Protein AF-A0A5J4VFP2-F1 (afdb_monomer)

Organism: NCBI:txid222440

Secondary structure (DSSP, 8-state):
----------------------PPPPPP-SS-------S-S----PPP-----PPPPPP-SS------SS-TTSS-----SS--STT-PPPPS-SS------SSSS-TT-PPP------S----S----TT--TT-EEPTTS-EE--S--SSS-----S----SSPPP-S----TT--TTEEEPTTS-EEE--SEEEEEEE-SS-EEEEEEEE----S-EEEEEEEEEEETTEEEEEEEEEEEETTEEEEEEEEEE--SSSSEEEEEEEEES-GGG-EEEEEEEE-TT-EEEEEEEEEE-SS-S-EESTT-SPPBSSPPSS-SEEEEEE-----S--------S-TT--EEEEEETTEEEEEES--SS-TTPPPTT-EEEEEPPTT-SSSTT-EEEEEGGGTTSTT-SEEE-TTS--EEETTEE-

pLDDT: mean 73.71, std 18.95, range [33.03, 98.62]

Foldseek 3Di:
DDDDDDDDDDDDDDDDDDDDDDDDDDDDDPDDDDDDDDDDDDDPDDDDDDDDPDDADEADQDWDDDDDPPDPPRRGHDHDLDDPDPPQDADEDDDDFPPDDDPHPPCSRDHDHPPDDDPDDDDDPDDDDPPDDPQWDQDPVRDTDNPDDDPPDDDDDPDDDDDPDDDDDPDDDLVPDDPQWDQDPVRDTDGRQVDKDKDFFADFKWKFWQWKFFQDQDWDKKWWKKWKDFPQDIKIKIKIWTHHNFTTDDIDIATDARDPWFWFKKKWFWADDTSRIMIIIMTMTGHPRGMMMMTTRDIDPDDDDGGPHRVDDIGNDDDPRTPDMDIGGHPDPPDDDWDDDPDDDAFDGWDWDDDPFKTWTKHRDGPDDDPDFDVVIWIFMQAGCPQPPQHRKTFTFRSVCRNPPQDGWIQHNVRPFTGHSRDTD

Solvent-accessible surface area (backbone atoms only — not comparable to full-atom values): 27382 Å² total; per-residue (Å²): 136,78,88,80,85,85,82,89,80,80,89,88,88,91,83,90,85,87,89,86,85,90,81,82,86,83,86,92,67,102,68,93,72,93,78,91,75,98,68,86,92,86,85,86,83,81,81,87,89,81,81,85,88,79,80,75,66,78,65,42,84,73,54,64,90,72,92,69,99,69,73,98,77,62,64,78,42,53,62,64,78,64,86,86,59,88,81,79,62,86,66,73,85,72,88,74,79,73,84,81,88,64,99,49,83,71,78,84,66,70,70,57,80,78,80,79,83,69,97,60,92,81,89,69,98,70,89,82,66,91,90,68,57,97,76,48,47,80,43,94,87,74,47,75,42,65,93,72,84,71,93,87,59,96,81,81,80,95,70,89,82,89,74,96,64,90,84,88,73,99,74,84,84,59,90,94,55,58,99,54,50,42,81,43,98,87,74,47,75,41,75,41,65,80,34,70,44,76,50,76,35,70,64,70,53,31,29,33,47,50,31,29,45,59,50,39,45,62,70,47,62,49,36,41,29,38,36,39,43,32,88,49,42,67,15,38,41,40,40,35,43,35,28,30,76,59,2,64,57,62,72,52,74,49,45,44,38,20,74,84,34,29,43,58,38,36,32,49,35,30,31,72,59,59,54,65,17,28,37,35,39,32,36,36,31,41,41,62,24,38,57,34,38,40,31,33,62,49,64,54,95,70,65,77,71,71,35,64,59,47,68,59,71,73,30,81,59,80,84,81,86,55,70,44,74,45,82,44,65,41,84,80,73,92,61,95,81,88,73,78,72,99,58,101,59,87,46,58,33,73,49,78,49,76,54,103,56,32,40,35,44,32,40,23,34,53,90,85,58,95,91,68,71,38,85,83,12,38,32,44,32,38,33,25,80,84,36,93,48,54,38,53,6,44,38,41,28,46,41,85,31,63,80,42,84,51,50,34,41,36,34,37,59,85,66,82,46,43,28,49,53,65,41,77,111

Structure (mmCIF, N/CA/C/O backbone):
data_AF-A0A5J4VFP2-F1
#
_entry.id   AF-A0A5J4VFP2-F1
#
loop_
_atom_site.group_PDB
_atom_site.id
_atom_site.type_symbol
_atom_site.label_atom_id
_atom_site.label_alt_id
_atom_site.label_comp_id
_atom_site.label_asym_id
_atom_site.label_entity_id
_atom_site.label_seq_id
_atom_site.pdbx_PDB_ins_code
_atom_site.Cartn_x
_atom_site.Cartn_y
_atom_site.Cartn_z
_atom_site.occupancy
_atom_site.B_iso_or_equiv
_atom_site.auth_seq_id
_atom_site.auth_comp_id
_atom_site.auth_asym_id
_atom_site.auth_atom_id
_atom_site.pdbx_PDB_model_num
ATOM 1 N N . MET A 1 1 ? -133.107 -41.849 101.576 1.00 35.28 1 MET A N 1
ATOM 2 C CA . MET A 1 1 ? -133.059 -43.290 101.264 1.00 35.28 1 MET A CA 1
ATOM 3 C C . MET A 1 1 ? -131.745 -43.790 101.838 1.00 35.28 1 MET A C 1
ATOM 5 O O . MET A 1 1 ? -130.714 -43.300 101.408 1.00 35.28 1 MET A O 1
ATOM 9 N N . TYR A 1 2 ? -131.863 -44.640 102.859 1.00 40.34 2 TYR A N 1
ATOM 10 C CA . TYR A 1 2 ? -130.833 -45.331 103.645 1.00 40.34 2 TYR A CA 1
ATOM 11 C C . TYR A 1 2 ? -129.830 -44.498 104.459 1.00 40.34 2 TYR A C 1
ATOM 13 O O . TYR A 1 2 ? -128.816 -44.021 103.963 1.00 40.34 2 TYR A O 1
ATOM 21 N N . GLU A 1 3 ? -130.142 -44.413 105.760 1.00 42.56 3 GLU A N 1
ATOM 22 C CA . GLU A 1 3 ? -129.167 -44.664 106.823 1.00 42.56 3 GLU A CA 1
ATOM 23 C C . GLU A 1 3 ? -128.465 -46.007 106.591 1.00 42.56 3 GLU A C 1
ATOM 25 O O . GLU A 1 3 ? -129.103 -46.978 106.181 1.00 42.56 3 GLU A O 1
ATOM 30 N N . THR A 1 4 ? -127.186 -46.062 106.941 1.00 42.53 4 THR A N 1
ATOM 31 C CA . THR A 1 4 ? -126.553 -47.263 107.491 1.00 42.53 4 THR A CA 1
ATOM 32 C C . THR A 1 4 ? -125.507 -46.789 108.489 1.00 42.53 4 THR A C 1
ATOM 34 O O . THR A 1 4 ? -124.414 -46.380 108.102 1.00 42.53 4 THR A O 1
ATOM 37 N N . ASP A 1 5 ? -125.937 -46.716 109.748 1.00 44.56 5 ASP A N 1
ATOM 38 C CA . ASP A 1 5 ? -125.334 -47.362 110.914 1.00 44.56 5 ASP A CA 1
ATOM 39 C C . ASP A 1 5 ? -123.805 -47.596 110.882 1.00 44.56 5 ASP A C 1
ATOM 41 O O . ASP A 1 5 ? -123.274 -48.204 109.956 1.00 44.56 5 ASP A O 1
ATOM 45 N N . TRP A 1 6 ? -123.112 -47.293 111.985 1.00 33.03 6 TRP A N 1
ATOM 46 C CA . TRP A 1 6 ? -122.638 -48.358 112.881 1.00 33.03 6 TRP A CA 1
ATOM 47 C C . TRP A 1 6 ? -122.131 -47.827 114.225 1.00 33.03 6 TRP A C 1
ATOM 49 O O . TRP A 1 6 ? -121.699 -46.689 114.388 1.00 33.03 6 TRP A O 1
ATOM 59 N N . TYR A 1 7 ? -122.292 -48.721 115.193 1.00 38.06 7 TYR A N 1
ATOM 60 C CA . TYR A 1 7 ? -122.380 -48.527 116.627 1.00 38.06 7 TYR A CA 1
ATOM 61 C C . TYR A 1 7 ? -121.052 -48.239 117.334 1.00 38.06 7 TYR A C 1
ATOM 63 O O . TYR A 1 7 ? -119.987 -48.738 116.983 1.00 38.06 7 TYR A O 1
ATOM 71 N N . ASN A 1 8 ? -121.200 -47.498 118.429 1.00 43.94 8 ASN A N 1
ATOM 72 C CA . ASN A 1 8 ? -120.209 -47.224 119.457 1.00 43.94 8 ASN A CA 1
ATOM 73 C C . ASN A 1 8 ? -119.954 -48.484 120.310 1.00 43.94 8 ASN A C 1
ATOM 75 O O . ASN A 1 8 ? -120.903 -49.064 120.843 1.00 43.94 8 ASN A O 1
ATOM 79 N N . SER A 1 9 ? -118.692 -48.880 120.491 1.00 39.47 9 SER A N 1
ATOM 80 C CA . SER A 1 9 ? -118.310 -49.914 121.457 1.00 39.47 9 SER A CA 1
ATOM 81 C C . SER A 1 9 ? -117.240 -49.405 122.420 1.00 39.47 9 SER A C 1
ATOM 83 O O . SER A 1 9 ? -116.049 -49.452 122.133 1.00 39.47 9 SER A O 1
ATOM 85 N N . GLY A 1 10 ? -117.706 -48.993 123.598 1.00 46.06 10 GLY A N 1
ATOM 86 C CA . GLY A 1 10 ? -117.095 -49.399 124.861 1.00 46.06 10 GLY A CA 1
ATOM 87 C C . GLY A 1 10 ? -115.719 -48.830 125.204 1.00 46.06 10 GLY A C 1
ATOM 88 O O . GLY A 1 10 ? -114.715 -49.487 124.982 1.00 46.06 10 GLY A O 1
ATOM 89 N N . VAL A 1 11 ? -115.741 -47.679 125.886 1.00 48.59 11 VAL A N 1
ATOM 90 C CA . VAL A 1 11 ? -114.921 -47.332 127.069 1.00 48.59 11 VAL A CA 1
ATOM 91 C C . VAL A 1 11 ? -113.410 -47.603 127.005 1.00 48.59 11 VAL A C 1
ATOM 93 O O . VAL A 1 11 ? -113.005 -48.743 127.180 1.00 48.59 11 VAL A O 1
ATOM 96 N N . VAL A 1 12 ? -112.603 -46.527 127.032 1.00 40.59 12 VAL A N 1
ATOM 97 C CA . VAL A 1 12 ? -111.450 -46.358 127.953 1.00 40.59 12 VAL A CA 1
ATOM 98 C C . VAL A 1 12 ? -111.222 -44.847 128.222 1.00 40.59 12 VAL A C 1
ATOM 100 O O . VAL A 1 12 ? -111.298 -44.037 127.305 1.00 40.59 12 VAL A O 1
ATOM 103 N N . VAL A 1 13 ? -110.958 -44.467 129.476 1.00 46.34 13 VAL A N 1
ATOM 104 C CA . VAL A 1 13 ? -110.466 -43.148 129.971 1.00 46.34 13 VAL A CA 1
ATOM 105 C C . VAL A 1 13 ? -108.990 -43.348 130.401 1.00 46.34 13 VAL A C 1
ATOM 107 O O . VAL A 1 13 ? -108.725 -44.491 130.788 1.00 46.34 13 VAL A O 1
ATOM 110 N N . PRO A 1 14 ? -108.038 -42.374 130.513 1.00 52.84 14 PRO A N 1
ATOM 111 C CA . PRO A 1 14 ? -107.871 -40.960 130.068 1.00 52.84 14 PRO A CA 1
ATOM 112 C C . PRO A 1 14 ? -106.485 -40.656 129.392 1.00 52.84 14 PRO A C 1
ATOM 114 O O . PRO A 1 14 ? -105.611 -41.516 129.386 1.00 52.84 14 PRO A O 1
ATOM 117 N N . ASP A 1 15 ? -106.245 -39.432 128.876 1.00 42.81 15 ASP A N 1
ATOM 118 C CA . ASP A 1 15 ? -105.295 -38.399 129.405 1.00 42.81 15 ASP A CA 1
ATOM 119 C C . ASP A 1 15 ? -104.979 -37.265 128.376 1.00 42.81 15 ASP A C 1
ATOM 121 O O . ASP A 1 15 ? -105.217 -37.416 127.180 1.00 42.81 15 ASP A O 1
ATOM 125 N N . GLN A 1 16 ? -104.508 -36.120 128.894 1.00 48.12 16 GLN A N 1
ATOM 126 C CA . GLN A 1 16 ? -104.148 -34.793 128.325 1.00 48.12 16 GLN A CA 1
ATOM 127 C C . GLN A 1 16 ? -103.394 -34.793 126.962 1.00 48.12 16 GLN A C 1
ATOM 129 O O . GLN A 1 16 ? -102.779 -35.788 126.608 1.00 48.12 16 GLN A O 1
ATOM 134 N N . VAL A 1 17 ? -103.356 -33.752 126.097 1.00 40.22 17 VAL A N 1
ATOM 135 C CA . VAL A 1 17 ? -102.941 -32.328 126.244 1.00 40.22 17 VAL A CA 1
ATOM 136 C C . VAL A 1 17 ? -103.372 -31.494 124.994 1.00 40.22 17 VAL A C 1
ATOM 138 O O . VAL A 1 17 ? -103.608 -32.047 123.923 1.00 40.22 17 VAL A O 1
ATOM 141 N N . THR A 1 18 ? -103.425 -30.161 125.136 1.00 48.44 18 THR A N 1
ATOM 142 C CA . THR A 1 18 ? -103.734 -29.059 124.179 1.00 48.44 18 THR A CA 1
ATOM 143 C C . THR A 1 18 ? -102.774 -28.884 122.978 1.00 48.44 18 THR A C 1
ATOM 145 O O . THR A 1 18 ? -101.611 -29.275 123.063 1.00 48.44 18 THR A O 1
ATOM 148 N N . PRO A 1 19 ? -103.210 -28.192 121.898 1.00 48.75 19 PRO A N 1
ATOM 149 C CA . PRO A 1 19 ? -102.560 -26.931 121.429 1.00 48.75 19 PRO A CA 1
ATOM 150 C C . PRO A 1 19 ? -103.595 -25.920 120.840 1.00 48.75 19 PRO A C 1
ATOM 152 O O . PRO A 1 19 ? -104.741 -26.304 120.654 1.00 48.75 19 PRO A O 1
ATOM 155 N N . ALA A 1 20 ? -103.383 -24.650 120.460 1.00 37.47 20 ALA A N 1
ATOM 156 C CA . ALA A 1 20 ? -102.432 -23.533 120.628 1.00 37.47 20 ALA A CA 1
ATOM 157 C C . ALA A 1 20 ? -103.233 -22.237 120.250 1.00 37.47 20 ALA A C 1
ATOM 159 O O . ALA A 1 20 ? -104.303 -22.357 119.661 1.00 37.47 20 ALA A O 1
ATOM 160 N N . SER A 1 21 ? -102.784 -21.022 120.612 1.00 49.22 21 SER A N 1
ATOM 161 C CA . SER A 1 21 ? -103.512 -19.743 120.386 1.00 49.22 21 SER A CA 1
ATOM 162 C C . SER A 1 21 ? -103.040 -18.989 119.127 1.00 49.22 21 SER A C 1
ATOM 164 O O . SER A 1 21 ? -101.834 -18.873 118.911 1.00 49.22 21 SER A O 1
ATOM 166 N N . ASP A 1 22 ? -103.984 -18.413 118.366 1.00 47.34 22 ASP A N 1
ATOM 167 C CA . ASP A 1 22 ? -103.819 -17.832 117.015 1.00 47.34 22 ASP A CA 1
ATOM 168 C C . ASP A 1 22 ? -103.698 -16.283 116.990 1.00 47.34 22 ASP A C 1
ATOM 170 O O . ASP A 1 22 ? -104.174 -15.613 116.068 1.00 47.34 22 ASP A O 1
ATOM 174 N N . ALA A 1 23 ? -103.109 -15.661 118.018 1.00 51.12 23 ALA A N 1
ATOM 175 C CA . ALA A 1 23 ? -103.060 -14.196 118.123 1.00 51.12 23 ALA A CA 1
ATOM 176 C C . ALA A 1 23 ? -102.045 -13.534 117.159 1.00 51.12 23 ALA A C 1
ATOM 178 O O . ALA A 1 23 ? -100.862 -13.874 117.132 1.00 51.12 23 ALA A O 1
ATOM 179 N N . ILE A 1 24 ? -102.512 -12.530 116.407 1.00 53.12 24 ILE A N 1
ATOM 180 C CA . ILE A 1 24 ? -101.749 -11.755 115.410 1.00 53.12 24 ILE A CA 1
ATOM 181 C C . ILE A 1 24 ? -100.978 -10.595 116.096 1.00 53.12 24 ILE A C 1
ATOM 183 O O . ILE A 1 24 ? -101.611 -9.798 116.791 1.00 53.12 24 ILE A O 1
ATOM 187 N N . PRO A 1 25 ? -99.646 -10.442 115.906 1.00 53.44 25 PRO A N 1
ATOM 188 C CA . PRO A 1 25 ? -98.854 -9.346 116.489 1.00 53.44 25 PRO A CA 1
ATOM 189 C C . PRO A 1 25 ? -99.167 -7.954 115.900 1.00 53.44 25 PRO A C 1
ATOM 191 O O . PRO A 1 25 ? -99.421 -7.813 114.706 1.00 53.44 25 PRO A O 1
ATOM 194 N N . SER A 1 26 ? -99.104 -6.916 116.743 1.00 53.91 26 SER A N 1
ATOM 195 C CA . SER A 1 26 ? -99.482 -5.525 116.424 1.00 53.91 26 SER A CA 1
ATOM 196 C C . SER A 1 26 ? -98.388 -4.724 115.683 1.00 53.91 26 SER A C 1
ATOM 198 O O . SER A 1 26 ? -97.195 -4.952 115.888 1.00 53.91 26 SER A O 1
ATOM 200 N N . ASN A 1 27 ? -98.792 -3.752 114.850 1.00 49.19 27 ASN A N 1
ATOM 201 C CA . ASN A 1 27 ? -97.913 -2.912 114.013 1.00 49.19 27 ASN A CA 1
ATOM 202 C C . ASN A 1 27 ? -97.124 -1.837 114.800 1.00 49.19 27 ASN A C 1
ATOM 204 O O . ASN A 1 27 ? -97.626 -1.236 115.747 1.00 49.19 27 ASN A O 1
ATOM 208 N N . SER A 1 28 ? -95.897 -1.554 114.345 1.00 48.41 28 SER A N 1
ATOM 209 C CA . SER A 1 28 ? -94.904 -0.665 114.974 1.00 48.41 28 SER A CA 1
ATOM 210 C C . SER A 1 28 ? -95.170 0.835 114.743 1.00 48.41 28 SER A C 1
ATOM 212 O O . SER A 1 28 ? -95.181 1.297 113.603 1.00 48.41 28 SER A O 1
ATOM 214 N N . ILE A 1 29 ? -95.282 1.611 115.828 1.00 50.62 29 ILE A N 1
ATOM 215 C CA . ILE A 1 29 ? -95.199 3.083 115.849 1.00 50.62 29 ILE A CA 1
ATOM 216 C C . ILE A 1 29 ? -93.947 3.495 116.633 1.00 50.62 29 ILE A C 1
ATOM 218 O O . ILE A 1 29 ? -93.692 2.989 117.723 1.00 50.62 29 ILE A O 1
ATOM 222 N N . GLY A 1 30 ? -93.137 4.380 116.043 1.00 51.41 30 GLY A N 1
ATOM 223 C CA . GLY A 1 30 ? -91.834 4.812 116.555 1.00 51.41 30 GLY A CA 1
ATOM 224 C C . GLY A 1 30 ? -91.921 5.614 117.854 1.00 51.41 30 GLY A C 1
ATOM 225 O O . GLY A 1 30 ? -91.904 6.837 117.818 1.00 51.41 30 GLY A O 1
ATOM 226 N N . ASN A 1 31 ? -92.050 4.911 118.978 1.00 51.69 31 ASN A N 1
ATOM 227 C CA . ASN A 1 31 ? -91.543 5.238 120.315 1.00 51.69 31 ASN A CA 1
ATOM 228 C C . ASN A 1 31 ? -92.049 4.148 121.274 1.00 51.69 31 ASN A C 1
ATOM 230 O O . ASN A 1 31 ? -93.234 4.108 121.603 1.00 51.69 31 ASN A O 1
ATOM 234 N N . GLY A 1 32 ? -91.165 3.242 121.701 1.00 45.50 32 GLY A N 1
ATOM 235 C CA . GLY A 1 32 ? -91.520 2.111 122.563 1.00 45.50 32 GLY A CA 1
ATOM 236 C C . GLY A 1 32 ? -91.971 2.564 123.954 1.00 45.50 32 GLY A C 1
ATOM 237 O O . GLY A 1 32 ? -91.159 3.021 124.755 1.00 45.50 32 GLY A O 1
ATOM 238 N N . SER A 1 33 ? -93.270 2.432 124.226 1.00 46.25 33 SER A N 1
ATOM 239 C CA . SER A 1 33 ? -93.888 2.545 125.550 1.00 46.25 33 SER A CA 1
ATOM 240 C C . SER A 1 33 ? -93.942 1.161 126.211 1.00 46.25 33 SER A C 1
ATOM 242 O O . SER A 1 33 ? -94.211 0.170 125.533 1.00 46.25 33 SER A O 1
ATOM 244 N N . ALA A 1 34 ? -93.684 1.080 127.520 1.00 44.50 34 ALA A N 1
ATOM 245 C CA . ALA A 1 34 ? -93.758 -0.167 128.281 1.00 44.50 34 ALA A CA 1
ATOM 246 C C . ALA A 1 34 ? -95.227 -0.579 128.499 1.00 44.50 34 ALA A C 1
ATOM 248 O O . ALA A 1 34 ? -95.952 0.070 129.252 1.00 44.50 34 ALA A O 1
ATOM 249 N N . GLY A 1 35 ? -95.667 -1.652 127.838 1.00 51.25 35 GLY A N 1
ATOM 250 C CA . GLY A 1 35 ? -96.994 -2.241 128.032 1.00 51.25 35 GLY A CA 1
ATOM 251 C C . GLY A 1 35 ? -96.983 -3.334 129.103 1.00 51.25 35 GLY A C 1
ATOM 252 O O . GLY A 1 35 ? -96.171 -4.252 129.047 1.00 51.25 35 GLY A O 1
ATOM 253 N N . THR A 1 36 ? -97.895 -3.258 130.071 1.00 42.75 36 THR A N 1
ATOM 254 C CA . THR A 1 36 ? -98.144 -4.311 131.068 1.00 42.75 36 THR A CA 1
ATOM 255 C C . THR A 1 36 ? -99.146 -5.331 130.517 1.00 42.75 36 THR A C 1
ATOM 257 O O . THR A 1 36 ? -100.282 -4.961 130.223 1.00 42.75 36 THR A O 1
ATOM 260 N N . SER A 1 37 ? -98.750 -6.601 130.392 1.00 45.53 37 SER A N 1
ATOM 261 C CA . SER A 1 37 ? -99.641 -7.727 130.065 1.00 45.53 37 SER A CA 1
ATOM 262 C C . SER A 1 37 ? -99.446 -8.857 131.080 1.00 45.53 37 SER A C 1
ATOM 264 O O . SER A 1 37 ? -98.317 -9.131 131.485 1.00 45.53 37 SER A O 1
ATOM 266 N N . ASN A 1 38 ? -100.543 -9.497 131.495 1.00 45.75 38 ASN A N 1
ATOM 267 C CA . ASN A 1 38 ? -100.592 -10.425 132.631 1.00 45.75 38 ASN A CA 1
ATOM 268 C C . ASN A 1 38 ? -100.506 -11.914 132.231 1.00 45.75 38 ASN A C 1
ATOM 270 O O . ASN A 1 38 ? -100.776 -12.775 133.062 1.00 45.75 38 ASN A O 1
ATOM 274 N N . GLU A 1 39 ? -100.078 -12.234 131.006 1.00 42.25 39 GLU A N 1
ATOM 275 C CA . GLU A 1 39 ? -99.900 -13.618 130.543 1.00 42.25 39 GLU A CA 1
ATOM 276 C C . GLU A 1 39 ? -98.514 -13.837 129.895 1.00 42.25 39 GLU A C 1
ATOM 278 O O . GLU A 1 39 ? -98.043 -13.017 129.110 1.00 42.25 39 GLU A O 1
ATOM 283 N N . TYR A 1 40 ? -97.877 -14.955 130.273 1.00 42.19 40 TYR A N 1
ATOM 284 C CA . TYR A 1 40 ? -96.538 -15.480 129.944 1.00 42.19 40 TYR A CA 1
ATOM 285 C C . TYR A 1 40 ? -95.663 -14.719 128.918 1.00 42.19 40 TYR A C 1
ATOM 287 O O . TYR A 1 40 ? -95.854 -14.776 127.705 1.00 42.19 40 TYR A O 1
ATOM 295 N N . ALA A 1 41 ? -94.597 -14.111 129.450 1.00 52.09 41 ALA A N 1
ATOM 296 C CA . ALA A 1 41 ? -93.520 -13.406 128.757 1.00 52.09 41 ALA A CA 1
ATOM 297 C C . ALA A 1 41 ? -92.808 -14.250 127.677 1.00 52.09 41 ALA A C 1
ATOM 299 O O . ALA A 1 41 ? -92.248 -15.297 128.010 1.00 52.09 41 ALA A O 1
ATOM 300 N N . ARG A 1 42 ? -92.806 -13.771 126.415 1.00 54.16 42 ARG A N 1
ATOM 301 C CA . ARG A 1 42 ? -91.761 -13.944 125.359 1.00 54.16 42 ARG A CA 1
ATOM 302 C C . ARG A 1 42 ? -92.212 -13.428 123.967 1.00 54.16 42 ARG A C 1
ATOM 304 O O . ARG A 1 42 ? -92.049 -14.116 122.964 1.00 54.16 42 ARG A O 1
ATOM 311 N N . GLY A 1 43 ? -92.770 -12.219 123.876 1.00 49.88 43 GLY A N 1
ATOM 312 C CA . GLY A 1 43 ? -93.234 -11.650 122.592 1.00 49.88 43 GLY A CA 1
ATOM 313 C C . GLY A 1 43 ? -92.896 -10.175 122.352 1.00 49.88 43 GLY A C 1
ATOM 314 O O . GLY A 1 43 ? -93.308 -9.614 121.345 1.00 49.88 43 GLY A O 1
ATOM 315 N N . ASP A 1 44 ? -92.162 -9.538 123.260 1.00 42.78 44 ASP A N 1
ATOM 316 C CA . ASP A 1 44 ? -92.000 -8.083 123.377 1.00 42.78 44 ASP A CA 1
ATOM 317 C C . ASP A 1 44 ? -90.629 -7.547 122.920 1.00 42.78 44 ASP A C 1
ATOM 319 O O . ASP A 1 44 ? -90.306 -6.381 123.137 1.00 42.78 44 ASP A O 1
ATOM 323 N N . HIS A 1 45 ? -89.823 -8.350 122.222 1.00 45.09 45 HIS A N 1
ATOM 324 C CA . HIS A 1 45 ? -88.536 -7.897 121.686 1.00 45.09 45 HIS A CA 1
ATOM 325 C C . HIS A 1 45 ? -88.657 -7.450 120.218 1.00 45.09 45 HIS A C 1
ATOM 327 O O . HIS A 1 45 ? -88.732 -8.276 119.310 1.00 45.09 45 HIS A O 1
ATOM 333 N N . GLN A 1 46 ? -88.624 -6.134 119.977 1.00 53.41 46 GLN A N 1
ATOM 334 C CA . GLN A 1 46 ? -88.453 -5.543 118.641 1.00 53.41 46 GLN A CA 1
ATOM 335 C C . GLN A 1 46 ? -86.989 -5.138 118.389 1.00 53.41 46 GLN A C 1
ATOM 337 O O . GLN A 1 46 ? -86.302 -4.663 119.293 1.00 53.41 46 GLN A O 1
ATOM 342 N N . HIS A 1 47 ? -86.518 -5.294 117.146 1.00 48.56 47 HIS A N 1
ATOM 343 C CA . HIS A 1 47 ? -85.182 -4.872 116.702 1.00 48.56 47 HIS A CA 1
ATOM 344 C C . HIS A 1 47 ? -85.227 -3.497 116.001 1.00 48.56 47 HIS A C 1
ATOM 346 O O . HIS A 1 47 ? -86.113 -3.272 115.175 1.00 48.56 47 HIS A O 1
ATOM 352 N N . PRO A 1 48 ? -84.260 -2.590 116.246 1.00 51.41 48 PRO A N 1
ATOM 353 C CA . PRO A 1 48 ? -84.158 -1.326 115.517 1.00 51.41 48 PRO A CA 1
ATOM 354 C C . PRO A 1 48 ? -83.808 -1.551 114.037 1.00 51.41 48 PRO A C 1
ATOM 356 O O . PRO A 1 48 ? -82.794 -2.177 113.727 1.00 51.41 48 PRO A O 1
ATOM 359 N N . LEU A 1 49 ? -84.598 -0.991 113.118 1.00 50.69 49 LEU A N 1
ATOM 360 C CA . LEU A 1 49 ? -84.252 -0.913 111.696 1.00 50.69 49 LEU A CA 1
ATOM 361 C C . LEU A 1 49 ? -83.238 0.230 111.494 1.00 50.69 49 LEU A C 1
ATOM 363 O O . LEU A 1 49 ? -83.600 1.402 111.566 1.00 50.69 49 LEU A O 1
ATOM 367 N N . GLN A 1 50 ? -81.962 -0.099 111.281 1.00 50.03 50 GLN A N 1
ATOM 368 C CA . GLN A 1 50 ? -80.888 0.874 111.031 1.00 50.03 50 GLN A CA 1
ATOM 369 C C . GLN A 1 50 ? -80.532 0.882 109.538 1.00 50.03 50 GLN A C 1
ATOM 371 O O . GLN A 1 50 ? -79.881 -0.035 109.042 1.00 50.03 50 GLN A O 1
ATOM 376 N N . ILE A 1 51 ? -80.967 1.919 108.817 1.00 49.34 51 ILE A N 1
ATOM 377 C CA . ILE A 1 51 ? -80.559 2.188 107.430 1.00 49.34 51 ILE A CA 1
ATOM 378 C C . ILE A 1 51 ? -79.320 3.096 107.473 1.00 49.34 51 ILE A C 1
ATOM 380 O O . ILE A 1 51 ? -79.381 4.187 108.034 1.00 49.34 51 ILE A O 1
ATOM 384 N N . SER A 1 52 ? -78.198 2.653 106.892 1.00 54.53 52 SER A N 1
ATOM 385 C CA . SER A 1 52 ? -76.978 3.467 106.754 1.00 54.53 52 SER A CA 1
ATOM 386 C C . SER A 1 52 ? -77.079 4.418 105.555 1.00 54.53 52 SER A C 1
ATOM 388 O O . SER A 1 52 ? -77.480 4.000 104.471 1.00 54.53 52 SER A O 1
ATOM 390 N N . THR A 1 53 ? -76.683 5.682 105.733 1.00 55.25 53 THR A N 1
ATOM 391 C CA . THR A 1 53 ? -76.629 6.725 104.687 1.00 55.25 53 THR A CA 1
ATOM 392 C C . THR A 1 53 ? -75.196 7.095 104.269 1.00 55.25 53 THR A C 1
ATOM 394 O O . THR A 1 53 ? -74.995 8.072 103.549 1.00 55.25 53 THR A O 1
ATOM 397 N N . VAL A 1 54 ? -74.183 6.337 104.713 1.00 56.78 54 VAL A N 1
ATOM 398 C CA . VAL A 1 54 ? -72.760 6.674 104.514 1.00 56.78 54 VAL A CA 1
ATOM 399 C C . VAL A 1 54 ? -72.213 6.066 103.213 1.00 56.78 54 VAL A C 1
ATOM 401 O O . VAL A 1 54 ? -72.332 4.864 102.987 1.00 56.78 54 VAL A O 1
ATOM 404 N N . LEU A 1 55 ? -71.596 6.898 102.363 1.00 60.91 55 LEU A N 1
ATOM 405 C CA . LEU A 1 55 ? -70.945 6.498 101.104 1.00 60.91 55 LEU A CA 1
ATOM 406 C C . LEU A 1 55 ? -69.606 5.775 101.352 1.00 60.91 55 LEU A C 1
ATOM 408 O O . LEU A 1 55 ? -68.842 6.168 102.231 1.00 60.91 55 LEU A O 1
ATOM 412 N N . LEU A 1 56 ? -69.303 4.752 100.542 1.00 60.59 56 LEU A N 1
ATOM 413 C CA . LEU A 1 56 ? -68.041 3.996 100.592 1.00 60.59 56 LEU A CA 1
ATOM 414 C C . LEU A 1 56 ? -66.838 4.858 100.157 1.00 60.59 56 LEU A C 1
ATOM 416 O O . LEU A 1 56 ? -66.936 5.637 99.206 1.00 60.59 56 LEU A O 1
ATOM 420 N N . ALA A 1 57 ? -65.691 4.697 100.825 1.00 59.09 57 ALA A N 1
ATOM 421 C CA . ALA A 1 57 ? -64.439 5.369 100.465 1.00 59.09 57 ALA A CA 1
ATOM 422 C C . ALA A 1 57 ? -63.776 4.730 99.225 1.00 59.09 57 ALA A C 1
ATOM 424 O O . ALA A 1 57 ? -63.850 3.521 99.030 1.00 59.09 57 ALA A O 1
ATOM 425 N N . LYS A 1 58 ? -63.105 5.542 98.392 1.00 56.50 58 LYS A N 1
ATOM 426 C CA . LYS A 1 58 ? -62.343 5.084 97.212 1.00 56.50 58 LYS A CA 1
ATOM 427 C C . LYS A 1 58 ? -60.985 4.511 97.633 1.00 56.50 58 LYS A C 1
ATOM 429 O O . LYS A 1 58 ? -60.375 5.041 98.558 1.00 56.50 58 LYS A O 1
ATOM 434 N N . ASP A 1 59 ? -60.499 3.493 96.929 1.00 53.84 59 ASP A N 1
ATOM 435 C CA . ASP A 1 59 ? -59.182 2.888 97.165 1.00 53.84 59 ASP A CA 1
ATOM 436 C C . ASP A 1 59 ? -58.020 3.874 96.936 1.00 53.84 59 ASP A C 1
ATOM 438 O O . ASP A 1 59 ? -58.027 4.662 95.982 1.00 53.84 59 ASP A O 1
ATOM 442 N N . THR A 1 60 ? -57.003 3.812 97.804 1.00 56.34 60 THR A N 1
ATOM 443 C CA . THR A 1 60 ? -55.777 4.631 97.751 1.00 56.34 60 THR A CA 1
ATOM 444 C C . THR A 1 60 ? -54.516 3.765 97.824 1.00 56.34 60 THR A C 1
ATOM 446 O O . THR A 1 60 ? -54.556 2.639 98.307 1.00 56.34 60 THR A O 1
ATOM 449 N N . ALA A 1 61 ? -53.383 4.295 97.341 1.00 56.47 61 ALA A N 1
ATOM 450 C CA . ALA A 1 61 ? -52.130 3.550 97.146 1.00 56.47 61 ALA A CA 1
ATOM 451 C C . ALA A 1 61 ? -51.570 2.872 98.414 1.00 56.47 61 ALA A C 1
ATOM 453 O O . ALA A 1 61 ? -50.914 1.842 98.306 1.00 56.47 61 ALA A O 1
ATOM 454 N N . ASN A 1 62 ? -51.888 3.391 99.603 1.00 57.59 62 ASN A N 1
ATOM 455 C CA . ASN A 1 62 ? -51.563 2.755 100.874 1.00 57.59 62 ASN A CA 1
ATOM 456 C C . ASN A 1 62 ? -52.863 2.480 101.636 1.00 57.59 62 ASN A C 1
ATOM 458 O O . ASN A 1 62 ? -53.490 3.402 102.157 1.00 57.59 62 ASN A O 1
ATOM 462 N N . GLY A 1 63 ? -53.274 1.214 101.702 1.00 54.38 63 GLY A N 1
ATOM 463 C CA . GLY A 1 63 ? -54.393 0.803 102.550 1.00 54.38 63 GLY A CA 1
ATOM 464 C C . GLY A 1 63 ? -54.023 0.939 104.029 1.00 54.38 63 GLY A C 1
ATOM 465 O O . GLY A 1 63 ? -52.931 0.545 104.433 1.00 54.38 63 GLY A O 1
ATOM 466 N N . THR A 1 64 ? -54.924 1.483 104.849 1.00 58.38 64 THR A N 1
ATOM 467 C CA . THR A 1 64 ? -54.753 1.527 106.312 1.00 58.38 64 THR A CA 1
ATOM 468 C C . THR A 1 64 ? -55.887 0.746 106.969 1.00 58.38 64 THR A C 1
ATOM 470 O O . THR A 1 64 ? -57.051 0.955 106.635 1.00 58.38 64 THR A O 1
ATOM 473 N N . ALA A 1 65 ? -55.570 -0.156 107.901 1.00 53.06 65 ALA A N 1
ATOM 474 C CA . ALA A 1 65 ? -56.585 -0.899 108.643 1.00 53.06 65 ALA A CA 1
ATOM 475 C C . ALA A 1 65 ? -57.230 0.006 109.706 1.00 53.06 65 ALA A C 1
AT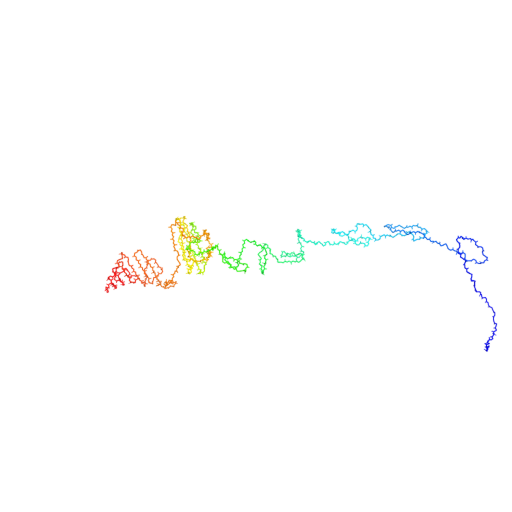OM 477 O O . ALA A 1 65 ? -56.574 0.413 110.664 1.00 53.06 65 ALA A O 1
ATOM 478 N N . GLY A 1 66 ? -58.510 0.339 109.535 1.00 54.41 66 GLY A N 1
ATOM 479 C CA . GLY A 1 66 ? -59.274 1.090 110.530 1.00 54.41 66 GLY A CA 1
ATOM 480 C C . GLY A 1 66 ? -59.703 0.211 111.709 1.00 54.41 66 GLY A C 1
ATOM 481 O O . GLY A 1 66 ? -60.258 -0.867 111.512 1.00 54.41 66 GLY A O 1
ATOM 482 N N . THR A 1 67 ? -59.497 0.680 112.940 1.00 52.44 67 THR A N 1
ATOM 483 C CA . THR A 1 67 ? -60.083 0.083 114.153 1.00 52.44 67 THR A CA 1
ATOM 484 C C . THR A 1 67 ? -61.372 0.820 114.506 1.00 52.44 67 THR A C 1
ATOM 486 O O . THR A 1 67 ? -61.326 1.892 115.108 1.00 52.44 67 THR A O 1
ATOM 489 N N . ALA A 1 68 ? -62.523 0.271 114.117 1.00 44.34 68 ALA A N 1
ATOM 490 C CA . ALA A 1 68 ? -63.831 0.782 114.523 1.00 44.34 68 ALA A CA 1
ATOM 491 C C . ALA A 1 68 ? -64.728 -0.353 115.035 1.00 44.34 68 ALA A C 1
ATOM 493 O O . ALA A 1 68 ? -64.833 -1.411 114.420 1.00 44.34 68 ALA A O 1
ATOM 494 N N . ASN A 1 69 ? -65.403 -0.107 116.159 1.00 48.31 69 ASN A N 1
ATOM 495 C CA . ASN A 1 69 ? -66.131 -1.124 116.928 1.00 48.31 69 ASN A CA 1
ATOM 496 C C . ASN A 1 69 ? -67.601 -1.269 116.483 1.00 48.31 69 ASN A C 1
ATOM 498 O O . ASN A 1 69 ? -68.407 -1.863 117.196 1.00 48.31 69 ASN A O 1
ATOM 502 N N . ILE A 1 70 ? -67.965 -0.702 115.326 1.00 44.22 70 ILE A N 1
ATOM 503 C CA . ILE A 1 70 ? -69.317 -0.727 114.756 1.00 44.22 70 ILE A CA 1
ATOM 504 C C . ILE A 1 70 ? -69.201 -0.881 113.221 1.00 44.22 70 ILE A C 1
ATOM 506 O O . ILE A 1 70 ? -68.705 0.015 112.550 1.00 44.22 70 ILE A O 1
ATOM 510 N N . TYR A 1 71 ? -69.662 -2.033 112.709 1.00 47.75 71 TYR A N 1
ATOM 511 C CA . TYR A 1 71 ? -69.785 -2.475 111.300 1.00 47.75 71 TYR A CA 1
ATOM 512 C C . TYR A 1 71 ? -68.524 -2.441 110.400 1.00 47.75 71 TYR A C 1
ATOM 514 O O . TYR A 1 71 ? -68.113 -1.413 109.870 1.00 47.75 71 TYR A O 1
ATOM 522 N N . ALA A 1 72 ? -67.985 -3.634 110.114 1.00 48.31 72 ALA A N 1
ATOM 523 C CA . ALA A 1 72 ? -66.784 -3.902 109.309 1.00 48.31 72 ALA A CA 1
ATOM 524 C C . ALA A 1 72 ? -66.939 -3.736 107.775 1.00 48.31 72 ALA A C 1
ATOM 526 O O . ALA A 1 72 ? -66.243 -4.404 107.025 1.00 48.31 72 ALA A O 1
ATOM 527 N N . SER A 1 73 ? -67.853 -2.907 107.256 1.00 53.81 73 SER A N 1
ATOM 528 C CA . SER A 1 73 ? -68.071 -2.800 105.794 1.00 53.81 73 SER A CA 1
ATOM 529 C C . SER A 1 73 ? -67.886 -1.403 105.202 1.00 53.81 73 SER A C 1
ATOM 531 O O . SER A 1 73 ? -67.964 -1.258 103.988 1.00 53.81 73 SER A O 1
ATOM 533 N N . ALA A 1 74 ? -67.638 -0.374 106.019 1.00 52.31 74 ALA A N 1
ATOM 534 C CA . ALA A 1 74 ? -67.593 1.016 105.549 1.00 52.31 74 ALA A CA 1
ATOM 535 C C . ALA A 1 74 ? -66.175 1.616 105.409 1.00 52.31 74 ALA A C 1
ATOM 537 O O . ALA A 1 74 ? -66.048 2.728 104.905 1.00 52.31 74 ALA A O 1
ATOM 538 N N . ALA A 1 75 ? -65.113 0.912 105.825 1.00 52.22 75 ALA A N 1
ATOM 539 C CA . ALA A 1 75 ? -63.752 1.472 105.891 1.00 52.22 75 ALA A CA 1
ATOM 540 C C . ALA A 1 75 ? -62.643 0.564 105.319 1.00 52.22 75 ALA A C 1
ATOM 542 O O . ALA A 1 75 ? -61.486 0.678 105.720 1.00 52.22 75 ALA A O 1
ATOM 543 N N . HIS A 1 76 ? -62.967 -0.336 104.388 1.00 55.84 76 HIS A N 1
ATOM 544 C CA . HIS A 1 76 ? -61.952 -1.150 103.713 1.00 55.84 76 HIS A CA 1
ATOM 545 C C . HIS A 1 76 ? -61.518 -0.487 102.404 1.00 55.84 76 HIS A C 1
ATOM 547 O O . 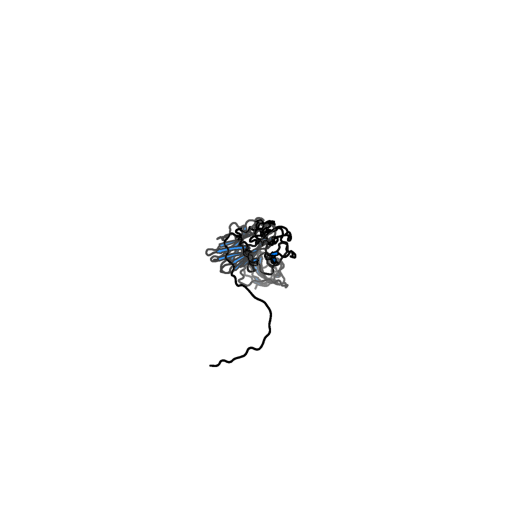HIS A 1 76 ? -62.341 -0.280 101.520 1.00 55.84 76 HIS A O 1
ATOM 553 N N . GLN A 1 77 ? -60.226 -0.167 102.302 1.00 55.81 77 GLN A N 1
ATOM 554 C CA . GLN A 1 77 ? -59.560 0.199 101.053 1.00 55.81 77 GLN A CA 1
ATOM 555 C C . GLN A 1 77 ? -58.587 -0.914 100.657 1.00 55.81 77 GLN A C 1
ATOM 557 O O . GLN A 1 77 ? -57.845 -1.418 101.508 1.00 55.81 77 GLN A O 1
ATOM 562 N N . HIS A 1 78 ? -58.559 -1.274 99.378 1.00 57.88 78 HIS A N 1
ATOM 563 C CA . HIS A 1 78 ? -57.605 -2.230 98.823 1.00 57.88 78 HIS A CA 1
ATOM 564 C C . HIS A 1 78 ? -56.393 -1.521 98.192 1.00 57.88 78 HIS A C 1
ATOM 566 O O . HIS A 1 78 ? -56.535 -0.424 97.650 1.00 57.88 78 HIS A O 1
ATOM 572 N N . PRO A 1 79 ? -55.193 -2.136 98.224 1.00 59.22 79 PRO A N 1
ATOM 573 C CA . PRO A 1 79 ? -54.047 -1.639 97.469 1.00 59.22 79 PRO A CA 1
ATOM 574 C C . PRO A 1 79 ? -54.341 -1.635 95.963 1.00 59.22 79 PRO A C 1
ATOM 576 O O . PRO A 1 79 ? -54.823 -2.626 95.409 1.00 59.22 79 PRO A O 1
ATOM 579 N N . LEU A 1 80 ? -54.022 -0.529 95.288 1.00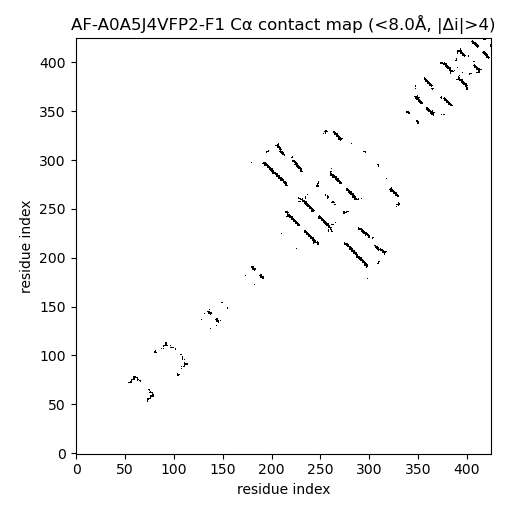 58.31 80 LEU A N 1
ATOM 580 C CA . LEU A 1 80 ? -54.151 -0.409 93.836 1.00 58.31 80 LEU A CA 1
ATOM 581 C C . LEU A 1 80 ? -53.093 -1.306 93.160 1.00 58.31 80 LEU A C 1
ATOM 583 O O . LEU A 1 80 ? -51.903 -1.036 93.269 1.00 58.31 80 LEU A O 1
ATOM 587 N N . ASN A 1 81 ? -53.500 -2.366 92.456 1.00 57.75 81 ASN A N 1
ATOM 588 C CA . ASN A 1 81 ? -52.568 -3.319 91.820 1.00 57.75 81 ASN A CA 1
ATOM 589 C C . ASN A 1 81 ? -52.136 -2.907 90.393 1.00 57.75 81 ASN A C 1
ATOM 591 O O . ASN A 1 81 ? -51.745 -3.735 89.570 1.00 57.75 81 ASN A O 1
ATOM 595 N N . VAL A 1 82 ? -52.272 -1.619 90.075 1.00 55.50 82 VAL A N 1
ATOM 596 C CA . VAL A 1 82 ? -51.875 -1.009 88.803 1.00 55.50 82 VAL A CA 1
ATOM 597 C C . VAL A 1 82 ? -51.253 0.335 89.152 1.00 55.50 82 VAL A C 1
ATOM 599 O O . VAL A 1 82 ? -51.918 1.150 89.786 1.00 55.50 82 VAL A O 1
ATOM 602 N N . ASP A 1 83 ? -49.995 0.563 88.789 1.00 61.47 83 ASP A N 1
ATOM 603 C CA . ASP A 1 83 ? -49.317 1.837 89.036 1.00 61.47 83 ASP A CA 1
ATOM 604 C C . ASP A 1 83 ? -49.780 2.891 88.006 1.00 61.47 83 ASP A C 1
ATOM 606 O O . ASP A 1 83 ? -49.538 2.715 86.808 1.00 61.47 83 ASP A O 1
ATOM 610 N N . PRO A 1 84 ? -50.458 3.980 88.424 1.00 56.12 84 PRO A N 1
ATOM 611 C CA . PRO A 1 84 ? -50.977 5.001 87.520 1.00 56.12 84 PRO A CA 1
ATOM 612 C C . PRO A 1 84 ? -49.948 6.095 87.188 1.00 56.12 84 PRO A C 1
ATOM 614 O O . PRO A 1 84 ? -50.306 7.090 86.552 1.00 56.12 84 PRO A O 1
ATOM 617 N N . THR A 1 85 ? -48.693 5.975 87.638 1.00 60.44 85 THR A N 1
ATOM 618 C CA . THR A 1 85 ? -47.670 6.983 87.351 1.00 60.44 85 THR A CA 1
ATOM 619 C C . THR A 1 85 ? -47.177 6.896 85.902 1.00 60.44 85 THR A C 1
ATOM 621 O O . THR A 1 85 ? -46.951 5.828 85.335 1.00 60.44 85 THR A O 1
ATOM 624 N N . THR A 1 86 ? -46.962 8.056 85.275 1.00 55.59 86 THR A N 1
ATOM 625 C CA . THR A 1 86 ? -46.487 8.187 83.883 1.00 55.59 86 THR A CA 1
ATOM 626 C C . THR A 1 86 ? -45.034 7.735 83.674 1.00 55.59 86 THR A C 1
ATOM 628 O O . THR A 1 86 ? -44.480 7.945 82.599 1.00 55.59 86 THR A O 1
ATOM 631 N N . ALA A 1 87 ? -44.398 7.138 84.687 1.00 54.78 87 ALA A N 1
ATOM 632 C CA . ALA A 1 87 ? -43.044 6.592 84.617 1.00 54.78 87 ALA A CA 1
ATOM 633 C C . ALA A 1 87 ? -42.976 5.239 83.874 1.00 54.78 87 ALA A C 1
ATOM 635 O O . ALA A 1 87 ? -41.890 4.792 83.518 1.00 54.78 87 ALA A O 1
ATOM 636 N N . ASN A 1 88 ? -44.126 4.623 83.579 1.00 52.50 88 ASN A N 1
ATOM 637 C CA . ASN A 1 88 ? -44.237 3.301 82.955 1.00 52.50 88 ASN A CA 1
ATOM 638 C C . ASN A 1 88 ? -44.382 3.354 81.418 1.00 52.50 88 ASN A C 1
ATOM 640 O O . ASN A 1 88 ? -45.245 2.694 80.840 1.00 52.50 88 ASN A O 1
ATOM 644 N N . VAL A 1 89 ? -43.546 4.146 80.737 1.00 55.56 89 VAL A N 1
ATOM 645 C CA . VAL A 1 89 ? -43.425 4.099 79.266 1.00 55.56 89 VAL A CA 1
ATOM 646 C C . VAL A 1 89 ? -42.361 3.050 78.899 1.00 55.56 89 VAL A C 1
ATOM 648 O O . VAL A 1 89 ? -41.261 3.122 79.448 1.00 55.56 89 VAL A O 1
ATOM 651 N N . PRO A 1 90 ? -42.629 2.091 77.987 1.00 56.78 90 PRO A N 1
ATOM 652 C CA . PRO A 1 90 ? -41.634 1.105 77.559 1.00 56.78 90 PRO A CA 1
ATOM 653 C C . PRO A 1 90 ? -40.334 1.777 77.094 1.00 56.78 90 PRO A C 1
ATOM 655 O O . PRO A 1 90 ? -40.356 2.612 76.187 1.00 56.78 90 PRO A O 1
ATOM 658 N N . LEU A 1 91 ? -39.198 1.428 77.706 1.00 58.09 91 LEU A N 1
ATOM 659 C CA . LEU A 1 91 ? -37.902 1.981 77.313 1.00 58.09 91 LEU A CA 1
ATOM 660 C C . LEU A 1 91 ? -37.355 1.263 76.070 1.00 58.09 91 LEU A C 1
ATOM 662 O O . LEU A 1 91 ? -37.176 0.045 76.057 1.00 58.09 91 LEU A O 1
ATOM 666 N N . VAL A 1 92 ? -37.048 2.036 75.028 1.00 50.84 92 VAL A N 1
ATOM 667 C CA . VAL A 1 92 ? -36.453 1.553 73.772 1.00 50.84 92 VAL A CA 1
ATOM 668 C C . VAL A 1 92 ? -34.925 1.707 73.842 1.00 50.84 92 VAL A C 1
ATOM 670 O O . VAL A 1 92 ? -34.437 2.786 74.165 1.00 50.84 92 VAL A O 1
ATOM 673 N N . ASN A 1 93 ? -34.171 0.649 73.510 1.00 52.81 93 ASN A N 1
ATOM 674 C CA . ASN A 1 93 ? -32.697 0.636 73.387 1.00 52.81 93 ASN A CA 1
ATOM 675 C C . ASN A 1 93 ? -31.877 0.987 74.654 1.00 52.81 93 ASN A C 1
ATOM 677 O O . ASN A 1 93 ? -30.971 1.818 74.600 1.00 52.81 93 ASN A O 1
ATOM 681 N N . VAL A 1 94 ? -32.113 0.309 75.783 1.00 52.66 94 VAL A N 1
ATOM 682 C CA . VAL A 1 94 ? -31.267 0.459 76.989 1.00 52.66 94 VAL A CA 1
ATOM 683 C C . VAL A 1 94 ? -30.364 -0.759 77.203 1.00 52.66 94 VAL A C 1
ATOM 685 O O . VAL A 1 94 ? -30.739 -1.897 76.921 1.00 52.66 94 VAL A O 1
ATOM 688 N N . THR A 1 95 ? -29.153 -0.508 77.697 1.00 52.00 95 THR A N 1
ATOM 689 C CA . THR A 1 95 ? -28.129 -1.510 78.009 1.00 52.00 95 THR A CA 1
ATOM 690 C C . THR A 1 95 ? -28.552 -2.379 79.200 1.00 52.00 95 THR A C 1
ATOM 692 O O . THR A 1 95 ? -28.639 -1.878 80.313 1.00 52.00 95 THR A O 1
ATOM 695 N N . ALA A 1 96 ? -28.743 -3.677 78.936 1.00 46.31 96 ALA A N 1
ATOM 696 C CA . ALA A 1 96 ? -28.995 -4.783 79.872 1.00 46.31 96 ALA A CA 1
ATOM 697 C C . ALA A 1 96 ? -30.227 -4.649 80.796 1.00 46.31 96 ALA A C 1
ATOM 699 O O . ALA A 1 96 ? -30.274 -3.852 81.727 1.00 46.31 96 ALA A O 1
ATOM 700 N N . ALA A 1 97 ? -31.204 -5.531 80.564 1.00 47.38 97 ALA A N 1
ATOM 701 C CA . ALA A 1 97 ? -32.352 -5.749 81.433 1.00 47.38 97 ALA A CA 1
ATOM 702 C C . ALA A 1 97 ? -31.917 -6.132 82.861 1.00 47.38 97 ALA A C 1
ATOM 704 O O . ALA A 1 97 ? -31.124 -7.058 83.046 1.00 47.38 97 ALA A O 1
ATOM 705 N N . ALA A 1 98 ? -32.485 -5.474 83.874 1.00 46.22 98 ALA A N 1
ATOM 706 C CA . ALA A 1 98 ? -32.591 -6.077 85.196 1.00 46.22 98 ALA A CA 1
ATOM 707 C C . ALA A 1 98 ? -33.685 -7.149 85.113 1.00 46.22 98 ALA A C 1
ATOM 709 O O . ALA A 1 98 ? -34.834 -6.850 84.792 1.00 46.22 98 ALA A O 1
ATOM 710 N N . ASN A 1 99 ? -33.310 -8.406 85.329 1.00 48.78 99 ASN A N 1
ATOM 711 C CA . ASN A 1 99 ? -34.231 -9.530 85.258 1.00 48.78 99 ASN A CA 1
ATOM 712 C C . ASN A 1 99 ? -35.223 -9.461 86.436 1.00 48.78 99 ASN A C 1
ATOM 714 O O . ASN A 1 99 ? -34.822 -9.658 87.580 1.00 48.78 99 ASN A O 1
ATOM 718 N N . GLY A 1 100 ? -36.490 -9.165 86.129 1.00 53.09 100 GLY A N 1
ATOM 719 C CA . GLY A 1 100 ? -37.690 -9.491 86.904 1.00 53.09 100 GLY A CA 1
ATOM 720 C C . GLY A 1 100 ? -37.655 -9.304 88.425 1.00 53.09 100 GLY A C 1
ATOM 721 O O . GLY A 1 100 ? -37.626 -10.287 89.159 1.00 53.09 100 GLY A O 1
ATOM 722 N N . THR A 1 101 ? -37.801 -8.069 88.904 1.00 52.75 101 THR A N 1
ATOM 723 C CA . THR A 1 101 ? -38.272 -7.783 90.274 1.00 52.75 101 THR A CA 1
ATOM 724 C C . THR A 1 101 ? -39.303 -6.653 90.224 1.00 52.75 101 THR A C 1
ATOM 726 O O . THR A 1 101 ? -39.009 -5.519 90.592 1.00 52.75 101 THR A O 1
ATOM 729 N N . SER A 1 102 ? -40.487 -6.927 89.671 1.00 52.94 102 SER A N 1
ATOM 730 C CA . SER A 1 102 ? -41.638 -6.023 89.783 1.00 52.94 102 SER A CA 1
ATOM 731 C C . SER A 1 102 ? -42.688 -6.682 90.664 1.00 52.94 102 SER A C 1
ATOM 733 O O . SER A 1 102 ? -43.159 -7.773 90.344 1.00 52.94 102 SER A O 1
ATOM 735 N N . ASP A 1 103 ? -43.079 -5.994 91.736 1.00 49.28 103 ASP A N 1
ATOM 736 C CA . ASP A 1 103 ? -44.168 -6.401 92.632 1.00 49.28 103 ASP A CA 1
ATOM 737 C C . ASP A 1 103 ? -45.564 -6.154 92.005 1.00 49.28 103 ASP A C 1
ATOM 739 O O . ASP A 1 103 ? -46.587 -6.464 92.614 1.00 49.28 103 ASP A O 1
ATOM 743 N N . PHE A 1 104 ? -45.613 -5.626 90.769 1.00 56.19 104 PHE A N 1
ATOM 744 C CA . PHE A 1 104 ? -46.822 -5.330 89.988 1.00 56.19 104 PHE A CA 1
ATOM 745 C C . PHE A 1 104 ? -46.928 -6.186 88.711 1.00 56.19 104 PHE A C 1
ATOM 747 O O . PHE A 1 104 ? -45.921 -6.509 88.079 1.00 56.19 104 PHE A O 1
ATOM 754 N N . TYR A 1 105 ? -48.162 -6.485 88.274 1.00 54.69 105 TYR A N 1
ATOM 755 C CA . TYR A 1 105 ? -48.459 -7.324 87.094 1.00 54.69 105 TYR A CA 1
ATOM 756 C C . TYR A 1 105 ? -48.031 -6.735 85.732 1.00 54.69 105 TYR A C 1
ATOM 758 O O . TYR A 1 105 ? -48.004 -7.468 84.738 1.00 54.69 105 TYR A O 1
ATOM 766 N N . SER A 1 106 ? -47.709 -5.441 85.637 1.00 56.12 106 SER A N 1
ATOM 767 C CA . SER A 1 106 ? -47.199 -4.839 84.400 1.00 56.12 106 SER A CA 1
ATOM 768 C C . SER A 1 106 ? -45.762 -5.309 84.146 1.00 56.12 106 SER A C 1
ATOM 770 O O . SER A 1 106 ? -44.841 -4.945 84.876 1.00 56.12 106 SER A O 1
ATOM 772 N N . ARG A 1 107 ? -45.566 -6.143 83.115 1.00 54.94 107 ARG A N 1
ATOM 773 C CA . ARG A 1 107 ? -44.252 -6.643 82.670 1.00 54.94 107 ARG A CA 1
ATOM 774 C C . ARG A 1 107 ? -43.417 -5.507 82.068 1.00 54.94 107 ARG A C 1
ATOM 776 O O . ARG A 1 107 ? -43.333 -5.366 80.851 1.00 54.94 107 ARG A O 1
ATOM 783 N N . ASN A 1 108 ? -42.824 -4.689 82.929 1.00 54.47 108 ASN A N 1
ATOM 784 C CA . ASN A 1 108 ? -41.999 -3.536 82.555 1.00 54.47 108 ASN A CA 1
ATOM 785 C C . ASN A 1 108 ? -40.579 -3.931 82.088 1.00 54.47 108 ASN A C 1
ATOM 787 O O . ASN A 1 108 ? -39.760 -3.063 81.806 1.00 54.47 108 ASN A O 1
ATOM 791 N N . ASP A 1 109 ? -40.273 -5.228 82.014 1.00 51.59 109 ASP A N 1
ATOM 792 C CA . ASP A 1 109 ? -38.953 -5.788 81.704 1.00 51.59 109 ASP A CA 1
ATOM 793 C C . ASP A 1 109 ? -38.793 -6.269 80.250 1.00 51.59 109 ASP A C 1
ATOM 795 O O . ASP A 1 109 ? -37.704 -6.683 79.846 1.00 51.59 109 ASP A O 1
ATOM 799 N N . HIS A 1 110 ? -39.845 -6.189 79.429 1.00 57.50 110 HIS A N 1
ATOM 800 C CA . HIS A 1 110 ? -39.746 -6.526 78.010 1.00 57.50 110 HIS A CA 1
ATOM 801 C C . HIS A 1 110 ? -39.120 -5.377 77.210 1.00 57.50 110 HIS A C 1
ATOM 803 O O . HIS A 1 110 ? -39.784 -4.415 76.828 1.00 57.50 110 HIS A O 1
ATOM 809 N N . ILE A 1 111 ? -37.828 -5.514 76.900 1.00 57.12 111 ILE A N 1
ATOM 810 C CA . ILE A 1 111 ? -37.160 -4.706 75.875 1.00 57.12 111 ILE A CA 1
ATOM 811 C C . ILE A 1 111 ? -37.695 -5.146 74.507 1.00 57.12 111 ILE A C 1
ATOM 813 O O . ILE A 1 111 ? -37.487 -6.287 74.091 1.00 57.12 111 ILE A O 1
ATOM 817 N N . HIS A 1 112 ? -38.335 -4.239 73.772 1.00 60.44 112 HIS A N 1
ATOM 818 C CA . HIS A 1 112 ? -38.594 -4.442 72.349 1.00 60.44 112 HIS A CA 1
ATOM 819 C C . HIS A 1 112 ? -37.337 -4.054 71.557 1.00 60.44 112 HIS A C 1
ATOM 821 O O . HIS A 1 112 ? -36.922 -2.893 71.627 1.00 60.44 112 HIS A O 1
ATOM 827 N N . PRO A 1 113 ? -36.712 -4.975 70.795 1.00 57.28 113 PRO A N 1
ATOM 828 C CA . PRO A 1 113 ? -35.656 -4.601 69.868 1.00 57.28 113 PRO A CA 1
ATOM 829 C C . PRO A 1 113 ? -36.238 -3.626 68.849 1.00 57.28 113 PRO A C 1
ATOM 831 O O . PRO A 1 113 ? -37.221 -3.937 68.172 1.00 57.28 113 PRO A O 1
ATOM 834 N N . GLN A 1 114 ? -35.650 -2.438 68.742 1.00 60.69 114 GLN A N 1
ATOM 835 C CA . GLN A 1 114 ? -36.044 -1.502 67.704 1.00 60.69 114 GLN A CA 1
ATOM 836 C C . GLN A 1 114 ? -35.622 -2.090 66.353 1.00 60.69 114 GLN A C 1
ATOM 838 O O . GLN A 1 114 ? -34.432 -2.166 66.046 1.00 60.69 114 GLN A O 1
ATOM 843 N N . GLN A 1 115 ? -36.589 -2.526 65.542 1.00 59.72 115 GLN A N 1
ATOM 844 C CA . GLN A 1 115 ? -36.337 -2.842 64.141 1.00 59.72 115 GLN A CA 1
ATOM 845 C C . GLN A 1 115 ? -36.060 -1.521 63.417 1.00 59.72 115 GLN A C 1
ATOM 847 O O . GLN A 1 115 ? -36.972 -0.803 63.014 1.00 59.72 115 GLN A O 1
ATOM 852 N N . LEU A 1 116 ? -34.782 -1.167 63.323 1.00 66.75 116 LEU A N 1
ATOM 853 C CA . LEU A 1 116 ? -34.326 -0.001 62.585 1.00 66.75 116 LEU A CA 1
ATOM 854 C C . LEU A 1 116 ? -34.336 -0.344 61.093 1.00 66.75 116 LEU A C 1
ATOM 856 O O . LEU A 1 116 ? -33.385 -0.917 60.563 1.00 66.75 116 LEU A O 1
ATOM 860 N N . THR A 1 117 ? -35.438 -0.023 60.420 1.00 60.56 117 THR A N 1
ATOM 861 C CA . THR A 1 117 ? -35.487 -0.004 58.956 1.00 60.56 117 THR A CA 1
ATOM 862 C C . THR A 1 117 ? -34.799 1.277 58.495 1.00 60.56 117 THR A C 1
ATOM 864 O O . THR A 1 117 ? -35.324 2.372 58.682 1.00 60.56 117 THR A O 1
ATOM 867 N N . TYR A 1 118 ? -33.588 1.152 57.955 1.00 63.91 118 TYR A N 1
ATOM 868 C CA . TYR A 1 118 ? -32.888 2.268 57.329 1.00 63.91 118 TYR A CA 1
ATOM 869 C C . TYR A 1 118 ? -33.155 2.240 55.824 1.00 63.91 118 TYR A C 1
ATOM 871 O O . TYR A 1 118 ? -32.637 1.375 55.123 1.00 63.91 118 TYR A O 1
ATOM 879 N N . ASP A 1 119 ? -33.901 3.223 55.323 1.00 64.56 119 ASP A N 1
ATOM 880 C CA . ASP A 1 119 ? -34.157 3.401 53.883 1.00 64.56 119 ASP A CA 1
ATOM 881 C C . ASP A 1 119 ? -33.001 4.127 53.158 1.00 64.56 119 ASP A C 1
ATOM 883 O O . ASP A 1 119 ? -33.132 4.573 52.019 1.00 64.56 119 ASP A O 1
ATOM 887 N N . GLY A 1 120 ? -31.853 4.276 53.827 1.00 67.62 120 GLY A N 1
ATOM 888 C CA . GLY A 1 120 ? -30.679 4.991 53.335 1.00 67.62 120 GLY A CA 1
ATOM 889 C C . GLY A 1 120 ? -29.376 4.227 53.566 1.00 67.62 120 GLY A C 1
ATOM 890 O O . GLY A 1 120 ? -29.341 3.180 54.209 1.00 67.62 120 GLY A O 1
ATOM 891 N N . ASN A 1 121 ? -28.279 4.772 53.039 1.00 68.06 121 ASN A N 1
ATOM 892 C CA . ASN A 1 121 ? -26.953 4.168 53.166 1.00 68.06 121 ASN A CA 1
ATOM 893 C C . ASN A 1 121 ? -26.526 4.085 54.642 1.00 68.06 121 ASN A C 1
ATOM 895 O O . ASN A 1 121 ? -26.426 5.106 55.322 1.00 68.06 121 ASN A O 1
ATOM 899 N N . ILE A 1 122 ? -26.226 2.875 55.120 1.00 73.25 122 ILE A N 1
ATOM 900 C CA . ILE A 1 122 ? -25.696 2.647 56.469 1.00 73.25 122 ILE A CA 1
ATOM 901 C C . ILE A 1 122 ? -24.166 2.702 56.418 1.00 73.25 122 ILE A C 1
ATOM 903 O O . ILE A 1 122 ? -23.527 1.883 55.757 1.00 73.25 122 ILE A O 1
ATOM 907 N N . THR A 1 123 ? -23.568 3.628 57.165 1.00 59.03 123 THR A N 1
ATOM 908 C CA . THR A 1 123 ? -22.116 3.673 57.377 1.00 59.03 123 THR A CA 1
ATOM 909 C C . THR A 1 123 ? -21.778 2.926 58.666 1.00 59.03 123 THR A C 1
ATOM 911 O O . THR A 1 123 ? -22.095 3.402 59.753 1.00 59.03 123 THR A O 1
ATOM 914 N N . ALA A 1 124 ? -21.120 1.769 58.563 1.00 65.81 124 ALA A N 1
ATOM 915 C CA . ALA A 1 124 ? -20.586 1.038 59.713 1.00 65.81 124 ALA A CA 1
ATOM 916 C C . ALA A 1 124 ? -19.059 0.935 59.620 1.00 65.81 124 ALA A C 1
ATOM 918 O O . ALA A 1 124 ? -18.500 0.764 58.538 1.00 65.81 124 ALA A O 1
ATOM 919 N N . THR A 1 125 ? -18.372 1.002 60.762 1.00 57.25 125 THR A N 1
ATOM 920 C CA . THR A 1 125 ? -16.908 0.846 60.833 1.00 57.25 125 THR A CA 1
ATOM 921 C C . THR A 1 125 ? -16.457 -0.593 60.583 1.00 57.25 125 THR A C 1
ATOM 923 O O . THR A 1 125 ? -15.303 -0.823 60.219 1.00 57.25 125 THR A O 1
ATOM 926 N N . LYS A 1 126 ? -17.353 -1.573 60.768 1.00 58.31 126 LYS A N 1
ATOM 927 C CA . LYS A 1 126 ? -17.132 -2.980 60.428 1.00 58.31 126 LYS A CA 1
ATOM 928 C C . LYS A 1 126 ? -18.469 -3.724 60.339 1.00 58.31 126 LYS A C 1
ATOM 930 O O . LYS A 1 126 ? -19.264 -3.660 61.270 1.00 58.31 126 LYS A O 1
ATOM 935 N N . PHE A 1 127 ? -18.687 -4.477 59.263 1.00 63.62 127 PHE A N 1
ATOM 936 C CA . PHE A 1 127 ? -19.748 -5.484 59.189 1.00 63.62 127 PHE A CA 1
ATOM 937 C C . PHE A 1 127 ? -19.107 -6.849 59.457 1.00 63.62 127 PHE A C 1
ATOM 939 O O . PHE A 1 127 ? -18.349 -7.343 58.627 1.00 63.62 127 PHE A O 1
ATOM 946 N N . ILE A 1 128 ? -19.343 -7.442 60.629 1.00 61.50 128 ILE A N 1
ATOM 947 C CA . ILE A 1 128 ? -18.843 -8.788 60.942 1.00 61.50 128 ILE A CA 1
ATOM 948 C C . ILE A 1 128 ? -20.010 -9.765 60.815 1.00 61.50 128 ILE A C 1
ATOM 950 O O . ILE A 1 128 ? -20.885 -9.789 61.677 1.00 61.50 128 ILE A O 1
ATOM 954 N N . LYS A 1 129 ? -20.012 -10.594 59.767 1.00 64.31 129 LYS A N 1
ATOM 955 C CA . LYS A 1 129 ? -20.804 -11.830 59.759 1.00 64.31 129 LYS A CA 1
ATOM 956 C C . LYS A 1 129 ? -19.934 -12.931 60.360 1.00 64.31 129 LYS A C 1
ATOM 958 O O . LYS A 1 129 ? -18.844 -13.199 59.858 1.00 64.31 129 LYS A O 1
ATOM 963 N N . THR A 1 130 ? -20.385 -13.562 61.437 1.00 68.00 130 THR A N 1
ATOM 964 C CA . THR A 1 130 ? -19.720 -14.754 61.975 1.00 68.00 130 THR A CA 1
ATOM 965 C C . THR A 1 130 ? -19.756 -15.872 60.924 1.00 68.00 130 THR A C 1
ATOM 967 O O . THR A 1 130 ? -20.821 -16.223 60.425 1.00 68.00 130 THR A O 1
ATOM 970 N N . GLY A 1 131 ? -18.583 -16.399 60.551 1.00 72.94 131 GLY A N 1
ATOM 971 C CA . GLY A 1 131 ? -18.444 -17.526 59.617 1.00 72.94 131 GLY A CA 1
ATOM 972 C C . GLY A 1 131 ? -18.367 -17.201 58.115 1.00 72.94 131 GLY A C 1
ATOM 973 O O . GLY A 1 131 ? -18.353 -18.139 57.329 1.00 72.94 131 GLY A O 1
ATOM 974 N N . GLY A 1 132 ? -18.313 -15.928 57.696 1.00 72.44 132 GLY A N 1
ATOM 975 C CA . GLY A 1 132 ? -18.135 -15.565 56.276 1.00 72.44 132 GLY A CA 1
ATOM 976 C C . GLY A 1 132 ? -16.681 -15.665 55.785 1.00 72.44 132 GLY A C 1
ATOM 977 O O . GLY A 1 132 ? -15.746 -15.465 56.566 1.00 72.44 132 GLY A O 1
ATOM 978 N N . LEU A 1 133 ? -16.484 -15.943 54.491 1.00 76.81 133 LEU A N 1
ATOM 979 C CA . LEU A 1 133 ? -15.166 -15.938 53.840 1.00 76.81 133 LEU A CA 1
ATOM 980 C C . LEU A 1 133 ? -14.771 -14.527 53.370 1.00 76.81 133 LEU A C 1
ATOM 982 O O . LEU A 1 133 ? -15.616 -13.705 53.029 1.00 76.81 133 LEU A O 1
ATOM 986 N N . ALA A 1 134 ? -13.465 -14.255 53.256 1.00 74.06 134 ALA A N 1
ATOM 987 C CA . ALA A 1 134 ? -12.954 -12.983 52.716 1.00 74.06 134 ALA A CA 1
ATOM 988 C C . ALA A 1 134 ? -13.314 -12.748 51.230 1.00 74.06 134 ALA A C 1
ATOM 990 O O . ALA A 1 134 ? -13.126 -11.651 50.709 1.00 74.06 134 ALA A O 1
ATOM 991 N N . THR A 1 135 ? -13.815 -13.779 50.547 1.00 76.06 135 THR A N 1
ATOM 992 C CA . THR A 1 135 ? -14.247 -13.766 49.143 1.00 76.06 135 THR A CA 1
ATOM 993 C C . THR A 1 135 ? -15.748 -13.526 48.978 1.00 76.06 135 THR A C 1
ATOM 995 O O . THR A 1 135 ? -16.260 -13.639 47.869 1.00 76.06 135 THR A O 1
ATOM 998 N N . GLU A 1 136 ? -16.464 -13.226 50.060 1.00 81.88 136 GLU A N 1
ATOM 999 C CA . GLU A 1 136 ? -17.911 -13.037 50.061 1.00 81.88 136 GLU A CA 1
ATOM 1000 C C . GLU A 1 136 ? -18.287 -11.608 50.461 1.00 81.88 136 GLU A C 1
ATOM 1002 O O . GLU A 1 136 ? -17.716 -11.024 51.383 1.00 81.88 136 GLU A O 1
ATOM 1007 N N . LEU A 1 137 ? -19.294 -11.052 49.787 1.00 81.81 137 LEU A N 1
ATOM 1008 C CA . LEU A 1 137 ? -19.915 -9.782 50.148 1.00 81.81 137 LEU A CA 1
ATOM 1009 C C . LEU A 1 137 ? -21.248 -10.052 50.858 1.00 81.81 137 LEU A C 1
ATOM 1011 O O . LEU A 1 137 ? -22.070 -10.822 50.361 1.00 81.81 137 LEU A O 1
ATOM 1015 N N . LEU A 1 138 ? -21.476 -9.416 52.011 1.00 82.19 138 LEU A N 1
ATOM 1016 C CA . LEU A 1 138 ? -22.749 -9.490 52.733 1.00 82.19 138 LEU A CA 1
ATOM 1017 C C . LEU A 1 138 ? -23.801 -8.607 52.050 1.00 82.19 138 LEU A C 1
ATOM 1019 O O . LEU A 1 138 ? -23.594 -7.408 51.869 1.00 82.19 138 LEU A O 1
ATOM 1023 N N . LEU A 1 139 ? -24.940 -9.200 51.707 1.00 80.38 139 LEU A N 1
ATOM 1024 C CA . LEU A 1 139 ? -26.109 -8.516 51.166 1.00 80.38 139 LEU A CA 1
ATOM 1025 C C . LEU A 1 139 ? -27.032 -8.025 52.290 1.00 80.38 139 LEU A C 1
ATOM 1027 O O . LEU A 1 139 ? -27.043 -8.568 53.396 1.00 80.38 139 LEU A O 1
ATOM 1031 N N . ALA A 1 140 ? -27.873 -7.035 51.982 1.00 74.00 140 ALA A N 1
ATOM 1032 C CA . ALA A 1 140 ? -28.831 -6.462 52.934 1.00 74.00 140 ALA A CA 1
ATOM 1033 C C . ALA A 1 140 ? -29.866 -7.477 53.461 1.00 74.00 140 ALA A C 1
ATOM 1035 O O . ALA A 1 140 ? -30.356 -7.333 54.575 1.00 74.00 140 ALA A O 1
ATOM 1036 N N . ASN A 1 141 ? -30.164 -8.534 52.698 1.00 79.44 141 ASN A N 1
ATOM 1037 C CA . ASN A 1 141 ? -31.040 -9.631 53.129 1.00 79.44 141 ASN A CA 1
ATOM 1038 C C . ASN A 1 141 ? -30.343 -10.649 54.054 1.00 79.44 141 ASN A C 1
ATOM 1040 O O . ASN A 1 141 ? -30.925 -11.679 54.381 1.00 79.44 141 ASN A O 1
ATOM 1044 N N . GLY A 1 142 ? -29.089 -10.397 54.438 1.00 76.81 142 GLY A N 1
ATOM 1045 C CA . GLY A 1 142 ? -28.300 -11.279 55.288 1.00 76.81 142 GLY A CA 1
ATOM 1046 C C . GLY A 1 142 ? -27.602 -12.426 54.551 1.00 76.81 142 GLY A C 1
ATOM 1047 O O . GLY A 1 142 ? -26.818 -13.132 55.186 1.00 76.81 142 GLY A O 1
ATOM 1048 N N . ASN A 1 143 ? -27.808 -12.612 53.245 1.00 83.38 143 ASN A N 1
ATOM 1049 C CA . ASN A 1 143 ? -27.092 -13.626 52.462 1.00 83.38 143 ASN A CA 1
ATOM 1050 C C . ASN A 1 143 ? -25.687 -13.151 52.067 1.00 83.38 143 ASN A C 1
ATOM 1052 O O . ASN A 1 143 ? -25.377 -11.964 52.135 1.00 83.38 143 ASN A O 1
ATOM 1056 N N . THR A 1 144 ? -24.833 -14.075 51.632 1.00 85.19 144 THR A N 1
ATOM 1057 C CA . THR A 1 144 ? -23.549 -13.759 50.995 1.00 85.19 144 THR A CA 1
ATOM 1058 C C . THR A 1 144 ? -23.653 -13.879 49.474 1.00 85.19 144 THR A C 1
ATOM 1060 O O . THR A 1 144 ? -24.462 -14.647 48.954 1.00 85.19 144 THR A O 1
ATOM 1063 N N . THR A 1 145 ? -22.854 -13.096 48.747 1.00 84.19 145 THR A N 1
ATOM 1064 C CA . THR A 1 145 ? -22.663 -13.236 47.296 1.00 84.19 145 THR A CA 1
ATOM 1065 C C . THR A 1 145 ? -21.182 -13.258 46.947 1.00 84.19 145 THR A C 1
ATOM 1067 O O . THR A 1 145 ? -20.369 -12.636 47.631 1.00 84.19 145 THR A O 1
ATOM 1070 N N . THR A 1 146 ? -20.844 -13.946 45.861 1.00 82.69 146 THR A N 1
ATOM 1071 C CA . THR A 1 146 ? -19.522 -13.932 45.219 1.00 82.69 146 THR A CA 1
ATOM 1072 C C . THR A 1 146 ? -19.547 -13.212 43.866 1.00 82.69 146 THR A C 1
ATOM 1074 O O . THR A 1 146 ? -18.548 -13.215 43.153 1.00 82.69 146 THR A O 1
ATOM 1077 N N . ASP A 1 147 ? -20.677 -12.606 43.482 1.00 82.81 147 ASP A N 1
ATOM 1078 C CA . ASP A 1 147 ? -20.848 -11.906 42.200 1.00 82.81 147 ASP A CA 1
ATOM 1079 C C . ASP A 1 147 ? -20.307 -10.467 42.261 1.00 82.81 147 ASP A C 1
ATOM 1081 O O . ASP A 1 147 ? -21.031 -9.471 42.192 1.00 82.81 147 ASP A O 1
ATOM 1085 N N . PHE A 1 148 ? -18.998 -10.352 42.463 1.00 82.81 148 PHE A N 1
ATOM 1086 C CA . PHE A 1 148 ? -18.269 -9.090 42.434 1.00 82.81 148 PHE A CA 1
ATOM 1087 C C . PHE A 1 148 ? -16.839 -9.317 41.944 1.00 82.81 148 PHE A C 1
ATOM 1089 O O . PHE A 1 148 ? -16.345 -10.439 41.901 1.00 82.81 148 PHE A O 1
ATOM 1096 N N . VAL A 1 149 ? -16.166 -8.233 41.558 1.00 84.00 149 VAL A N 1
ATOM 1097 C CA . VAL A 1 149 ? -14.771 -8.275 41.104 1.00 84.00 149 VAL A CA 1
ATOM 1098 C C . VAL A 1 149 ? -13.916 -7.501 42.098 1.00 84.00 149 VAL A C 1
ATOM 1100 O O . VAL A 1 149 ? -14.203 -6.342 42.402 1.00 84.00 149 VAL A O 1
ATOM 1103 N N . THR A 1 150 ? -12.865 -8.134 42.617 1.00 82.50 150 THR A N 1
ATOM 1104 C CA . THR A 1 150 ? -11.890 -7.488 43.515 1.00 82.50 150 THR A CA 1
ATOM 1105 C C . THR A 1 150 ? -10.750 -6.815 42.747 1.00 82.50 150 THR A C 1
ATOM 1107 O O . THR A 1 150 ? -10.522 -7.112 41.578 1.00 82.50 150 THR A O 1
ATOM 1110 N N . LYS A 1 151 ? -10.006 -5.906 43.392 1.00 82.50 151 LYS A N 1
ATOM 1111 C CA . LYS A 1 151 ? -8.850 -5.221 42.776 1.00 82.50 151 LYS A CA 1
ATOM 1112 C C . LYS A 1 151 ? -7.525 -5.985 42.897 1.00 82.50 151 LYS A C 1
ATOM 1114 O O . LYS A 1 151 ? -6.558 -5.613 42.248 1.00 82.50 151 LYS A O 1
ATOM 1119 N N . THR A 1 152 ? -7.445 -6.986 43.771 1.00 80.25 152 THR A N 1
ATOM 1120 C CA . THR A 1 152 ? -6.164 -7.548 44.233 1.00 80.25 152 THR A CA 1
ATOM 1121 C C . THR A 1 152 ? -5.727 -8.799 43.482 1.00 80.25 152 THR A C 1
ATOM 1123 O O . THR A 1 152 ? -4.578 -9.210 43.618 1.00 80.25 152 THR A O 1
ATOM 1126 N N . THR A 1 153 ? -6.610 -9.413 42.694 1.00 82.69 153 THR A N 1
ATOM 1127 C CA . THR A 1 153 ? -6.319 -10.663 41.985 1.00 82.69 153 THR A CA 1
ATOM 1128 C C . THR A 1 153 ? -6.807 -10.628 40.543 1.00 82.69 153 THR A C 1
ATOM 1130 O O . THR A 1 153 ? -7.790 -9.964 40.202 1.00 82.69 153 THR A O 1
ATOM 1133 N N . THR A 1 154 ? -6.118 -11.386 39.683 1.00 83.12 154 THR A N 1
ATOM 1134 C CA . THR A 1 154 ? -6.613 -11.668 38.331 1.00 83.12 154 THR A CA 1
ATOM 1135 C C . THR A 1 154 ? -7.875 -12.515 38.446 1.00 83.12 154 THR A C 1
ATOM 1137 O O . THR A 1 154 ? -7.846 -13.594 39.033 1.00 83.12 154 THR A O 1
ATOM 1140 N N . GLN A 1 155 ? -8.980 -12.028 37.887 1.00 84.75 155 GLN A N 1
ATOM 1141 C CA . GLN A 1 155 ? -10.275 -12.708 37.890 1.00 84.75 155 GLN A CA 1
ATOM 1142 C C . GLN A 1 155 ? -10.785 -12.840 36.457 1.00 84.75 155 GLN A C 1
ATOM 1144 O O . GLN A 1 155 ? -10.594 -11.945 35.635 1.00 84.75 155 GLN A O 1
ATOM 1149 N N . THR A 1 156 ? -11.434 -13.966 36.164 1.00 83.94 156 THR A N 1
ATOM 1150 C CA . THR A 1 156 ? -12.056 -14.236 34.862 1.00 83.94 156 THR A CA 1
ATOM 1151 C C . THR A 1 156 ? -13.566 -14.277 35.033 1.00 83.94 156 THR A C 1
ATOM 1153 O O . THR A 1 156 ? -14.066 -14.986 35.902 1.00 83.94 156 THR A O 1
ATOM 1156 N N . ILE A 1 157 ? -14.295 -13.542 34.193 1.00 84.12 157 ILE A N 1
ATOM 1157 C CA . ILE A 1 157 ? -15.758 -13.600 34.137 1.00 84.12 157 ILE A CA 1
ATOM 1158 C C . ILE A 1 157 ? -16.134 -14.610 33.051 1.00 84.12 157 ILE A C 1
ATOM 1160 O O . ILE A 1 157 ? -16.018 -14.327 31.861 1.00 84.12 157 ILE A O 1
ATOM 1164 N N . THR A 1 158 ? -16.578 -15.800 33.449 1.00 80.19 158 THR A N 1
ATOM 1165 C CA . THR A 1 158 ? -17.101 -16.825 32.535 1.00 80.19 158 THR A CA 1
ATOM 1166 C C . THR A 1 158 ? -18.597 -16.582 32.301 1.00 80.19 158 THR A C 1
ATOM 1168 O O . THR A 1 158 ? -19.441 -17.316 32.810 1.00 80.19 158 THR A O 1
ATOM 1171 N N . GLY A 1 159 ? -18.944 -15.491 31.612 1.00 81.62 159 GLY A N 1
ATOM 1172 C CA . GLY A 1 159 ? -20.334 -15.085 31.370 1.00 81.62 159 GLY A CA 1
ATOM 1173 C C . GLY A 1 159 ? -20.463 -13.671 30.794 1.00 81.62 159 GLY A C 1
ATOM 1174 O O . GLY A 1 159 ? -19.470 -13.050 30.420 1.00 81.62 159 GLY A O 1
ATOM 1175 N N . VAL A 1 160 ? -21.695 -13.154 30.727 1.00 78.81 160 VAL A N 1
ATOM 1176 C CA . VAL A 1 160 ? -21.985 -11.785 30.264 1.00 78.81 160 VAL A CA 1
ATOM 1177 C C . VAL A 1 160 ? -22.089 -10.846 31.464 1.00 78.81 160 VAL A C 1
ATOM 1179 O O . VAL A 1 160 ? -22.852 -11.112 32.389 1.00 78.81 160 VAL A O 1
ATOM 1182 N N . LYS A 1 161 ? -21.368 -9.718 31.428 1.00 81.50 161 LYS A N 1
ATOM 1183 C CA . LYS A 1 161 ? -21.530 -8.615 32.385 1.00 81.50 161 LYS A CA 1
ATOM 1184 C C . LYS A 1 161 ? -21.867 -7.329 31.640 1.00 81.50 161 LYS A C 1
ATOM 1186 O O . LYS A 1 161 ? -21.090 -6.876 30.805 1.00 81.50 161 LYS A O 1
ATOM 1191 N N . THR A 1 162 ? -23.022 -6.748 31.950 1.00 83.44 162 THR A N 1
ATOM 1192 C CA . THR A 1 162 ? -23.508 -5.517 31.315 1.00 83.44 162 THR A CA 1
ATOM 1193 C C . THR A 1 162 ? -23.170 -4.310 32.184 1.00 83.44 162 THR A C 1
ATOM 1195 O O . THR A 1 162 ? -23.503 -4.283 33.369 1.00 83.44 162 THR A O 1
ATOM 1198 N N . PHE A 1 163 ? -22.530 -3.301 31.593 1.00 83.12 163 PHE A N 1
ATOM 1199 C CA . PHE A 1 163 ? -22.277 -2.006 32.223 1.00 83.12 163 PHE A CA 1
ATOM 1200 C C . PHE A 1 163 ? -23.182 -0.962 31.565 1.00 83.12 163 PHE A C 1
ATOM 1202 O O . PHE A 1 163 ? -23.146 -0.797 30.350 1.00 83.12 163 PHE A O 1
ATOM 1209 N N . TYR A 1 164 ? -24.004 -0.273 32.358 1.00 84.00 164 TYR A N 1
ATOM 1210 C CA . TYR A 1 164 ? -24.940 0.746 31.855 1.00 84.00 164 TYR A CA 1
ATOM 1211 C C . TYR A 1 164 ? -24.329 2.153 31.769 1.00 84.00 164 TYR A C 1
ATOM 1213 O O . TYR A 1 164 ? -24.943 3.055 31.212 1.00 84.00 164 TYR A O 1
ATOM 1221 N N . ASN A 1 165 ? -23.116 2.322 32.300 1.00 88.56 165 ASN A N 1
ATOM 1222 C CA . ASN A 1 165 ? -22.354 3.567 32.304 1.00 88.56 165 ASN A CA 1
ATOM 1223 C C . ASN A 1 165 ? -20.985 3.359 31.644 1.00 88.56 165 ASN A C 1
ATOM 1225 O O . ASN A 1 165 ? -20.571 2.227 31.382 1.00 88.56 165 ASN A O 1
ATOM 1229 N N . SER A 1 166 ? -20.268 4.461 31.424 1.00 83.81 166 SER A N 1
ATOM 1230 C CA . SER A 1 166 ? -18.904 4.481 30.893 1.00 83.81 166 SER A CA 1
ATOM 1231 C C . SER A 1 166 ? -17.957 3.597 31.713 1.00 83.81 166 SER A C 1
ATOM 1233 O O . SER A 1 166 ? -17.930 3.680 32.942 1.00 83.81 166 SER A O 1
ATOM 1235 N N . ILE A 1 167 ? -17.139 2.797 31.027 1.00 82.06 167 ILE A N 1
ATOM 1236 C CA . ILE A 1 167 ? -16.030 2.048 31.625 1.00 82.06 167 ILE A CA 1
ATOM 1237 C C . ILE A 1 167 ? -14.734 2.802 31.321 1.00 82.06 167 ILE A C 1
ATOM 1239 O O . ILE A 1 167 ? -14.432 3.065 30.158 1.00 82.06 167 ILE A O 1
ATOM 1243 N N . THR A 1 168 ? -13.955 3.111 32.356 1.00 82.69 168 THR A N 1
ATOM 1244 C CA . THR A 1 168 ? -12.581 3.615 32.220 1.00 82.69 168 THR A CA 1
ATOM 1245 C C . THR A 1 168 ? -11.617 2.476 32.537 1.00 82.69 168 THR A C 1
ATOM 1247 O O . THR A 1 168 ? -11.738 1.852 33.591 1.00 82.69 168 THR A O 1
ATOM 1250 N N . ALA A 1 169 ? -10.673 2.201 31.639 1.00 79.44 169 ALA A N 1
ATOM 1251 C CA . ALA A 1 169 ? -9.648 1.176 31.810 1.00 79.44 169 ALA A CA 1
ATOM 1252 C C . ALA A 1 169 ? -8.301 1.690 31.288 1.00 79.44 169 ALA A C 1
ATOM 1254 O O . ALA A 1 169 ? -8.274 2.414 30.294 1.00 79.44 169 ALA A O 1
ATOM 1255 N N . ASP A 1 170 ? -7.203 1.270 31.921 1.00 77.56 170 ASP A N 1
ATOM 1256 C CA . ASP A 1 170 ? -5.841 1.630 31.494 1.00 77.56 170 ASP A CA 1
ATOM 1257 C C . ASP A 1 170 ? -5.464 0.987 30.145 1.00 77.56 170 ASP A C 1
ATOM 1259 O O . ASP A 1 170 ? -4.591 1.476 29.433 1.00 77.56 170 ASP A O 1
ATOM 1263 N N . GLY A 1 171 ? -6.141 -0.103 29.767 1.00 68.88 171 GLY A N 1
ATOM 1264 C CA . GLY A 1 171 ? -5.983 -0.756 28.472 1.00 68.88 171 GLY A CA 1
ATOM 1265 C C . GLY A 1 171 ? -6.918 -1.952 28.286 1.00 68.88 171 GLY A C 1
ATOM 1266 O O . GLY A 1 171 ? -7.453 -2.504 29.248 1.00 68.88 171 GLY A O 1
ATOM 1267 N N . TYR A 1 172 ? -7.094 -2.371 27.031 1.00 72.75 172 TYR A N 1
ATOM 1268 C CA . TYR A 1 172 ? -7.873 -3.552 26.650 1.00 72.75 172 TYR A CA 1
ATOM 1269 C C . TYR A 1 172 ? -6.973 -4.537 25.899 1.00 72.75 172 TYR A C 1
ATOM 1271 O O . TYR A 1 172 ? -6.258 -4.145 24.979 1.00 72.75 172 TYR A O 1
ATOM 1279 N N . LYS A 1 173 ? -7.020 -5.824 26.258 1.00 69.12 173 LYS A N 1
ATOM 1280 C CA . LYS A 1 173 ? -6.323 -6.894 25.529 1.00 69.12 173 LYS A CA 1
ATOM 1281 C C . LYS A 1 173 ? -7.342 -7.738 24.774 1.00 69.12 173 LYS A C 1
ATOM 1283 O O . LYS A 1 173 ? -8.201 -8.362 25.391 1.00 69.12 173 LYS A O 1
ATOM 1288 N N . ILE A 1 174 ? -7.225 -7.783 23.451 1.00 73.75 174 ILE A N 1
ATOM 1289 C CA . ILE A 1 174 ? -8.015 -8.684 22.609 1.00 73.75 174 ILE A CA 1
ATOM 1290 C C . ILE A 1 174 ? -7.319 -10.055 22.623 1.00 73.75 174 ILE A C 1
ATOM 1292 O O . ILE A 1 174 ? -6.139 -10.123 22.264 1.00 73.75 174 ILE A O 1
ATOM 1296 N N . PRO A 1 175 ? -7.982 -11.151 23.041 1.00 70.25 175 PRO A N 1
ATOM 1297 C CA . PRO A 1 175 ? -7.396 -12.487 22.967 1.00 70.25 175 PRO A CA 1
ATOM 1298 C C . PRO A 1 175 ? -6.992 -12.803 21.521 1.00 70.25 175 PRO A C 1
ATOM 1300 O O . PRO A 1 175 ? -7.837 -12.793 20.631 1.00 70.25 175 PRO A O 1
ATOM 1303 N N . ASN A 1 176 ? -5.700 -13.046 21.286 1.00 69.81 176 ASN A N 1
ATOM 1304 C CA . ASN A 1 176 ? -5.108 -13.242 19.953 1.00 69.81 176 ASN A CA 1
ATOM 1305 C C . ASN A 1 176 ? -5.272 -12.060 18.971 1.00 69.81 176 ASN A C 1
ATOM 1307 O O . ASN A 1 176 ? -5.067 -12.240 17.773 1.00 69.81 176 ASN A O 1
ATOM 1311 N N . GLY A 1 177 ? -5.644 -10.866 19.445 1.00 64.06 177 GLY A N 1
ATOM 1312 C CA . GLY A 1 177 ? -5.725 -9.675 18.601 1.00 64.06 177 GLY A CA 1
ATOM 1313 C C . GLY A 1 177 ? -4.365 -9.013 18.393 1.00 64.06 177 GLY A C 1
ATOM 1314 O O . GLY A 1 177 ? -3.442 -9.184 19.192 1.00 64.06 177 GLY A O 1
ATOM 1315 N N . THR A 1 178 ? -4.242 -8.246 17.312 1.00 67.69 178 THR A N 1
ATOM 1316 C CA . THR A 1 178 ? -3.055 -7.420 17.046 1.00 67.69 178 THR A CA 1
ATOM 1317 C C . THR A 1 178 ? -3.227 -6.021 17.641 1.00 67.69 178 THR A C 1
ATOM 1319 O O . THR A 1 178 ? -4.341 -5.599 17.953 1.00 67.69 178 THR A O 1
ATOM 1322 N N . SER A 1 179 ? -2.138 -5.255 17.746 1.00 65.12 179 SER A N 1
ATOM 1323 C CA . SER A 1 179 ? -2.179 -3.823 18.095 1.00 65.12 179 SER A CA 1
ATOM 1324 C C . SER A 1 179 ? -2.944 -2.962 17.074 1.00 65.12 179 SER A C 1
ATOM 1326 O O . SER A 1 179 ? -3.184 -1.786 17.323 1.00 65.12 179 SER A O 1
ATOM 1328 N N . GLN A 1 180 ? -3.361 -3.543 15.942 1.00 66.50 180 GLN A N 1
ATOM 1329 C CA . GLN A 1 180 ? -4.057 -2.869 14.844 1.00 66.50 180 GLN A CA 1
ATOM 1330 C C . GLN A 1 180 ? -5.533 -3.274 14.748 1.00 66.50 180 GLN A C 1
ATOM 1332 O O . GLN A 1 180 ? -6.106 -3.303 13.659 1.00 66.50 180 GLN A O 1
ATOM 1337 N N . GLN A 1 181 ? -6.162 -3.637 15.865 1.00 71.56 181 GLN A N 1
ATOM 1338 C CA . GLN A 1 181 ? -7.567 -4.034 15.904 1.00 71.56 181 GLN A CA 1
ATOM 1339 C C . GLN A 1 181 ? -8.306 -3.338 17.047 1.00 71.56 181 GLN A C 1
ATOM 1341 O O . GLN A 1 181 ? -7.829 -3.282 18.176 1.00 71.56 181 GLN A O 1
ATOM 1346 N N . MET A 1 182 ? -9.507 -2.845 16.758 1.00 71.31 182 MET A N 1
ATOM 1347 C CA . MET A 1 182 ? -10.474 -2.399 17.758 1.00 71.31 182 MET A CA 1
ATOM 1348 C C . MET A 1 182 ? -11.502 -3.502 18.004 1.00 71.31 182 MET A C 1
ATOM 1350 O O . MET A 1 182 ? -12.049 -4.055 17.050 1.00 71.31 182 MET A O 1
ATOM 1354 N N . LEU A 1 183 ? -11.805 -3.797 19.267 1.00 74.00 183 LEU A N 1
ATOM 1355 C CA . LEU A 1 183 ? -12.912 -4.680 19.632 1.00 74.00 183 LEU A CA 1
ATOM 1356 C C . LEU A 1 183 ? -14.233 -3.900 19.564 1.00 74.00 183 LEU A C 1
ATOM 1358 O O . LEU A 1 183 ? -14.372 -2.851 20.191 1.00 74.00 183 LEU A O 1
ATOM 1362 N N . LEU A 1 184 ? -15.196 -4.399 18.795 1.00 73.50 184 LEU A N 1
ATOM 1363 C CA . LEU A 1 184 ? -16.540 -3.836 18.693 1.00 73.50 184 LEU A CA 1
ATOM 1364 C C . LEU A 1 184 ? -17.460 -4.426 19.772 1.00 73.50 184 LEU A C 1
ATOM 1366 O O . LEU A 1 184 ? -17.227 -5.518 20.285 1.00 73.50 184 LEU A O 1
ATOM 1370 N N . ALA A 1 185 ? -18.559 -3.728 20.074 1.00 66.12 185 ALA A N 1
ATOM 1371 C CA . ALA A 1 185 ? -19.526 -4.145 21.097 1.00 66.12 185 ALA A CA 1
ATOM 1372 C C . ALA A 1 185 ? -20.181 -5.516 20.825 1.00 66.12 185 ALA A C 1
ATOM 1374 O O . ALA A 1 185 ? -20.632 -6.180 21.751 1.00 66.12 185 ALA A O 1
ATOM 1375 N N . ASN A 1 186 ? -20.213 -5.959 19.565 1.00 67.25 186 ASN A N 1
ATOM 1376 C CA . ASN A 1 186 ? -20.715 -7.278 19.168 1.00 67.25 186 ASN A CA 1
ATOM 1377 C C . ASN A 1 186 ? -19.660 -8.400 19.289 1.00 67.25 186 ASN A C 1
ATOM 1379 O O . ASN A 1 186 ? -19.903 -9.509 18.822 1.00 67.25 186 ASN A O 1
ATOM 1383 N N . GLY A 1 187 ? -18.479 -8.111 19.847 1.00 67.12 187 GLY A N 1
ATOM 1384 C CA . GLY A 1 187 ? -17.380 -9.066 20.007 1.00 67.12 187 GLY A CA 1
ATOM 1385 C C . GLY A 1 187 ? -16.518 -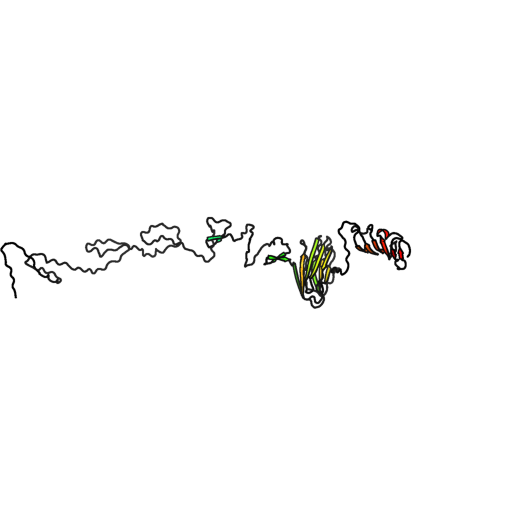9.286 18.759 1.00 67.12 187 GLY A C 1
ATOM 1386 O O . GLY A 1 187 ? -15.547 -10.035 18.829 1.00 67.12 187 GLY A O 1
ATOM 1387 N N . SER A 1 188 ? -16.825 -8.642 17.627 1.00 73.75 188 SER A N 1
ATOM 1388 C CA . SER A 1 188 ? -15.971 -8.688 16.430 1.00 73.75 188 SER A CA 1
ATOM 1389 C C . SER A 1 188 ? -14.804 -7.700 16.515 1.00 73.75 188 SER A C 1
ATOM 1391 O O . SER A 1 188 ? -14.844 -6.745 17.291 1.00 73.75 188 SER A O 1
ATOM 1393 N N . THR A 1 189 ? -13.763 -7.905 15.707 1.00 68.56 189 THR A N 1
ATOM 1394 C CA . THR A 1 189 ? -12.641 -6.968 15.583 1.00 68.56 189 THR A CA 1
ATOM 1395 C C . THR A 1 189 ? -12.749 -6.151 14.298 1.00 68.56 189 THR A C 1
ATOM 1397 O O . THR A 1 189 ? -13.109 -6.660 13.238 1.00 68.56 189 THR A O 1
ATOM 1400 N N . LYS A 1 190 ? -12.429 -4.860 14.385 1.00 66.88 190 LYS A N 1
ATOM 1401 C CA . LYS A 1 190 ? -12.300 -3.953 13.242 1.00 66.88 190 LYS A CA 1
ATOM 1402 C C . LYS A 1 190 ? -10.824 -3.581 13.077 1.00 66.88 190 LYS A C 1
ATOM 1404 O O . LYS A 1 190 ? -10.228 -3.169 14.070 1.00 66.88 190 LYS A O 1
ATOM 1409 N N . PRO A 1 191 ? -10.232 -3.680 11.873 1.00 66.44 191 PRO A N 1
ATOM 1410 C CA . PRO A 1 191 ? -8.898 -3.142 11.621 1.00 66.44 191 PRO A CA 1
ATOM 1411 C C . PRO A 1 191 ? -8.818 -1.663 12.018 1.00 66.44 191 PRO A C 1
ATOM 1413 O O . PRO A 1 191 ? -9.760 -0.900 11.773 1.00 66.44 191 PRO A O 1
ATOM 1416 N N . LEU A 1 192 ? -7.718 -1.268 12.653 1.00 70.62 192 LEU A N 1
ATOM 1417 C CA . LEU A 1 192 ? -7.460 0.111 13.035 1.00 70.62 192 LEU A CA 1
ATOM 1418 C C . LEU A 1 192 ? -7.301 0.940 11.759 1.00 70.62 192 LEU A C 1
ATOM 1420 O O . LEU A 1 192 ? -6.306 0.841 11.051 1.00 70.62 192 LEU A O 1
ATOM 1424 N N . VAL A 1 193 ? -8.309 1.752 11.457 1.00 68.81 193 VAL A N 1
ATOM 1425 C CA . VAL A 1 193 ? -8.161 2.832 10.485 1.00 68.81 193 VAL A CA 1
ATOM 1426 C C . VAL A 1 193 ? -7.430 3.947 11.216 1.00 68.81 193 VAL A C 1
ATOM 1428 O O . VAL A 1 193 ? -8.013 4.584 12.092 1.00 68.81 193 VAL A O 1
ATOM 1431 N N . LEU A 1 194 ? -6.150 4.123 10.896 1.00 79.44 194 LEU A N 1
ATOM 1432 C CA . LEU A 1 194 ? -5.264 5.086 11.558 1.00 79.44 194 LEU A CA 1
ATOM 1433 C C . LEU A 1 194 ? -5.659 6.528 11.208 1.00 79.44 194 LEU A C 1
ATOM 1435 O O . LEU A 1 194 ? -5.650 7.410 12.062 1.00 79.44 194 LEU A O 1
ATOM 1439 N N . ALA A 1 195 ? -6.094 6.740 9.965 1.00 87.19 195 ALA A N 1
ATOM 1440 C CA . ALA A 1 195 ? -6.651 7.992 9.476 1.00 87.19 195 ALA A CA 1
ATOM 1441 C C . ALA A 1 195 ? -7.665 7.716 8.359 1.00 87.19 195 ALA A C 1
ATOM 1443 O O . ALA A 1 195 ? -7.522 6.755 7.599 1.00 87.19 195 ALA A O 1
ATOM 1444 N N . LYS A 1 196 ? -8.689 8.565 8.239 1.00 92.94 196 LYS A N 1
ATOM 1445 C CA . LYS A 1 196 ? -9.713 8.480 7.192 1.00 92.94 196 LYS A CA 1
ATOM 1446 C C . LYS A 1 196 ? -10.097 9.873 6.722 1.00 92.94 196 LYS A C 1
ATOM 1448 O O . LYS A 1 196 ? -10.320 10.752 7.551 1.00 92.94 196 LYS A O 1
ATOM 1453 N N . LYS A 1 197 ? -10.290 10.033 5.413 1.00 95.00 197 LYS A N 1
ATOM 1454 C CA . LYS A 1 197 ? -10.907 11.230 4.845 1.00 95.00 197 LYS A CA 1
ATOM 1455 C C . LYS A 1 197 ? -11.808 10.900 3.658 1.00 95.00 197 LYS A C 1
ATOM 1457 O O . LYS A 1 197 ? -11.448 10.095 2.800 1.00 95.00 197 LYS A O 1
ATOM 1462 N N . ASP A 1 198 ? -12.984 11.517 3.642 1.00 95.00 198 ASP A N 1
ATOM 1463 C CA . ASP A 1 198 ? -14.002 11.340 2.607 1.00 95.00 198 ASP A CA 1
ATOM 1464 C C . ASP A 1 198 ? -14.051 12.573 1.697 1.00 95.00 198 ASP A C 1
ATOM 1466 O O . ASP A 1 198 ? -13.905 13.702 2.161 1.00 95.00 198 ASP A O 1
ATOM 1470 N N . PHE A 1 199 ? -14.280 12.354 0.403 1.00 94.25 199 PHE A N 1
ATOM 1471 C CA . PHE A 1 199 ? -14.313 13.402 -0.615 1.00 94.25 199 PHE A CA 1
ATOM 1472 C C . PHE A 1 199 ? -15.437 13.175 -1.625 1.00 94.25 199 PHE A C 1
ATOM 1474 O O . PHE A 1 199 ? -15.924 12.055 -1.796 1.00 94.25 199 PHE A O 1
ATOM 1481 N N . TYR A 1 200 ? -15.814 14.245 -2.330 1.00 93.00 200 TYR A N 1
ATOM 1482 C CA . TYR A 1 200 ? -16.749 14.191 -3.449 1.00 93.00 200 TYR A CA 1
ATOM 1483 C C . TYR A 1 200 ? -16.208 14.951 -4.667 1.00 93.00 200 TYR A C 1
ATOM 1485 O O . TYR A 1 200 ? -16.064 16.171 -4.613 1.00 93.00 200 TYR A O 1
ATOM 1493 N N . ILE A 1 201 ? -15.931 14.250 -5.774 1.00 89.81 201 ILE A N 1
ATOM 1494 C CA . ILE A 1 201 ? -15.378 14.848 -7.003 1.00 89.81 201 ILE A CA 1
ATOM 1495 C C . ILE A 1 201 ? -16.296 14.602 -8.201 1.00 89.81 201 ILE A C 1
ATOM 1497 O O . ILE A 1 201 ? -16.489 13.470 -8.633 1.00 89.81 201 ILE A O 1
ATOM 1501 N N . THR A 1 202 ? -16.789 15.675 -8.812 1.00 87.06 202 THR A N 1
ATOM 1502 C CA . THR A 1 202 ? -17.535 15.635 -10.090 1.00 87.06 202 THR A CA 1
ATOM 1503 C C . THR A 1 202 ? -16.924 16.513 -11.179 1.00 87.06 202 THR A C 1
ATOM 1505 O O . THR A 1 202 ? -17.269 16.357 -12.345 1.00 87.06 202 THR A O 1
ATOM 1508 N N . GLY A 1 203 ? -16.032 17.433 -10.800 1.00 87.00 203 GLY A N 1
ATOM 1509 C CA . GLY A 1 203 ? -15.406 18.411 -11.686 1.00 87.00 203 GLY A CA 1
ATOM 1510 C C . GLY A 1 203 ? -14.115 17.895 -12.312 1.00 87.00 203 GLY A C 1
ATOM 1511 O O . GLY A 1 203 ? -14.096 16.828 -12.900 1.00 87.00 203 GLY A O 1
ATOM 1512 N N . SER A 1 204 ? -13.034 18.662 -12.201 1.00 93.62 204 SER A N 1
ATOM 1513 C CA . SER A 1 204 ? -11.724 18.331 -12.768 1.00 93.62 204 SER A CA 1
ATOM 1514 C C . SER A 1 204 ? -10.971 17.248 -11.985 1.00 93.62 204 SER A C 1
ATOM 1516 O O . SER A 1 204 ? -11.345 16.882 -10.871 1.00 93.62 204 SER A O 1
ATOM 1518 N N . ILE A 1 205 ? -9.857 16.785 -12.563 1.00 95.50 205 ILE A N 1
ATOM 1519 C CA . ILE A 1 205 ? -8.828 16.015 -11.849 1.00 95.50 205 ILE A CA 1
ATOM 1520 C C . ILE A 1 205 ? -8.367 16.804 -10.620 1.00 95.50 205 ILE A C 1
ATOM 1522 O O . ILE A 1 205 ? -8.214 18.027 -10.692 1.00 95.50 205 ILE A O 1
ATOM 1526 N N . GLN A 1 206 ? -8.133 16.096 -9.516 1.00 97.00 206 GLN A N 1
ATOM 1527 C CA . GLN A 1 206 ? -7.558 16.659 -8.297 1.00 97.00 206 GLN A CA 1
ATOM 1528 C C . GLN A 1 206 ? -6.447 15.767 -7.740 1.00 97.00 206 GLN A C 1
ATOM 1530 O O . GLN A 1 206 ? -6.246 14.641 -8.190 1.00 97.00 206 GLN A O 1
ATOM 1535 N N . TYR A 1 207 ? -5.721 16.281 -6.755 1.00 97.88 207 TYR A N 1
ATOM 1536 C CA . TYR A 1 207 ? -4.610 15.620 -6.089 1.00 97.88 207 TYR A CA 1
ATOM 1537 C C . TYR A 1 207 ? -4.791 15.715 -4.580 1.00 97.88 207 TYR A C 1
ATOM 1539 O O . TYR A 1 207 ? -5.122 16.780 -4.065 1.00 97.88 207 TYR A O 1
ATOM 1547 N N . ILE A 1 208 ? -4.552 14.623 -3.863 1.00 97.56 208 ILE A N 1
ATOM 1548 C CA . ILE A 1 208 ? -4.601 14.581 -2.399 1.00 97.56 208 ILE A CA 1
ATOM 1549 C C . ILE A 1 208 ? -3.237 14.190 -1.840 1.00 97.56 208 ILE A C 1
ATOM 1551 O O . ILE A 1 208 ? -2.632 13.227 -2.310 1.00 97.56 208 ILE A O 1
ATOM 1555 N N . LYS A 1 209 ? -2.767 14.919 -0.825 1.00 98.12 209 LYS A N 1
ATOM 1556 C CA . LYS A 1 209 ? -1.619 14.515 -0.011 1.00 98.12 209 LYS A CA 1
ATOM 1557 C C . LYS A 1 209 ? -2.064 13.396 0.925 1.00 98.12 209 LYS A C 1
ATOM 1559 O O . LYS A 1 209 ? -2.962 13.590 1.744 1.00 98.12 209 LYS A O 1
ATOM 1564 N N . LEU A 1 210 ? -1.457 12.225 0.777 1.00 97.81 210 LEU A N 1
ATOM 1565 C CA . LEU A 1 210 ? -1.716 11.065 1.624 1.00 97.81 210 LEU A CA 1
ATOM 1566 C C . LEU A 1 210 ? -0.973 11.191 2.953 1.00 97.81 210 LEU A C 1
ATOM 1568 O O . LEU A 1 210 ? -1.568 10.964 4.003 1.00 97.81 210 LEU A O 1
ATOM 1572 N N . CYS A 1 211 ? 0.303 11.581 2.904 1.00 96.62 211 CYS A N 1
ATOM 1573 C CA . CYS A 1 211 ? 1.151 11.793 4.076 1.00 96.62 211 CYS A CA 1
ATOM 1574 C C . CYS A 1 211 ? 2.435 12.559 3.729 1.00 96.62 211 CYS A C 1
ATOM 1576 O O . CYS A 1 211 ? 2.766 12.773 2.558 1.00 96.62 211 CYS A O 1
ATOM 1578 N N . MET A 1 212 ? 3.181 12.920 4.770 1.00 95.19 212 MET A N 1
ATOM 1579 C CA . MET A 1 212 ? 4.533 13.464 4.717 1.00 95.19 212 MET A CA 1
ATOM 1580 C C . MET A 1 212 ? 5.512 12.552 5.468 1.00 95.19 212 MET A C 1
ATOM 1582 O O . MET A 1 212 ? 5.280 12.156 6.609 1.00 95.19 212 MET A O 1
ATOM 1586 N N . PHE A 1 213 ? 6.616 12.230 4.807 1.00 93.94 213 PHE A N 1
ATOM 1587 C CA . PHE A 1 213 ? 7.794 11.571 5.348 1.00 93.94 213 PHE A CA 1
ATOM 1588 C C . PHE A 1 213 ? 8.777 12.642 5.813 1.00 93.94 213 PHE A C 1
ATOM 1590 O O . PHE A 1 213 ? 9.364 13.347 4.989 1.00 93.94 213 PHE A O 1
ATOM 1597 N N . SER A 1 214 ? 8.941 12.765 7.128 1.00 91.69 214 SER A N 1
ATOM 1598 C CA . SER A 1 214 ? 9.812 13.770 7.741 1.00 91.69 214 SER A CA 1
ATOM 1599 C C . SER A 1 214 ? 11.274 13.582 7.339 1.00 91.69 214 SER A C 1
ATOM 1601 O O . SER A 1 214 ? 11.707 12.461 7.058 1.00 91.69 214 SER A O 1
ATOM 1603 N N . ALA A 1 215 ? 12.033 14.679 7.358 1.00 90.06 215 ALA A N 1
ATOM 1604 C CA . ALA A 1 215 ? 13.488 14.632 7.313 1.00 90.06 215 ALA A CA 1
ATOM 1605 C C . ALA A 1 215 ? 14.008 13.878 8.545 1.00 90.06 215 ALA A C 1
ATOM 1607 O O . ALA A 1 215 ? 13.635 14.194 9.677 1.00 90.06 215 ALA A O 1
ATOM 1608 N N . PHE A 1 216 ? 14.806 12.839 8.317 1.00 84.94 216 PHE A N 1
ATOM 1609 C CA . PHE A 1 216 ? 15.272 11.946 9.369 1.00 84.94 216 PHE A CA 1
ATOM 1610 C C . PHE A 1 216 ? 16.569 11.260 8.942 1.00 84.94 216 PHE A C 1
ATOM 1612 O O . PHE A 1 216 ? 16.671 10.819 7.801 1.00 84.94 216 PHE A O 1
ATOM 1619 N N . THR A 1 217 ? 17.557 11.192 9.831 1.00 82.62 217 THR A N 1
ATOM 1620 C CA . THR A 1 217 ? 18.938 10.785 9.503 1.00 82.62 217 THR A CA 1
ATOM 1621 C C . THR A 1 217 ? 19.407 9.548 10.264 1.00 82.62 217 THR A C 1
ATOM 1623 O O . THR A 1 217 ? 20.605 9.280 10.311 1.00 82.62 217 THR A O 1
ATOM 1626 N N . GLU A 1 218 ? 18.504 8.794 10.893 1.00 85.25 218 GLU A N 1
ATOM 1627 C CA . GLU A 1 218 ? 18.852 7.478 11.436 1.00 85.25 218 GLU A CA 1
ATOM 1628 C C . GLU A 1 218 ? 18.357 6.379 10.485 1.00 85.25 218 GLU A C 1
ATOM 1630 O O . GLU A 1 218 ? 17.242 6.482 9.963 1.00 85.25 218 GLU A O 1
ATOM 1635 N N . PRO A 1 219 ? 19.161 5.327 10.239 1.00 86.62 219 PRO A N 1
ATOM 1636 C CA . PRO A 1 219 ? 18.746 4.217 9.392 1.00 86.62 219 PRO A CA 1
ATOM 1637 C C . PRO A 1 219 ? 17.478 3.534 9.916 1.00 86.62 219 PRO A C 1
ATOM 1639 O O . PRO A 1 219 ? 17.485 2.967 11.007 1.00 86.62 219 PRO A O 1
ATOM 1642 N N . ASN A 1 220 ? 16.404 3.580 9.131 1.00 86.25 220 ASN A N 1
ATOM 1643 C CA . ASN A 1 220 ? 15.140 2.906 9.421 1.00 86.25 220 ASN A CA 1
ATOM 1644 C C . ASN A 1 220 ? 14.271 2.806 8.158 1.00 86.25 220 ASN A C 1
ATOM 1646 O O . ASN A 1 220 ? 14.449 3.581 7.221 1.00 86.25 220 ASN A O 1
ATOM 1650 N N . ASP A 1 221 ? 13.272 1.928 8.174 1.00 87.31 221 ASP A N 1
ATOM 1651 C CA . ASP A 1 221 ? 12.283 1.788 7.106 1.00 87.31 221 ASP A CA 1
ATOM 1652 C C . ASP A 1 221 ? 10.886 2.185 7.603 1.00 87.31 221 ASP A C 1
ATOM 1654 O O . ASP A 1 221 ? 10.381 1.675 8.608 1.00 87.31 221 ASP A O 1
ATOM 1658 N N . VAL A 1 222 ? 10.218 3.074 6.866 1.00 89.50 222 VAL A N 1
ATOM 1659 C CA . VAL A 1 222 ? 8.833 3.476 7.142 1.00 89.50 222 VAL A CA 1
ATOM 1660 C C . VAL A 1 222 ? 7.928 2.931 6.052 1.00 89.50 222 VAL A C 1
ATOM 1662 O O . VAL A 1 222 ? 7.940 3.399 4.912 1.00 89.50 222 VAL A O 1
ATOM 1665 N N . SER A 1 223 ? 7.097 1.961 6.425 1.00 91.06 223 SER A N 1
ATOM 1666 C CA . SER A 1 223 ? 6.096 1.369 5.542 1.00 91.06 223 SER A CA 1
ATOM 1667 C C . SER A 1 223 ? 4.702 1.878 5.883 1.00 91.06 223 SER A C 1
ATOM 1669 O O . SER A 1 223 ? 4.315 1.907 7.051 1.00 91.06 223 SER A O 1
ATOM 1671 N N . VAL A 1 224 ? 3.931 2.238 4.859 1.00 93.12 224 VAL A N 1
ATOM 1672 C CA . VAL A 1 224 ? 2.554 2.722 4.991 1.00 93.12 224 VAL A CA 1
ATOM 1673 C C . VAL A 1 224 ? 1.655 2.141 3.905 1.00 93.12 224 VAL A C 1
ATOM 1675 O O . VAL A 1 224 ? 2.081 1.920 2.768 1.00 93.12 224 VAL A O 1
ATOM 1678 N N . GLU A 1 225 ? 0.394 1.904 4.257 1.00 95.12 225 GLU A N 1
ATOM 1679 C CA . GLU A 1 225 ? -0.652 1.498 3.326 1.00 95.12 225 GLU A CA 1
ATOM 1680 C C . GLU A 1 225 ? -1.827 2.474 3.363 1.00 95.12 225 GLU A C 1
ATOM 1682 O O . GLU A 1 225 ? -2.384 2.763 4.428 1.00 95.12 225 GLU A O 1
ATOM 1687 N N . PHE A 1 226 ? -2.237 2.920 2.175 1.00 96.50 226 PHE A N 1
ATOM 1688 C CA . PHE A 1 226 ? -3.480 3.651 1.977 1.00 96.50 226 PHE A CA 1
ATOM 1689 C C . PHE A 1 226 ? -4.403 2.910 1.022 1.00 96.50 226 PHE A C 1
ATOM 1691 O O . PHE A 1 226 ? -3.974 2.367 0.002 1.00 96.50 226 PHE A O 1
ATOM 1698 N N . THR A 1 227 ? -5.697 2.969 1.313 1.00 96.19 227 THR A N 1
ATOM 1699 C CA . THR A 1 227 ? -6.759 2.501 0.425 1.00 96.19 227 THR A CA 1
ATOM 1700 C C . THR A 1 227 ? -7.597 3.675 -0.062 1.00 96.19 227 THR A C 1
ATOM 1702 O O . THR A 1 227 ? -7.816 4.638 0.672 1.00 96.19 227 THR A O 1
ATOM 1705 N N . CYS A 1 228 ? -8.072 3.587 -1.302 1.00 95.94 228 CYS A N 1
ATOM 1706 C CA . CYS A 1 228 ? -9.032 4.505 -1.902 1.00 95.94 228 CYS A CA 1
ATOM 1707 C C . CYS A 1 228 ? -10.248 3.705 -2.370 1.00 95.94 228 CYS A C 1
ATOM 1709 O O . CYS A 1 228 ? -10.179 2.961 -3.354 1.00 95.94 228 CYS A O 1
ATOM 1711 N N . ASN A 1 229 ? -11.368 3.843 -1.669 1.00 94.12 229 ASN A N 1
ATOM 1712 C CA . ASN A 1 229 ? -12.626 3.229 -2.070 1.00 94.12 229 ASN A CA 1
ATOM 1713 C C . ASN A 1 229 ? -13.483 4.247 -2.824 1.00 94.12 229 ASN A C 1
ATOM 1715 O O . ASN A 1 229 ? -13.698 5.352 -2.330 1.00 94.12 229 ASN A O 1
ATOM 1719 N N . CYS A 1 230 ? -13.988 3.874 -3.996 1.00 89.25 230 CYS A N 1
ATOM 1720 C CA . CYS A 1 230 ? -14.942 4.675 -4.756 1.00 89.25 230 CYS A CA 1
ATOM 1721 C C . CYS A 1 230 ? -15.922 3.763 -5.508 1.00 89.25 230 CYS A C 1
ATOM 1723 O O . CYS A 1 230 ? -15.782 2.539 -5.514 1.00 89.25 230 CYS A O 1
ATOM 1725 N N . ARG A 1 231 ? -16.920 4.351 -6.183 1.00 83.44 231 ARG A N 1
ATOM 1726 C CA . ARG A 1 231 ? -17.953 3.602 -6.930 1.00 83.44 231 ARG A CA 1
ATOM 1727 C C . ARG A 1 231 ? -17.376 2.573 -7.913 1.00 83.44 231 ARG A C 1
ATOM 1729 O O . ARG A 1 231 ? -18.006 1.548 -8.151 1.00 83.44 231 ARG A O 1
ATOM 1736 N N . THR A 1 232 ? -16.218 2.853 -8.508 1.00 80.25 232 THR A N 1
ATOM 1737 C CA . THR A 1 232 ? -15.613 2.035 -9.572 1.00 80.25 232 THR A CA 1
ATOM 1738 C C . THR A 1 232 ? -14.506 1.101 -9.093 1.00 80.25 232 THR A C 1
ATOM 1740 O O . THR A 1 232 ? -13.680 0.670 -9.895 1.00 80.25 232 THR A O 1
ATOM 1743 N N . GLY A 1 233 ? -14.479 0.773 -7.801 1.00 84.62 233 GLY A N 1
ATOM 1744 C CA . GLY A 1 233 ? -13.628 -0.279 -7.248 1.00 84.62 233 GLY A CA 1
ATOM 1745 C C . GLY A 1 233 ? -12.661 0.217 -6.181 1.00 84.62 233 GLY A C 1
ATOM 1746 O O . GLY A 1 233 ? -12.796 1.320 -5.651 1.00 84.62 233 GLY A O 1
ATOM 1747 N N . PHE A 1 234 ? -11.663 -0.615 -5.889 1.00 90.56 234 PHE A N 1
ATOM 1748 C CA . PHE A 1 234 ? -10.753 -0.449 -4.758 1.00 90.56 234 PHE A CA 1
ATOM 1749 C C . PHE A 1 234 ? -9.329 -0.172 -5.240 1.00 90.56 234 PHE A C 1
ATOM 1751 O O . PHE A 1 234 ? -8.750 -0.977 -5.972 1.00 90.56 234 PHE A O 1
ATOM 1758 N N . GLY A 1 235 ? -8.777 0.959 -4.812 1.00 94.25 235 GLY A N 1
ATOM 1759 C CA . GLY A 1 235 ? -7.390 1.343 -5.025 1.00 94.25 235 GLY A CA 1
ATOM 1760 C C . GLY A 1 235 ? -6.578 1.135 -3.751 1.00 94.25 235 GLY A C 1
ATOM 1761 O O . GLY A 1 235 ? -7.102 1.294 -2.646 1.00 94.25 235 GLY A O 1
ATOM 1762 N N . VAL A 1 236 ? -5.305 0.783 -3.904 1.00 96.06 236 VAL A N 1
ATOM 1763 C CA . VAL A 1 236 ? -4.361 0.558 -2.802 1.00 96.06 236 VAL A CA 1
ATOM 1764 C C . VAL A 1 236 ? -2.989 1.084 -3.198 1.00 96.06 236 VAL A C 1
ATOM 1766 O O . VAL A 1 236 ? -2.511 0.788 -4.290 1.00 96.06 236 VAL A O 1
ATOM 1769 N N . ILE A 1 237 ? -2.329 1.808 -2.299 1.00 97.31 237 ILE A N 1
ATOM 1770 C CA . ILE A 1 237 ? -0.902 2.112 -2.391 1.00 97.31 237 ILE A CA 1
ATOM 1771 C C . ILE A 1 237 ? -0.208 1.611 -1.129 1.00 97.31 237 ILE A C 1
ATOM 1773 O O . ILE A 1 237 ? -0.508 2.049 -0.021 1.00 97.31 237 ILE A O 1
ATOM 1777 N N . GLN A 1 238 ? 0.724 0.682 -1.320 1.00 96.00 238 GLN A N 1
ATOM 1778 C CA . GLN A 1 238 ? 1.702 0.283 -0.313 1.00 96.00 238 GLN A CA 1
ATOM 1779 C C . GLN A 1 238 ? 3.020 0.964 -0.663 1.00 96.00 238 GLN A C 1
ATOM 1781 O O . GLN A 1 238 ? 3.490 0.832 -1.797 1.00 96.00 238 GLN A O 1
ATOM 1786 N N . PHE A 1 239 ? 3.600 1.698 0.279 1.00 95.50 239 PHE A N 1
ATOM 1787 C CA . PHE A 1 239 ? 4.832 2.453 0.069 1.00 95.50 239 PHE A CA 1
ATOM 1788 C C . PHE A 1 239 ? 5.802 2.201 1.222 1.00 95.50 239 PHE A C 1
ATOM 1790 O O . PHE A 1 239 ? 5.402 2.279 2.381 1.00 95.50 239 PHE A O 1
ATOM 1797 N N . ASN A 1 240 ? 7.063 1.910 0.899 1.00 93.50 240 ASN A N 1
ATOM 1798 C CA . ASN A 1 240 ? 8.152 1.789 1.863 1.00 93.50 240 ASN A CA 1
ATOM 1799 C C . ASN A 1 240 ? 9.226 2.836 1.561 1.00 93.50 240 ASN A C 1
ATOM 1801 O O . ASN A 1 240 ? 9.785 2.843 0.461 1.00 93.50 240 ASN A O 1
ATOM 1805 N N . GLN A 1 241 ? 9.509 3.691 2.538 1.00 93.88 241 GLN A N 1
ATOM 1806 C CA . GLN A 1 241 ? 10.586 4.670 2.502 1.00 93.88 241 GLN A CA 1
ATOM 1807 C C . GLN A 1 241 ? 11.760 4.168 3.339 1.00 93.88 241 GLN A C 1
ATOM 1809 O O . GLN A 1 241 ? 11.622 4.010 4.549 1.00 93.88 241 GLN A O 1
ATOM 1814 N N . VAL A 1 242 ? 12.922 3.993 2.709 1.00 91.94 242 VAL A N 1
ATOM 1815 C CA . VAL A 1 242 ? 14.179 3.687 3.406 1.00 91.94 242 VAL A CA 1
ATOM 1816 C C . VAL A 1 242 ? 14.829 4.993 3.844 1.00 91.94 242 VAL A C 1
ATOM 1818 O O . VAL A 1 242 ? 14.860 5.949 3.064 1.00 91.94 242 VAL A O 1
ATOM 1821 N N . TYR A 1 243 ? 15.373 5.033 5.052 1.00 91.38 243 TYR A N 1
ATOM 1822 C CA . TYR A 1 243 ? 16.218 6.103 5.576 1.00 91.38 243 TYR A CA 1
ATOM 1823 C C . TYR A 1 243 ? 17.644 5.593 5.786 1.00 91.38 243 TYR A C 1
ATOM 1825 O O . TYR A 1 243 ? 17.870 4.430 6.119 1.00 91.38 243 TYR A O 1
ATOM 1833 N N . THR A 1 244 ? 18.621 6.468 5.585 1.00 90.62 244 THR A N 1
ATOM 1834 C CA . THR A 1 244 ? 20.045 6.212 5.815 1.00 90.62 244 THR A CA 1
ATOM 1835 C C . THR A 1 244 ? 20.611 7.266 6.765 1.00 90.62 244 THR A C 1
ATOM 1837 O O . THR A 1 244 ? 19.924 8.212 7.150 1.00 90.62 244 THR A O 1
ATOM 1840 N N . SER A 1 245 ? 21.893 7.144 7.115 1.00 90.75 245 SER A N 1
ATOM 1841 C CA . SER A 1 245 ? 22.614 8.177 7.873 1.00 90.75 245 SER A CA 1
ATOM 1842 C C . SER A 1 245 ? 22.617 9.554 7.196 1.00 90.75 245 SER A C 1
ATOM 1844 O O . SER A 1 245 ? 22.846 10.562 7.857 1.00 90.75 245 SER A O 1
ATOM 1846 N N . ASP A 1 246 ? 22.355 9.599 5.887 1.00 89.12 246 ASP A N 1
ATOM 1847 C CA . ASP A 1 246 ? 22.397 10.819 5.078 1.00 89.12 246 ASP A CA 1
ATOM 1848 C C . ASP A 1 246 ? 21.004 11.437 4.854 1.00 89.12 246 ASP A C 1
ATOM 1850 O O . ASP A 1 246 ? 20.883 12.448 4.157 1.00 89.12 246 ASP A O 1
ATOM 1854 N N . GLY A 1 247 ? 19.949 10.839 5.420 1.00 89.50 247 GLY A N 1
ATOM 1855 C CA . GLY A 1 247 ? 18.567 11.285 5.260 1.00 89.50 247 GLY A CA 1
ATOM 1856 C C . GLY A 1 247 ? 17.657 10.232 4.622 1.00 89.50 247 GLY A C 1
ATOM 1857 O O . GLY A 1 247 ? 17.907 9.029 4.669 1.00 89.50 247 GLY A O 1
ATOM 1858 N N . ILE A 1 248 ? 16.594 10.696 3.958 1.00 92.12 248 ILE A N 1
ATOM 1859 C CA . ILE A 1 248 ? 15.751 9.864 3.083 1.00 92.12 248 ILE A CA 1
ATOM 1860 C C . ILE A 1 248 ? 16.636 9.107 2.079 1.00 92.12 248 ILE A C 1
ATOM 1862 O O . ILE A 1 248 ? 17.579 9.679 1.543 1.00 92.12 248 ILE A O 1
ATOM 1866 N N . GLY A 1 249 ? 16.318 7.855 1.775 1.00 89.44 249 GLY A N 1
ATOM 1867 C CA . GLY A 1 249 ? 17.043 6.978 0.854 1.00 89.44 249 GLY A CA 1
ATOM 1868 C C . GLY A 1 249 ? 16.190 6.523 -0.335 1.00 89.44 249 GLY A C 1
ATOM 1869 O O . GLY A 1 249 ? 15.450 7.307 -0.933 1.00 89.44 249 GLY A O 1
ATOM 1870 N N . THR A 1 250 ? 16.326 5.250 -0.709 1.00 92.44 250 THR A N 1
ATOM 1871 C CA . THR A 1 250 ? 15.520 4.608 -1.758 1.00 92.44 250 THR A CA 1
ATOM 1872 C C . THR A 1 250 ? 14.100 4.311 -1.272 1.00 92.44 250 THR A C 1
ATOM 1874 O O . THR A 1 250 ? 13.789 4.416 -0.088 1.00 92.44 250 THR A O 1
ATOM 1877 N N . TYR A 1 251 ? 13.211 3.949 -2.194 1.00 94.06 251 TYR A N 1
ATOM 1878 C CA . TYR A 1 251 ? 11.850 3.548 -1.858 1.00 94.06 251 TYR A CA 1
ATOM 1879 C C . TYR A 1 251 ? 11.395 2.362 -2.703 1.00 94.06 251 TYR A C 1
ATOM 1881 O O . TYR A 1 251 ? 11.929 2.089 -3.782 1.00 94.06 251 TYR A O 1
ATOM 1889 N N . GLN A 1 252 ? 10.370 1.675 -2.212 1.00 93.75 252 GLN A N 1
ATOM 1890 C CA . GLN A 1 252 ? 9.635 0.648 -2.941 1.00 93.75 252 GLN A CA 1
ATOM 1891 C C . GLN A 1 252 ? 8.142 0.926 -2.840 1.00 93.75 252 GLN A C 1
ATOM 1893 O O . GLN A 1 252 ? 7.668 1.486 -1.853 1.00 93.75 252 GLN A O 1
ATOM 1898 N N . TYR A 1 253 ? 7.388 0.528 -3.861 1.00 95.06 253 TYR A N 1
ATOM 1899 C CA . TYR A 1 253 ? 5.946 0.708 -3.849 1.00 95.06 253 TYR A CA 1
ATOM 1900 C C . TYR A 1 253 ? 5.218 -0.399 -4.601 1.00 95.06 253 TYR A C 1
ATOM 1902 O O . TYR A 1 253 ? 5.758 -1.037 -5.507 1.00 95.06 253 TYR A O 1
ATOM 1910 N N . LYS A 1 254 ? 3.951 -0.581 -4.241 1.00 94.31 254 LYS A N 1
ATOM 1911 C CA . LYS A 1 254 ? 2.984 -1.383 -4.980 1.00 94.31 254 LYS A CA 1
ATOM 1912 C C . LYS A 1 254 ? 1.692 -0.589 -5.089 1.00 94.31 254 LYS A C 1
ATOM 1914 O O . LYS A 1 254 ? 1.004 -0.376 -4.093 1.00 94.31 254 LYS A O 1
ATOM 1919 N N . LEU A 1 255 ? 1.386 -0.148 -6.307 1.00 94.62 255 LEU A N 1
ATOM 1920 C CA . LEU A 1 255 ? 0.155 0.567 -6.619 1.00 94.62 255 LEU A CA 1
ATOM 1921 C C . LEU A 1 255 ? -0.830 -0.369 -7.322 1.00 94.62 255 LEU A C 1
ATOM 1923 O O . LEU A 1 255 ? -0.511 -0.971 -8.348 1.00 94.62 255 LEU A O 1
ATOM 1927 N N . GLN A 1 256 ? -2.036 -0.439 -6.779 1.00 93.44 256 GLN A N 1
ATOM 1928 C CA . GLN A 1 256 ? -3.236 -0.896 -7.457 1.00 93.44 256 GLN A CA 1
ATOM 1929 C C . GLN A 1 256 ? -4.133 0.327 -7.638 1.00 93.44 256 GLN A C 1
ATOM 1931 O O . GLN A 1 256 ? -4.665 0.861 -6.666 1.00 93.44 256 GLN A O 1
ATOM 1936 N N . SER A 1 257 ? -4.291 0.789 -8.872 1.00 92.25 257 SER A N 1
ATOM 1937 C CA . SER A 1 257 ? -5.251 1.842 -9.190 1.00 92.25 257 SER A CA 1
ATOM 1938 C C . SER A 1 257 ? -6.689 1.340 -9.051 1.00 92.25 257 SER A C 1
ATOM 1940 O O . SER A 1 257 ? -6.969 0.141 -9.139 1.00 92.25 257 SER A O 1
ATOM 1942 N N . ASN A 1 258 ? -7.626 2.267 -8.878 1.00 91.56 258 ASN A N 1
ATOM 1943 C CA . ASN A 1 258 ? -9.038 1.975 -9.102 1.00 91.56 258 ASN A CA 1
ATOM 1944 C C . ASN A 1 258 ? -9.286 1.673 -10.603 1.00 91.56 258 ASN A C 1
ATOM 1946 O O . ASN A 1 258 ? -8.468 2.023 -11.454 1.00 91.56 258 ASN A O 1
ATOM 1950 N N . MET A 1 259 ? -10.402 1.007 -10.946 1.00 83.31 259 MET A N 1
ATOM 1951 C CA . MET A 1 259 ? -10.595 0.471 -12.308 1.00 83.31 259 MET A CA 1
ATOM 1952 C C . MET A 1 259 ? -10.813 1.547 -13.382 1.00 83.31 259 MET A C 1
ATOM 1954 O O . MET A 1 259 ? -10.146 1.516 -14.409 1.00 83.31 259 MET A O 1
ATOM 1958 N N . LEU A 1 260 ? -11.789 2.444 -13.186 1.00 83.31 260 LEU A N 1
ATOM 1959 C CA . LEU A 1 260 ? -12.228 3.404 -14.217 1.00 83.31 260 LEU A CA 1
ATOM 1960 C C . LEU A 1 260 ? -12.110 4.864 -13.756 1.00 83.31 260 LEU A C 1
ATOM 1962 O O . LEU A 1 260 ? -11.633 5.715 -14.498 1.00 83.31 260 LEU A O 1
ATOM 1966 N N . TYR A 1 261 ? -12.530 5.133 -12.520 1.00 90.94 261 TYR A N 1
ATOM 1967 C CA . TYR A 1 261 ? -12.375 6.402 -11.810 1.00 90.94 261 TYR A CA 1
ATOM 1968 C C . TYR A 1 261 ? -11.777 6.136 -10.430 1.00 90.94 261 TYR A C 1
ATOM 1970 O O . TYR A 1 261 ? -11.680 4.983 -10.008 1.00 90.94 261 TYR A O 1
ATOM 1978 N N . GLY A 1 262 ? -11.411 7.193 -9.716 1.00 92.81 262 GLY A N 1
ATOM 1979 C CA . GLY A 1 262 ? -10.724 7.129 -8.435 1.00 92.81 262 GLY A CA 1
ATOM 1980 C C . GLY A 1 262 ? -9.249 7.468 -8.577 1.00 92.81 262 GLY A C 1
ATOM 1981 O O . GLY A 1 262 ? -8.871 8.313 -9.391 1.00 92.81 262 GLY A O 1
ATOM 1982 N N . MET A 1 263 ? -8.428 6.819 -7.759 1.00 95.19 263 MET A N 1
ATOM 1983 C CA . MET A 1 263 ? -6.982 6.970 -7.776 1.00 95.19 263 MET A CA 1
ATOM 1984 C C . MET A 1 263 ? -6.366 6.146 -8.9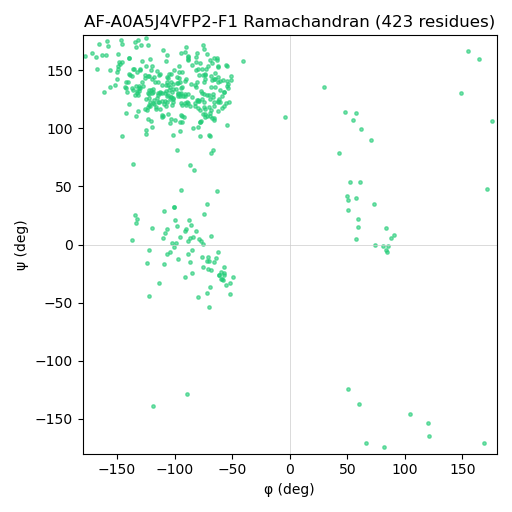09 1.00 95.19 263 MET A C 1
ATOM 1986 O O . MET A 1 263 ? -6.535 4.927 -8.952 1.00 95.19 263 MET A O 1
ATOM 1990 N N . ASP A 1 264 ? -5.619 6.796 -9.802 1.00 92.56 264 ASP A N 1
ATOM 1991 C CA . ASP A 1 264 ? -4.965 6.136 -10.940 1.00 92.56 264 ASP A CA 1
ATOM 1992 C C . ASP A 1 264 ? -3.431 6.145 -10.857 1.00 92.56 264 ASP A C 1
ATOM 1994 O O . ASP A 1 264 ? -2.780 5.189 -11.280 1.00 92.56 264 ASP A O 1
ATOM 1998 N N . VAL A 1 265 ? -2.858 7.206 -10.287 1.00 95.00 265 VAL A N 1
ATOM 1999 C CA . VAL A 1 265 ? -1.412 7.429 -10.166 1.00 95.00 265 VAL A CA 1
ATOM 2000 C C . VAL A 1 265 ? -1.101 8.028 -8.799 1.00 95.00 265 VAL A C 1
ATOM 2002 O O . VAL A 1 265 ? -1.811 8.918 -8.325 1.00 95.00 265 VAL A O 1
ATOM 2005 N N . CYS A 1 266 ? -0.009 7.580 -8.185 1.00 98.06 266 CYS A N 1
ATOM 2006 C CA . CYS A 1 266 ? 0.559 8.220 -7.000 1.00 98.06 266 CYS A CA 1
ATOM 2007 C C . CYS A 1 266 ? 1.841 8.972 -7.357 1.00 98.06 266 CYS A C 1
ATOM 2009 O O . CYS A 1 266 ? 2.431 8.750 -8.407 1.00 98.06 266 CYS A O 1
ATOM 2011 N N . TYR A 1 267 ? 2.288 9.868 -6.489 1.00 98.25 267 TYR A N 1
ATOM 2012 C CA . TYR A 1 267 ? 3.515 10.629 -6.669 1.00 98.25 267 TYR A CA 1
ATOM 2013 C C . TYR A 1 267 ? 4.273 10.649 -5.357 1.00 98.25 267 TYR A C 1
ATOM 2015 O O . TYR A 1 267 ? 3.682 10.951 -4.325 1.00 98.25 267 TYR A O 1
ATOM 2023 N N . ILE A 1 268 ? 5.571 10.373 -5.407 1.00 97.88 268 ILE A N 1
ATOM 2024 C CA . ILE A 1 268 ? 6.481 10.733 -4.322 1.00 97.88 268 ILE A CA 1
ATOM 2025 C C . ILE A 1 268 ? 7.235 11.991 -4.742 1.00 97.88 268 ILE A C 1
ATOM 2027 O O . ILE A 1 268 ? 7.847 12.038 -5.815 1.00 97.88 268 ILE A O 1
ATOM 2031 N N . ILE A 1 269 ? 7.126 13.033 -3.925 1.00 97.94 269 ILE A N 1
ATOM 2032 C CA . ILE A 1 269 ? 7.678 14.359 -4.201 1.00 97.94 269 ILE A CA 1
ATOM 2033 C C . ILE A 1 269 ? 8.637 14.713 -3.076 1.00 97.94 269 ILE A C 1
ATOM 2035 O O . ILE A 1 269 ? 8.235 14.724 -1.918 1.00 97.94 269 ILE A O 1
ATOM 2039 N N . TYR A 1 270 ? 9.891 15.001 -3.409 1.00 97.31 270 TYR A N 1
ATOM 2040 C CA . TYR A 1 270 ? 10.909 15.362 -2.431 1.00 97.31 270 TYR A CA 1
ATOM 2041 C C . TYR A 1 270 ? 11.240 16.847 -2.489 1.00 97.31 270 TYR A C 1
ATOM 2043 O O . TYR A 1 270 ? 11.386 17.438 -3.563 1.00 97.31 270 TYR A O 1
ATOM 2051 N N . PHE A 1 271 ? 11.425 17.419 -1.308 1.00 96.62 271 PHE A N 1
ATOM 2052 C CA . PHE A 1 271 ? 11.796 18.809 -1.085 1.00 96.62 271 PHE A CA 1
ATOM 2053 C C . PHE A 1 271 ? 13.059 18.866 -0.231 1.00 96.62 271 PHE A C 1
ATOM 2055 O O . PHE A 1 271 ? 13.335 17.949 0.543 1.00 96.62 271 PHE A O 1
ATOM 2062 N N . GLY A 1 272 ? 13.825 19.948 -0.363 1.00 94.50 272 GLY A N 1
ATOM 2063 C CA . GLY A 1 272 ? 15.122 20.062 0.301 1.00 94.50 272 GLY A CA 1
ATOM 2064 C C . GLY A 1 272 ? 16.154 19.060 -0.234 1.00 94.50 272 GLY A C 1
ATOM 2065 O O . GLY A 1 272 ? 15.951 18.396 -1.253 1.00 94.50 272 GLY A O 1
ATOM 2066 N N . THR A 1 273 ? 17.292 18.974 0.451 1.00 90.62 273 THR A N 1
ATOM 2067 C CA . THR A 1 273 ? 18.445 18.150 0.055 1.00 90.62 273 THR A CA 1
ATOM 2068 C C . THR A 1 273 ? 19.183 17.624 1.284 1.00 90.62 273 THR A C 1
ATOM 2070 O O . THR A 1 273 ? 19.157 18.269 2.327 1.00 90.62 273 THR A O 1
ATOM 2073 N N . GLY A 1 274 ? 19.894 16.500 1.147 1.00 88.38 274 GLY A N 1
ATOM 2074 C CA . GLY A 1 274 ? 20.696 15.923 2.234 1.00 88.38 274 GLY A CA 1
ATOM 2075 C C . GLY A 1 274 ? 19.855 15.564 3.462 1.00 88.38 274 GLY A C 1
ATOM 2076 O O . GLY A 1 274 ? 18.740 15.060 3.318 1.00 88.38 274 GLY A O 1
ATOM 2077 N N . ALA A 1 275 ? 20.380 15.877 4.648 1.00 89.62 275 ALA A N 1
ATOM 2078 C CA . ALA A 1 275 ? 19.745 15.600 5.936 1.00 89.62 275 ALA A CA 1
ATOM 2079 C C . ALA A 1 275 ? 18.368 16.267 6.109 1.00 89.62 275 ALA A C 1
ATOM 2081 O O . ALA A 1 275 ? 17.502 15.701 6.768 1.00 89.62 275 ALA A O 1
ATOM 2082 N N . ASP A 1 276 ? 18.141 17.420 5.469 1.00 91.31 276 ASP A N 1
ATOM 2083 C CA . ASP A 1 276 ? 16.886 18.180 5.557 1.00 91.31 276 ASP A CA 1
ATOM 2084 C C . ASP A 1 276 ? 15.845 17.747 4.509 1.00 91.31 276 ASP A C 1
ATOM 2086 O O . ASP A 1 276 ? 14.774 18.350 4.385 1.00 91.31 276 ASP A O 1
ATOM 2090 N N . ARG A 1 277 ? 16.153 16.724 3.701 1.00 93.25 277 ARG A N 1
ATOM 2091 C CA . ARG A 1 277 ? 15.242 16.239 2.663 1.00 93.25 277 ARG A CA 1
ATOM 2092 C C . ARG A 1 277 ? 14.024 15.564 3.289 1.00 93.25 277 ARG A C 1
ATOM 2094 O O . ARG A 1 277 ? 14.168 14.576 4.004 1.00 93.25 277 ARG A O 1
ATOM 2101 N N . TYR A 1 278 ? 12.831 16.025 2.921 1.00 95.06 278 TYR A N 1
ATOM 2102 C CA . TYR A 1 278 ? 11.552 15.408 3.285 1.00 95.06 278 TYR A CA 1
ATOM 2103 C C . TYR A 1 278 ? 10.754 15.021 2.034 1.00 95.06 278 TYR A C 1
ATOM 2105 O O . TYR A 1 278 ? 11.018 15.517 0.933 1.00 95.06 278 TYR A O 1
ATOM 2113 N N . GLY A 1 279 ? 9.805 14.098 2.189 1.00 95.69 279 GLY A N 1
ATOM 2114 C CA . GLY A 1 279 ? 9.012 13.549 1.091 1.00 95.69 279 GLY A CA 1
ATOM 2115 C C . GLY A 1 279 ? 7.515 13.680 1.326 1.00 95.69 279 GLY A C 1
ATOM 2116 O O . GLY A 1 279 ? 7.044 13.544 2.446 1.00 95.69 279 GLY A O 1
ATOM 2117 N N . GLU A 1 280 ? 6.740 13.889 0.273 1.00 97.81 280 GLU A N 1
ATOM 2118 C CA . GLU A 1 280 ? 5.282 13.866 0.324 1.00 97.81 280 GLU A CA 1
ATOM 2119 C C . GLU A 1 280 ? 4.737 12.827 -0.648 1.00 97.81 280 GLU A C 1
ATOM 2121 O O . GLU A 1 280 ? 5.086 12.826 -1.833 1.00 97.81 280 GLU A O 1
ATOM 2126 N N . LEU A 1 281 ? 3.853 11.963 -0.149 1.00 98.31 281 LEU A N 1
ATOM 2127 C CA . LEU A 1 281 ? 3.136 11.003 -0.978 1.00 98.31 281 LE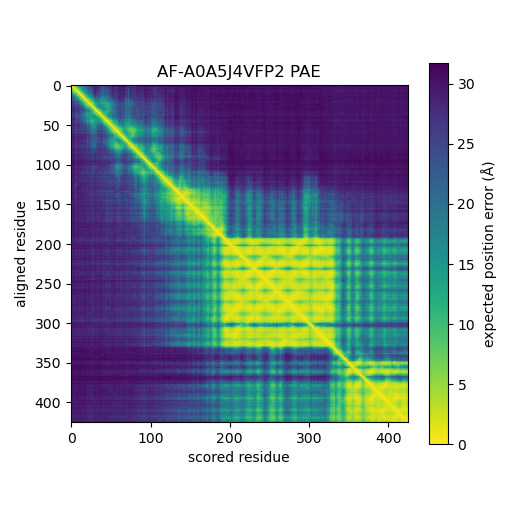U A CA 1
ATOM 2128 C C . LEU A 1 281 ? 1.786 11.594 -1.366 1.00 98.31 281 LEU A C 1
ATOM 2130 O O . LEU A 1 281 ? 0.967 11.911 -0.505 1.00 98.31 281 LEU A O 1
ATOM 2134 N N . TRP A 1 282 ? 1.545 11.712 -2.664 1.00 98.62 282 TRP A N 1
ATOM 2135 C CA . TRP A 1 282 ? 0.320 12.257 -3.237 1.00 98.62 282 TRP A CA 1
ATOM 2136 C C . TRP A 1 282 ? -0.388 11.220 -4.106 1.00 98.62 282 TRP A C 1
ATOM 2138 O O . TRP A 1 282 ? 0.245 10.341 -4.687 1.00 98.62 282 TRP A O 1
ATOM 2148 N N . ALA A 1 283 ? -1.702 11.342 -4.241 1.00 98.06 283 ALA A N 1
ATOM 2149 C CA . ALA A 1 283 ? -2.511 10.565 -5.171 1.00 98.06 283 ALA A CA 1
ATOM 2150 C C . ALA A 1 283 ? -3.268 11.500 -6.112 1.00 98.06 283 ALA A C 1
ATOM 2152 O O . ALA A 1 283 ? -3.895 12.460 -5.662 1.00 98.06 283 ALA A O 1
ATOM 2153 N N . ARG A 1 284 ? -3.232 11.209 -7.414 1.00 97.12 284 ARG A N 1
ATOM 2154 C CA . ARG A 1 284 ? -4.120 11.835 -8.391 1.00 97.12 284 ARG A CA 1
ATOM 2155 C C . ARG A 1 284 ? -5.453 11.113 -8.386 1.00 97.12 284 ARG A C 1
ATOM 2157 O O . ARG A 1 284 ? -5.498 9.886 -8.369 1.00 97.12 284 ARG A O 1
ATOM 2164 N N . VAL A 1 285 ? -6.523 11.890 -8.427 1.00 96.12 285 VAL A N 1
ATOM 2165 C CA . VAL A 1 285 ? -7.895 11.407 -8.458 1.00 96.12 285 VAL A CA 1
ATOM 2166 C C . VAL A 1 285 ? -8.587 11.939 -9.701 1.00 96.12 285 VAL A C 1
ATOM 2168 O O . VAL A 1 285 ? -8.595 13.144 -9.968 1.00 96.12 285 VAL A O 1
ATOM 2171 N N . LEU A 1 286 ? -9.159 11.023 -10.476 1.00 94.38 286 LEU A N 1
ATOM 2172 C CA . LEU A 1 286 ? -9.815 11.341 -11.736 1.00 94.38 286 LEU A CA 1
ATOM 2173 C C . LEU A 1 286 ? -11.136 12.095 -11.525 1.00 94.38 286 LEU A C 1
ATOM 2175 O O . LEU A 1 286 ? -11.819 11.945 -10.507 1.00 94.38 286 LEU A O 1
ATOM 2179 N N . MET A 1 287 ? -11.515 12.890 -12.527 1.00 92.56 287 MET A N 1
ATOM 2180 C CA . MET A 1 287 ? -12.847 13.495 -12.602 1.00 92.56 287 MET A CA 1
ATOM 2181 C C . MET A 1 287 ? -13.956 12.436 -12.537 1.00 92.56 287 MET A C 1
ATOM 2183 O O . MET A 1 287 ? -13.735 11.283 -12.899 1.00 92.56 287 MET A O 1
ATOM 2187 N N . TRP A 1 288 ? -15.148 12.832 -12.079 1.00 91.12 288 TRP A N 1
ATOM 2188 C CA . TRP A 1 288 ? -16.327 11.952 -11.943 1.00 91.12 288 TRP A CA 1
ATOM 2189 C C . TRP A 1 288 ? -16.149 10.735 -11.022 1.00 91.12 288 TRP A C 1
ATOM 2191 O O . TRP A 1 288 ? -16.899 9.762 -11.105 1.00 91.12 288 TRP A O 1
ATOM 2201 N N . SER A 1 289 ? -15.189 10.798 -10.099 1.00 91.62 289 SER A N 1
ATOM 2202 C CA . SER A 1 289 ? -15.013 9.766 -9.072 1.00 91.62 289 SER A CA 1
ATOM 2203 C C . SER A 1 289 ? -16.135 9.757 -8.019 1.00 91.62 289 SER A C 1
ATOM 2205 O O . SER A 1 289 ? -16.291 8.777 -7.290 1.00 91.62 289 SER A O 1
ATOM 2207 N N . ASN A 1 290 ? -16.946 10.819 -7.964 1.00 91.56 290 ASN A N 1
ATOM 2208 C CA . ASN A 1 290 ? -18.036 11.050 -7.019 1.00 91.56 290 ASN A CA 1
ATOM 2209 C C . ASN A 1 290 ? -17.550 10.841 -5.581 1.00 91.56 290 ASN A C 1
ATOM 2211 O O . ASN A 1 290 ? -16.588 11.491 -5.192 1.00 91.56 290 ASN A O 1
ATOM 2215 N N . TYR A 1 291 ? -18.191 9.973 -4.797 1.00 92.94 291 TYR A N 1
ATOM 2216 C CA . TYR A 1 291 ? -17.786 9.696 -3.421 1.00 92.94 291 TYR A CA 1
ATOM 2217 C C . TYR A 1 291 ? -16.528 8.827 -3.372 1.00 92.94 291 TYR A C 1
ATOM 2219 O O . TYR A 1 291 ? -16.527 7.702 -3.883 1.00 92.94 291 TYR A O 1
ATOM 2227 N N . LEU A 1 292 ? -15.490 9.341 -2.709 1.00 94.12 292 LEU A N 1
ATOM 2228 C CA . LEU A 1 292 ? -14.266 8.611 -2.398 1.00 94.12 292 LEU A CA 1
ATOM 2229 C C . LEU A 1 292 ? -14.016 8.587 -0.898 1.00 94.12 292 LEU A C 1
ATOM 2231 O O . LEU A 1 292 ? -14.227 9.581 -0.209 1.00 94.12 292 LEU A O 1
ATOM 2235 N N . THR A 1 293 ? -13.458 7.482 -0.431 1.00 95.38 293 THR A N 1
ATOM 2236 C CA . THR A 1 293 ? -12.961 7.325 0.931 1.00 95.38 293 THR A CA 1
ATOM 2237 C C . THR A 1 293 ? -11.499 6.918 0.871 1.00 95.38 293 THR A C 1
ATOM 2239 O O . THR A 1 293 ? -11.184 5.822 0.404 1.00 95.38 293 THR A O 1
ATOM 2242 N N . PHE A 1 294 ? -10.617 7.777 1.375 1.00 96.62 294 PHE A N 1
ATOM 2243 C CA . PHE A 1 294 ? -9.219 7.445 1.620 1.00 96.62 294 PHE A CA 1
ATOM 2244 C C . PHE A 1 294 ? -9.036 7.005 3.068 1.00 96.62 294 PHE A C 1
ATOM 2246 O O . PHE A 1 294 ? -9.557 7.642 3.984 1.00 96.62 294 PHE A O 1
ATOM 2253 N N . GLN A 1 295 ? -8.302 5.917 3.280 1.00 94.50 295 GLN A N 1
ATOM 2254 C CA . GLN A 1 295 ? -7.992 5.400 4.612 1.00 94.50 295 GLN A CA 1
ATOM 2255 C C . GLN A 1 295 ? -6.537 4.973 4.683 1.00 94.50 295 GLN A C 1
ATOM 2257 O O . GLN A 1 295 ? -6.079 4.253 3.800 1.00 94.50 295 GLN A O 1
ATOM 2262 N N . GLN A 1 296 ? -5.851 5.349 5.757 1.00 92.81 296 GLN A N 1
ATOM 2263 C CA . GLN A 1 296 ? -4.626 4.681 6.167 1.00 92.81 296 GLN A CA 1
ATOM 2264 C C . GLN A 1 296 ? -5.008 3.392 6.900 1.00 92.81 296 GLN A C 1
ATOM 2266 O O . GLN A 1 296 ? -5.679 3.436 7.936 1.00 92.81 296 GLN A O 1
ATOM 2271 N N . THR A 1 297 ? -4.609 2.252 6.349 1.00 90.19 297 THR A N 1
ATOM 2272 C CA . THR A 1 297 ? -5.021 0.923 6.833 1.00 90.19 297 THR A CA 1
ATOM 2273 C C . THR A 1 297 ? -3.898 0.151 7.503 1.00 90.19 297 THR A C 1
ATOM 2275 O O . THR A 1 297 ? -4.177 -0.817 8.207 1.00 90.19 297 THR A O 1
ATOM 2278 N N . ASN A 1 298 ? -2.643 0.557 7.294 1.00 87.00 298 ASN A N 1
ATOM 2279 C CA . ASN A 1 298 ? -1.487 -0.113 7.873 1.00 87.00 298 ASN A CA 1
ATOM 2280 C C . ASN A 1 298 ? -0.285 0.837 7.982 1.00 87.00 298 ASN A C 1
ATOM 2282 O O . ASN A 1 298 ? -0.117 1.742 7.156 1.00 87.00 298 ASN A O 1
ATOM 2286 N N . GLN A 1 299 ? 0.564 0.594 8.977 1.00 85.56 299 GLN A N 1
ATOM 2287 C CA . GLN A 1 299 ? 1.860 1.246 9.172 1.00 85.56 299 GLN A CA 1
ATOM 2288 C C . GLN A 1 299 ? 2.825 0.268 9.865 1.00 85.56 299 GLN A C 1
ATOM 2290 O O . GLN A 1 299 ? 2.380 -0.620 10.598 1.00 85.56 299 GLN A O 1
ATOM 2295 N N . SER A 1 300 ? 4.138 0.383 9.630 1.00 80.50 300 SER A N 1
ATOM 2296 C CA . SER A 1 300 ? 5.131 -0.434 10.348 1.00 80.50 300 SER A CA 1
ATOM 2297 C C . SER A 1 300 ? 5.113 -0.173 11.865 1.00 80.50 300 SER A C 1
ATOM 2299 O O . SER A 1 300 ? 4.698 0.884 12.331 1.00 80.50 300 SER A O 1
ATOM 2301 N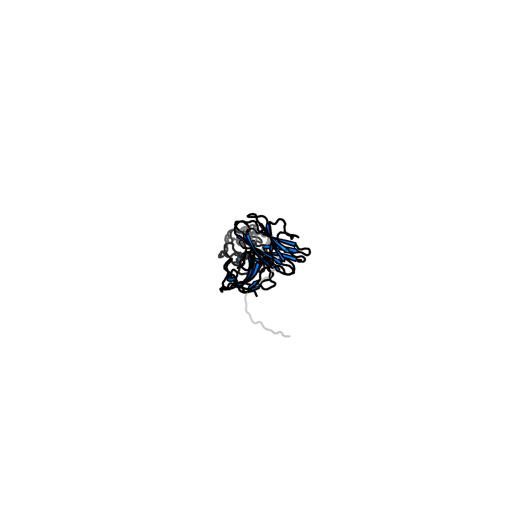 N . TRP A 1 301 ? 5.523 -1.180 12.647 1.00 58.12 301 TRP A N 1
ATOM 2302 C CA . TRP A 1 301 ? 5.361 -1.214 14.111 1.00 58.12 301 TRP A CA 1
ATOM 2303 C C . TRP A 1 301 ? 6.346 -0.304 14.863 1.00 58.12 301 TRP A C 1
ATOM 2305 O O . TRP A 1 301 ? 6.088 0.056 16.008 1.00 58.12 301 TRP A O 1
ATOM 2315 N N . GLU A 1 302 ? 7.444 0.088 14.215 1.00 59.53 302 GLU A N 1
ATOM 2316 C CA . GLU A 1 302 ? 8.461 0.998 14.743 1.00 59.53 302 GLU A CA 1
ATOM 2317 C C . GLU A 1 302 ? 8.626 2.164 13.769 1.00 59.53 302 GLU A C 1
ATOM 2319 O O . GLU A 1 302 ? 9.331 2.066 12.765 1.00 59.53 302 GLU A O 1
ATOM 2324 N N . THR A 1 303 ? 7.931 3.272 14.016 1.00 58.94 303 THR A N 1
ATOM 2325 C CA . THR A 1 303 ? 7.997 4.425 13.111 1.00 58.94 303 THR A CA 1
ATOM 2326 C C . THR A 1 303 ? 8.227 5.731 13.838 1.00 58.94 303 THR A C 1
ATOM 2328 O O . THR A 1 303 ? 7.475 6.122 14.728 1.00 58.94 303 THR A O 1
ATOM 2331 N N . ILE A 1 304 ? 9.233 6.428 13.329 1.00 61.25 304 ILE A N 1
ATOM 2332 C CA . ILE A 1 304 ? 9.441 7.875 13.359 1.00 61.25 304 ILE A CA 1
ATOM 2333 C C . ILE A 1 304 ? 8.192 8.570 12.781 1.00 61.25 304 ILE A C 1
ATOM 2335 O O . ILE A 1 304 ? 7.499 7.960 11.961 1.00 61.25 304 ILE A O 1
ATOM 2339 N N . PRO A 1 305 ? 7.880 9.824 13.159 1.00 59.25 305 PRO A N 1
ATOM 2340 C CA . PRO A 1 305 ? 6.677 10.526 12.717 1.00 59.25 305 PRO A CA 1
ATOM 2341 C C . PRO A 1 305 ? 6.504 10.590 11.191 1.00 59.25 305 PRO A C 1
ATOM 2343 O O . PRO A 1 305 ? 7.094 11.423 10.491 1.00 59.25 305 PRO A O 1
ATOM 2346 N N . LEU A 1 306 ? 5.609 9.728 10.705 1.00 85.06 306 LEU A N 1
ATOM 2347 C CA . LEU A 1 306 ? 4.793 9.979 9.529 1.00 85.06 306 LEU A CA 1
ATOM 2348 C C . LEU A 1 306 ? 3.848 11.135 9.876 1.00 85.06 306 LEU A C 1
ATOM 2350 O O . LEU A 1 306 ? 3.058 11.036 10.814 1.00 85.06 306 LEU A O 1
ATOM 2354 N N . ASN A 1 307 ? 3.952 12.233 9.141 1.00 86.56 307 ASN A N 1
ATOM 2355 C CA . ASN A 1 307 ? 3.231 13.468 9.420 1.00 86.56 307 ASN A CA 1
ATOM 2356 C C . ASN A 1 307 ? 2.146 13.727 8.375 1.00 86.56 307 ASN A C 1
ATOM 2358 O O . ASN A 1 307 ? 2.099 13.093 7.321 1.00 86.56 307 ASN A O 1
ATOM 2362 N N . ASP A 1 308 ? 1.264 14.679 8.675 1.00 91.38 308 ASP A N 1
ATOM 2363 C CA . ASP A 1 308 ? 0.230 15.177 7.765 1.00 91.38 308 ASP A CA 1
ATOM 2364 C C . ASP A 1 308 ? -0.620 14.082 7.100 1.00 91.38 308 ASP A C 1
ATOM 2366 O O . ASP A 1 308 ? -0.967 14.173 5.919 1.00 91.38 308 ASP A O 1
ATOM 2370 N N . VAL A 1 309 ? -0.942 13.021 7.842 1.00 93.06 309 VAL A N 1
ATOM 2371 C CA . VAL A 1 309 ? -1.642 11.868 7.276 1.00 93.06 309 VAL A CA 1
ATOM 2372 C C . VAL A 1 309 ? -3.107 12.198 7.014 1.00 93.06 309 VAL A C 1
ATOM 2374 O O . VAL A 1 309 ? -3.888 12.385 7.944 1.00 93.06 309 VAL A O 1
ATOM 2377 N N . LEU A 1 310 ? -3.485 12.248 5.735 1.00 94.50 310 LEU A N 1
ATOM 2378 C CA . LEU A 1 310 ? -4.846 12.523 5.261 1.00 94.50 310 LEU A CA 1
ATOM 2379 C C . LEU A 1 310 ? -5.497 13.776 5.874 1.00 94.50 310 LEU A C 1
ATOM 2381 O O . LEU A 1 310 ? -6.719 13.840 5.990 1.00 94.50 310 LEU A O 1
ATOM 2385 N N . ILE A 1 311 ? -4.714 14.794 6.238 1.00 92.50 311 ILE A N 1
ATOM 2386 C CA . ILE A 1 311 ? -5.259 16.042 6.799 1.00 92.50 311 ILE A CA 1
ATOM 2387 C C . ILE A 1 311 ? -5.558 17.094 5.724 1.00 92.50 311 ILE A C 1
ATOM 2389 O O . ILE A 1 311 ? -6.474 17.900 5.887 1.00 92.50 311 ILE A O 1
ATOM 2393 N N . SER A 1 312 ? -4.834 17.076 4.601 1.00 92.50 312 SER A N 1
ATOM 2394 C CA . SER A 1 312 ? -4.929 18.098 3.551 1.00 92.50 312 SER A CA 1
ATOM 2395 C C . SER A 1 312 ? -6.218 17.997 2.736 1.00 92.50 312 SER A C 1
ATOM 2397 O O . SER A 1 312 ? -6.788 16.919 2.578 1.00 92.50 312 SER A O 1
ATOM 2399 N N . GLU A 1 313 ? -6.700 19.123 2.214 1.00 94.94 313 GLU A N 1
ATOM 2400 C CA . GLU A 1 313 ? -7.752 19.130 1.192 1.00 94.94 313 GLU A CA 1
ATOM 2401 C C . GLU A 1 313 ? -7.187 18.781 -0.183 1.00 94.94 313 GLU A C 1
ATOM 2403 O O . GLU A 1 313 ? -6.004 19.002 -0.458 1.00 94.94 313 GLU A O 1
ATOM 2408 N N . MET A 1 314 ? -8.050 18.275 -1.063 1.00 95.56 314 MET A N 1
ATOM 2409 C CA . MET A 1 314 ? -7.682 18.037 -2.453 1.00 95.56 314 MET A CA 1
ATOM 2410 C C . MET A 1 314 ? -7.362 19.345 -3.184 1.00 95.56 314 MET A C 1
ATOM 2412 O O . MET A 1 314 ? -8.005 20.371 -2.972 1.00 95.56 314 MET A O 1
ATOM 2416 N N . GLN A 1 315 ? -6.358 19.294 -4.055 1.00 96.31 315 GLN A N 1
ATOM 2417 C CA . GLN A 1 315 ? -5.841 20.431 -4.812 1.00 96.31 315 GLN A CA 1
ATOM 2418 C C . GLN A 1 315 ? -5.955 20.181 -6.321 1.00 96.31 315 GLN A C 1
ATOM 2420 O O . GLN A 1 315 ? -5.842 19.038 -6.763 1.00 96.31 315 GLN A O 1
ATOM 2425 N N . PRO A 1 316 ? -6.124 21.223 -7.153 1.00 96.25 316 PRO A N 1
ATOM 2426 C CA . PRO A 1 316 ? -6.195 21.065 -8.610 1.00 96.25 316 PRO A CA 1
ATOM 2427 C C . PRO A 1 316 ? -4.838 20.727 -9.252 1.00 96.25 316 PRO A C 1
ATOM 2429 O O . PRO A 1 316 ? -4.786 20.322 -10.412 1.00 96.25 316 PRO A O 1
ATOM 2432 N N . GLN A 1 317 ? -3.739 20.892 -8.514 1.00 96.19 317 GLN A N 1
ATOM 2433 C CA . GLN A 1 317 ? -2.374 20.682 -8.985 1.00 96.19 317 GLN A CA 1
ATOM 2434 C C . GLN A 1 317 ? -1.486 20.127 -7.869 1.00 96.19 317 GLN A C 1
ATOM 2436 O O . GLN A 1 317 ? -1.772 20.319 -6.687 1.00 96.19 317 GLN A O 1
ATOM 2441 N N . LEU A 1 318 ? -0.401 19.458 -8.261 1.00 97.19 318 LEU A N 1
ATOM 2442 C CA . LEU A 1 318 ? 0.670 19.060 -7.349 1.00 97.19 318 LEU A CA 1
ATOM 2443 C C . LEU A 1 318 ? 1.433 20.292 -6.823 1.00 97.19 318 LEU A C 1
ATOM 2445 O O . LEU A 1 318 ? 1.440 21.334 -7.485 1.00 97.19 318 LEU A O 1
ATOM 2449 N N . PRO A 1 319 ? 2.093 20.184 -5.657 1.00 95.81 319 PRO A N 1
ATOM 2450 C CA . PRO A 1 319 ? 2.885 21.275 -5.097 1.00 95.81 319 PRO A CA 1
ATOM 2451 C C . PRO A 1 319 ? 4.063 21.676 -6.003 1.00 95.81 319 PRO A C 1
ATOM 2453 O O . PRO A 1 319 ? 4.704 20.839 -6.641 1.00 95.81 319 PRO A O 1
ATOM 2456 N N . SER A 1 320 ? 4.362 22.978 -6.043 1.00 92.50 320 SER A N 1
ATOM 2457 C CA . SER A 1 320 ? 5.515 23.556 -6.748 1.00 92.50 320 SER A CA 1
ATOM 2458 C C . SER A 1 320 ? 6.766 23.606 -5.864 1.00 92.50 320 SER A C 1
ATOM 2460 O O . SER A 1 320 ? 6.659 23.599 -4.642 1.00 92.50 320 SER A O 1
ATOM 2462 N N . GLY A 1 321 ? 7.952 23.750 -6.465 1.00 91.88 321 GLY A N 1
ATOM 2463 C CA . GLY A 1 321 ? 9.209 23.933 -5.718 1.00 91.88 321 GLY A CA 1
ATOM 2464 C C . GLY A 1 321 ? 9.857 22.636 -5.221 1.00 91.88 321 GLY A C 1
ATOM 2465 O O . GLY A 1 321 ? 10.753 22.680 -4.383 1.00 91.88 321 GLY A O 1
ATOM 2466 N N . ALA A 1 322 ? 9.415 21.487 -5.733 1.00 93.56 322 ALA A N 1
ATOM 2467 C CA . ALA A 1 322 ? 10.031 20.198 -5.450 1.00 93.56 322 ALA A CA 1
ATOM 2468 C C . ALA A 1 322 ? 11.456 20.114 -6.015 1.00 93.56 322 ALA A C 1
ATOM 2470 O O . ALA A 1 322 ? 11.720 20.570 -7.129 1.00 93.56 322 ALA A O 1
ATOM 2471 N N . TYR A 1 323 ? 12.352 19.466 -5.271 1.00 93.69 323 TYR A N 1
ATOM 2472 C CA . TYR A 1 323 ? 13.676 19.087 -5.766 1.00 93.69 323 TYR A CA 1
ATOM 2473 C C . TYR A 1 323 ? 13.564 17.946 -6.784 1.00 93.69 323 TYR A C 1
ATOM 2475 O O . TYR A 1 323 ? 14.217 17.959 -7.826 1.00 93.69 323 TYR A O 1
ATOM 2483 N N . SER A 1 324 ? 12.703 16.964 -6.503 1.00 94.62 324 SER A N 1
ATOM 2484 C CA . SER A 1 324 ? 12.376 15.893 -7.442 1.00 94.62 324 SER A CA 1
ATOM 2485 C C . SER A 1 324 ? 10.949 15.388 -7.247 1.00 94.62 324 SER A C 1
ATOM 2487 O O . SER A 1 324 ? 10.366 15.492 -6.171 1.00 94.62 324 SER A O 1
ATOM 2489 N N . SER A 1 325 ? 10.369 14.844 -8.314 1.00 95.69 325 SER A N 1
ATOM 2490 C CA . SER A 1 325 ? 9.032 14.254 -8.307 1.00 95.69 325 SER A CA 1
ATOM 2491 C C . SER A 1 325 ? 9.039 13.013 -9.182 1.00 95.69 325 SER A C 1
ATOM 2493 O O . SER A 1 325 ? 9.546 13.049 -10.305 1.00 95.69 325 SER A O 1
ATOM 2495 N N . THR A 1 326 ? 8.506 11.911 -8.661 1.00 95.62 326 THR A N 1
ATOM 2496 C CA . THR A 1 326 ? 8.367 10.665 -9.417 1.00 95.62 326 THR A CA 1
ATOM 2497 C C . THR A 1 326 ? 6.919 10.209 -9.402 1.00 95.62 326 THR A C 1
ATOM 2499 O O . THR A 1 326 ? 6.329 10.031 -8.338 1.00 95.62 326 THR A O 1
ATOM 2502 N N . ALA A 1 327 ? 6.358 9.996 -10.592 1.00 95.38 327 ALA A N 1
ATOM 2503 C CA . ALA A 1 327 ? 5.062 9.354 -10.753 1.00 95.38 327 ALA A CA 1
ATOM 2504 C C . ALA A 1 327 ? 5.195 7.836 -10.545 1.00 95.38 327 ALA A C 1
ATOM 2506 O O . ALA A 1 327 ? 6.061 7.183 -11.127 1.00 95.38 327 ALA A O 1
ATOM 2507 N N . LEU A 1 328 ? 4.316 7.294 -9.713 1.00 95.56 328 LEU A N 1
ATOM 2508 C CA . LEU A 1 328 ? 4.208 5.896 -9.327 1.00 95.56 328 LEU A CA 1
ATOM 2509 C C . LEU A 1 328 ? 2.987 5.322 -10.044 1.00 95.56 328 LEU A C 1
ATOM 2511 O O . LEU A 1 328 ? 1.854 5.720 -9.765 1.00 95.56 328 LEU A O 1
ATOM 2515 N N . PHE A 1 329 ? 3.213 4.412 -10.985 1.00 91.19 329 PHE A N 1
ATOM 2516 C CA . PHE A 1 329 ? 2.153 3.818 -11.795 1.00 91.19 329 PHE A CA 1
ATOM 2517 C C . PHE A 1 329 ? 1.860 2.397 -11.328 1.00 91.19 329 PHE A C 1
ATOM 2519 O O . PHE A 1 329 ? 2.759 1.675 -10.899 1.00 91.19 329 PHE A O 1
ATOM 2526 N N . ALA A 1 330 ? 0.598 1.978 -11.428 1.00 87.25 330 ALA A N 1
ATOM 2527 C CA . ALA A 1 330 ? 0.273 0.573 -11.250 1.00 87.25 330 ALA A CA 1
ATOM 2528 C C . ALA A 1 330 ? 1.007 -0.239 -12.322 1.00 87.25 330 ALA A C 1
ATOM 2530 O O . ALA A 1 330 ? 1.105 0.178 -13.480 1.00 87.25 330 ALA A O 1
ATOM 2531 N N . ASN A 1 331 ? 1.524 -1.405 -11.943 1.00 75.25 331 ASN A N 1
ATOM 2532 C CA . ASN A 1 331 ? 2.112 -2.318 -12.911 1.00 75.25 331 ASN A CA 1
ATOM 2533 C C . ASN A 1 331 ? 0.985 -2.905 -13.773 1.00 75.25 331 ASN A C 1
ATOM 2535 O O . ASN A 1 331 ? 0.338 -3.878 -13.387 1.00 75.25 331 ASN A O 1
ATOM 2539 N N . TYR A 1 332 ? 0.727 -2.297 -14.929 1.00 60.91 332 TYR A N 1
ATOM 2540 C CA . TYR A 1 332 ? -0.223 -2.808 -15.911 1.00 60.91 332 TYR A CA 1
ATOM 2541 C C . TYR A 1 332 ? 0.463 -3.845 -16.800 1.00 60.91 332 TYR A C 1
ATOM 2543 O O . TYR A 1 332 ? 1.175 -3.504 -17.743 1.00 60.91 332 TYR A O 1
ATOM 2551 N N . PHE A 1 333 ? 0.234 -5.125 -16.517 1.00 58.16 333 PHE A N 1
ATOM 2552 C CA . PHE A 1 333 ? 0.666 -6.215 -17.389 1.00 58.16 333 PHE A CA 1
ATOM 2553 C C . PHE A 1 333 ? -0.498 -6.665 -18.269 1.00 58.16 333 PHE A C 1
ATOM 2555 O O . PHE A 1 333 ? -1.170 -7.652 -17.988 1.00 58.16 333 PHE A O 1
ATOM 2562 N N . ASN A 1 334 ? -0.736 -5.935 -19.357 1.00 40.62 334 ASN A N 1
ATOM 2563 C CA . ASN A 1 334 ? -1.769 -6.279 -20.341 1.00 40.62 334 ASN A CA 1
ATOM 2564 C C . ASN A 1 334 ? -1.251 -7.275 -21.413 1.00 40.62 334 ASN A C 1
ATOM 2566 O O . ASN A 1 334 ? -1.850 -7.407 -22.478 1.00 40.62 334 ASN A O 1
ATOM 2570 N N . SER A 1 335 ? -0.119 -7.949 -21.152 1.00 34.88 335 SER A N 1
ATOM 2571 C CA . SER A 1 335 ? 0.600 -8.878 -22.047 1.00 34.88 335 SER A CA 1
ATOM 2572 C C . SER A 1 335 ? 1.524 -9.836 -21.261 1.00 34.88 335 SER A C 1
ATOM 2574 O O . SER A 1 335 ? 1.676 -9.686 -20.050 1.00 34.88 335 SER A O 1
ATOM 2576 N N . VAL A 1 336 ? 2.166 -10.811 -21.932 1.00 37.56 336 VAL A N 1
ATOM 2577 C CA . VAL A 1 336 ? 3.049 -11.826 -21.303 1.00 37.56 336 VAL A CA 1
ATOM 2578 C C . VAL A 1 336 ? 4.214 -11.193 -20.516 1.00 37.56 336 VAL A C 1
ATOM 2580 O O . VAL A 1 336 ? 4.936 -10.346 -21.038 1.00 37.56 336 VAL A O 1
ATOM 2583 N N . VAL A 1 337 ? 4.407 -11.660 -19.274 1.00 48.47 337 VAL A N 1
ATOM 2584 C CA . VAL A 1 337 ? 5.465 -11.301 -18.304 1.00 48.47 337 VAL A CA 1
ATOM 2585 C C . VAL A 1 337 ? 6.454 -12.464 -18.179 1.00 48.47 337 VAL A C 1
ATOM 2587 O O . VAL A 1 337 ? 6.020 -13.611 -18.081 1.00 48.47 337 VAL A O 1
ATOM 2590 N N . HIS A 1 338 ? 7.766 -12.202 -18.144 1.00 41.97 338 HIS A N 1
ATOM 2591 C CA . HIS A 1 338 ? 8.785 -13.250 -17.975 1.00 41.97 338 HIS A CA 1
ATOM 2592 C C . HIS A 1 338 ? 9.394 -13.259 -16.563 1.00 41.97 338 HIS A C 1
ATOM 2594 O O . HIS A 1 338 ? 9.763 -12.221 -16.018 1.00 41.97 338 HIS A O 1
ATOM 2600 N N . ILE A 1 339 ? 9.465 -14.467 -15.998 1.00 55.28 339 ILE A N 1
ATOM 2601 C CA . ILE A 1 339 ? 9.577 -14.817 -14.575 1.00 55.28 339 ILE A CA 1
ATOM 2602 C C . ILE A 1 339 ? 10.940 -15.482 -14.318 1.00 55.28 339 ILE A C 1
ATOM 2604 O O . ILE A 1 339 ? 11.376 -16.312 -15.113 1.00 55.28 339 ILE A O 1
ATOM 2608 N N . SER A 1 340 ? 11.591 -15.160 -13.196 1.00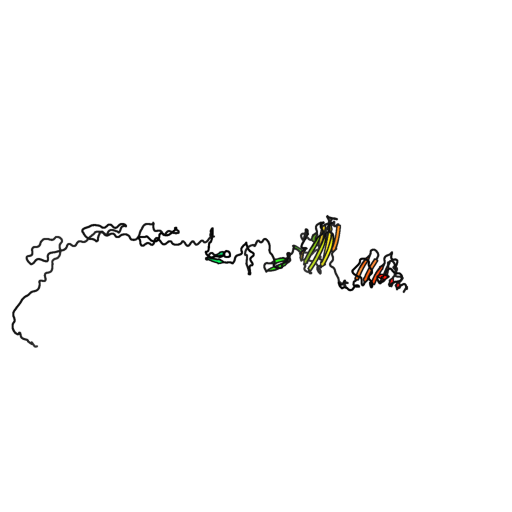 44.31 340 SER A N 1
ATOM 2609 C CA . SER A 1 340 ? 12.705 -15.951 -12.648 1.00 44.31 340 SER A CA 1
ATOM 2610 C C . SER A 1 340 ? 12.177 -16.951 -11.611 1.00 44.31 340 SER A C 1
ATOM 2612 O O . SER A 1 340 ? 11.346 -16.588 -10.778 1.00 44.31 340 SER A O 1
ATOM 2614 N N . SER A 1 341 ? 12.644 -18.203 -11.665 1.00 45.47 341 SER A N 1
ATOM 2615 C CA . SER A 1 341 ? 12.300 -19.290 -10.737 1.00 45.47 341 SER A CA 1
ATOM 2616 C C . SER A 1 341 ? 13.405 -19.518 -9.702 1.00 45.47 341 SER A C 1
ATOM 2618 O O . SER A 1 341 ? 14.562 -19.683 -10.076 1.00 45.47 341 SER A O 1
ATOM 2620 N N . ASN A 1 342 ? 13.038 -19.658 -8.424 1.00 47.03 342 ASN A N 1
ATOM 2621 C CA . ASN A 1 342 ? 13.920 -20.078 -7.319 1.00 47.03 342 ASN A CA 1
ATOM 2622 C C . ASN A 1 342 ? 14.305 -21.579 -7.373 1.00 47.03 342 ASN A C 1
ATOM 2624 O O . ASN A 1 342 ? 14.406 -22.229 -6.335 1.00 47.03 342 ASN A O 1
ATOM 2628 N N . LEU A 1 343 ? 14.478 -22.159 -8.564 1.00 43.38 343 LEU A N 1
ATOM 2629 C CA . LEU A 1 343 ? 14.820 -23.571 -8.737 1.00 43.38 343 LEU A CA 1
ATOM 2630 C C . LEU A 1 343 ? 16.271 -23.708 -9.208 1.00 43.38 343 LEU A C 1
ATOM 2632 O O . LEU A 1 343 ? 16.729 -23.048 -10.132 1.00 43.38 343 LEU A O 1
ATOM 2636 N N . ASN A 1 344 ? 16.967 -24.580 -8.504 1.00 44.62 344 ASN A N 1
ATOM 2637 C CA . ASN A 1 344 ? 18.353 -25.019 -8.556 1.00 44.62 344 ASN A CA 1
ATOM 2638 C C . ASN A 1 344 ? 18.774 -25.733 -9.867 1.00 44.62 344 ASN A C 1
ATOM 2640 O O . ASN A 1 344 ? 19.451 -26.759 -9.814 1.00 44.62 344 ASN A O 1
ATOM 2644 N N . ASP A 1 345 ? 18.416 -25.172 -11.030 1.00 45.19 345 ASP A N 1
ATOM 2645 C CA . ASP A 1 345 ? 19.034 -25.483 -12.328 1.00 45.19 345 ASP A CA 1
ATOM 2646 C C . ASP A 1 345 ? 19.412 -24.193 -13.084 1.00 45.19 345 ASP A C 1
ATOM 2648 O O . ASP A 1 345 ? 18.664 -23.220 -13.200 1.00 45.19 345 ASP A O 1
ATOM 2652 N N . ASN A 1 346 ? 20.641 -24.183 -13.584 1.00 43.53 346 ASN A N 1
ATOM 2653 C CA . ASN A 1 346 ? 21.547 -23.039 -13.571 1.00 43.53 346 ASN A CA 1
ATOM 2654 C C . ASN A 1 346 ? 21.584 -22.304 -14.929 1.00 43.53 346 ASN A C 1
ATOM 2656 O O . ASN A 1 346 ? 22.629 -21.791 -15.332 1.00 43.53 346 ASN A O 1
ATOM 2660 N N . ARG A 1 347 ? 20.460 -22.291 -15.665 1.00 46.88 347 ARG A N 1
ATOM 2661 C CA . ARG A 1 347 ? 20.314 -21.712 -17.024 1.00 46.88 347 ARG A CA 1
ATOM 2662 C C . ARG A 1 347 ? 19.069 -20.826 -17.200 1.00 46.88 347 ARG A C 1
ATOM 2664 O O . ARG A 1 347 ? 18.626 -20.654 -18.329 1.00 46.88 347 ARG A O 1
ATOM 2671 N N . ALA A 1 348 ? 18.433 -20.327 -16.139 1.00 53.62 348 ALA A N 1
ATOM 2672 C CA . ALA A 1 348 ? 17.057 -19.821 -16.227 1.00 53.62 348 ALA A CA 1
ATOM 2673 C C . ALA A 1 348 ? 16.911 -18.304 -15.998 1.00 53.62 348 ALA A C 1
ATOM 2675 O O . ALA A 1 348 ? 17.232 -17.784 -14.934 1.00 53.62 348 ALA A O 1
ATOM 2676 N N . GLY A 1 349 ? 16.333 -17.614 -16.992 1.00 65.75 349 GLY A N 1
ATOM 2677 C CA . GLY A 1 349 ? 15.819 -16.245 -16.882 1.00 65.75 349 GLY A CA 1
ATOM 2678 C C . GLY A 1 349 ? 15.773 -15.488 -18.216 1.00 65.75 349 GLY A C 1
ATOM 2679 O O . GLY A 1 349 ? 16.371 -15.907 -19.211 1.00 65.75 349 GLY A O 1
ATOM 2680 N N . LEU A 1 350 ? 15.069 -14.355 -18.225 1.00 73.81 350 LEU A N 1
ATOM 2681 C CA . LEU A 1 350 ? 15.132 -13.328 -19.268 1.00 73.81 350 LEU A CA 1
ATOM 2682 C C . LEU A 1 350 ? 15.633 -12.038 -18.626 1.00 73.81 350 LEU A C 1
ATOM 2684 O O . LEU A 1 350 ? 14.987 -11.517 -17.719 1.00 73.81 350 LEU A O 1
ATOM 2688 N N . ARG A 1 351 ? 16.752 -11.507 -19.118 1.00 72.56 351 ARG A N 1
ATOM 2689 C CA . ARG A 1 351 ? 17.225 -10.165 -18.756 1.00 72.56 351 ARG A CA 1
ATOM 2690 C C . ARG A 1 351 ? 16.991 -9.233 -19.941 1.00 72.56 351 ARG A C 1
ATOM 2692 O O . ARG A 1 351 ? 17.428 -9.534 -21.049 1.00 72.56 351 ARG A O 1
ATOM 2699 N N . ILE A 1 352 ? 16.338 -8.098 -19.697 1.00 74.19 352 ILE A N 1
ATOM 2700 C CA . ILE A 1 352 ? 16.258 -6.975 -20.639 1.00 74.19 352 ILE A CA 1
ATOM 2701 C C . ILE A 1 352 ? 17.049 -5.835 -20.011 1.00 74.19 352 ILE A C 1
ATOM 2703 O O . ILE A 1 352 ? 16.703 -5.373 -18.925 1.00 74.19 352 ILE A O 1
ATOM 2707 N N . ALA A 1 353 ? 18.137 -5.417 -20.653 1.00 66.25 353 ALA A N 1
ATOM 2708 C CA . ALA A 1 353 ? 19.008 -4.378 -20.115 1.00 66.25 353 ALA A CA 1
ATOM 2709 C C . ALA A 1 353 ? 19.429 -3.384 -21.198 1.00 66.25 353 ALA A C 1
ATOM 2711 O O . ALA A 1 353 ? 19.665 -3.750 -22.351 1.00 66.25 353 ALA A O 1
ATOM 2712 N N . ARG A 1 354 ? 19.565 -2.120 -20.790 1.00 62.34 354 ARG A N 1
ATOM 2713 C CA . ARG A 1 354 ? 20.226 -1.067 -21.561 1.00 62.34 354 ARG A CA 1
ATOM 2714 C C . ARG A 1 354 ? 21.541 -0.732 -20.864 1.00 62.34 354 ARG A C 1
ATOM 2716 O O . ARG A 1 354 ? 21.529 -0.345 -19.700 1.00 62.34 354 ARG A O 1
ATOM 2723 N N . GLN A 1 355 ? 22.653 -0.880 -21.569 1.00 56.47 355 GLN A N 1
ATOM 2724 C CA . GLN A 1 355 ? 23.948 -0.340 -21.163 1.00 56.47 355 GLN A CA 1
ATOM 2725 C C . GLN A 1 355 ? 24.160 1.027 -21.821 1.00 56.47 355 GLN A C 1
ATOM 2727 O O . GLN A 1 355 ? 23.451 1.380 -22.761 1.00 56.47 355 GLN A O 1
ATOM 2732 N N . VAL A 1 356 ? 25.134 1.800 -21.329 1.00 52.69 356 VAL A N 1
ATOM 2733 C CA . VAL A 1 356 ? 25.396 3.193 -21.752 1.00 52.69 356 VAL A CA 1
ATOM 2734 C C . VAL A 1 356 ? 25.474 3.348 -23.280 1.00 52.69 356 VAL A C 1
ATOM 2736 O O . VAL A 1 356 ? 25.077 4.386 -23.790 1.00 52.69 356 VAL A O 1
ATOM 2739 N N . ASN A 1 357 ? 25.878 2.298 -24.009 1.00 59.69 357 ASN A N 1
ATOM 2740 C CA . ASN A 1 357 ? 26.037 2.312 -25.463 1.00 59.69 357 ASN A CA 1
ATOM 2741 C C . ASN A 1 357 ? 25.403 1.097 -26.187 1.00 59.69 357 ASN A C 1
ATOM 2743 O O . ASN A 1 357 ? 25.806 0.779 -27.295 1.00 59.69 357 ASN A O 1
ATOM 2747 N N . GLY A 1 358 ? 24.435 0.385 -25.601 1.00 64.12 358 GLY A N 1
ATOM 2748 C CA . GLY A 1 358 ? 23.809 -0.774 -26.263 1.00 64.12 358 GLY A CA 1
ATOM 2749 C C . GLY A 1 358 ? 22.594 -1.315 -25.515 1.00 64.12 358 GLY A C 1
ATOM 2750 O O . GLY A 1 358 ? 22.379 -0.986 -24.348 1.00 64.12 358 GLY A O 1
ATOM 2751 N N . ALA A 1 359 ? 21.784 -2.143 -26.169 1.00 73.31 359 ALA A N 1
ATOM 2752 C CA . ALA A 1 359 ? 20.621 -2.777 -25.554 1.00 73.31 359 ALA A CA 1
ATOM 2753 C C . ALA A 1 359 ? 20.585 -4.268 -25.879 1.00 73.31 359 ALA A C 1
ATOM 2755 O O . ALA A 1 359 ? 21.036 -4.695 -26.942 1.00 73.31 359 ALA A O 1
ATOM 2756 N N . GLY A 1 360 ? 20.056 -5.060 -24.952 1.00 76.00 360 GLY A N 1
ATOM 2757 C CA . GLY A 1 360 ? 20.098 -6.504 -25.078 1.00 76.00 360 GLY A CA 1
ATOM 2758 C C . GLY A 1 360 ? 18.936 -7.219 -24.423 1.00 76.00 360 GLY A C 1
ATOM 2759 O O . GLY A 1 360 ? 18.489 -6.856 -23.331 1.00 76.00 360 GLY A O 1
ATOM 2760 N N . ILE A 1 361 ? 18.508 -8.278 -25.100 1.00 85.69 361 ILE A N 1
ATOM 2761 C CA . ILE A 1 361 ? 17.682 -9.340 -24.551 1.00 85.69 361 ILE A CA 1
ATOM 2762 C C . ILE A 1 361 ? 18.585 -10.560 -24.380 1.00 85.69 361 ILE A C 1
ATOM 2764 O O . ILE A 1 361 ? 19.204 -11.033 -25.336 1.00 85.69 361 ILE A O 1
ATOM 2768 N N . TYR A 1 362 ? 18.664 -11.060 -23.154 1.00 79.44 362 TYR A N 1
ATOM 2769 C CA . TYR A 1 362 ? 19.529 -12.174 -22.792 1.00 79.44 362 TYR A CA 1
ATOM 2770 C C . TYR A 1 362 ? 18.673 -13.334 -22.295 1.00 79.44 362 TYR A C 1
ATOM 2772 O O . TYR A 1 362 ? 17.878 -13.179 -21.364 1.00 79.44 362 TYR A O 1
ATOM 2780 N N . LEU A 1 363 ? 18.838 -14.486 -22.934 1.00 82.44 363 LEU A N 1
ATOM 2781 C CA . LEU A 1 363 ? 18.076 -15.703 -22.693 1.00 82.44 363 LEU A CA 1
ATOM 2782 C C . LEU A 1 363 ? 18.962 -16.716 -21.978 1.00 82.44 363 LEU A C 1
ATOM 2784 O O . LEU A 1 363 ? 20.088 -16.969 -22.405 1.00 82.44 363 LEU A O 1
ATOM 2788 N N . GLY A 1 364 ? 18.439 -17.306 -20.910 1.00 76.44 364 GLY A N 1
ATOM 2789 C CA . GLY A 1 364 ? 19.139 -18.330 -20.143 1.00 76.44 364 GLY A CA 1
ATOM 2790 C C . GLY A 1 364 ? 20.285 -17.793 -19.281 1.00 76.44 364 GLY A C 1
ATOM 2791 O O . GLY A 1 364 ? 21.327 -18.429 -19.136 1.00 76.44 364 GLY A O 1
ATOM 2792 N N . THR A 1 365 ? 20.109 -16.583 -18.748 1.00 69.31 365 THR A N 1
ATOM 2793 C CA . THR A 1 365 ? 21.073 -15.916 -17.861 1.00 69.31 365 THR A CA 1
ATOM 2794 C C . THR A 1 365 ? 21.086 -16.534 -16.462 1.00 69.31 365 THR A C 1
ATOM 2796 O O . THR A 1 365 ? 20.027 -16.893 -15.958 1.00 69.31 365 THR A O 1
ATOM 2799 N N . ASN A 1 366 ? 22.241 -16.569 -15.790 1.00 66.00 366 ASN A N 1
ATOM 2800 C CA . ASN A 1 366 ? 22.332 -16.883 -14.358 1.00 66.00 366 ASN A CA 1
ATOM 2801 C C . ASN A 1 366 ? 21.987 -15.639 -13.497 1.00 66.00 366 ASN A C 1
ATOM 2803 O O . ASN A 1 366 ? 22.416 -14.532 -13.846 1.00 66.00 366 ASN A O 1
ATOM 2807 N N . PRO A 1 367 ? 21.242 -15.776 -12.379 1.00 56.75 367 PRO A N 1
ATOM 2808 C CA . PRO A 1 367 ? 21.011 -14.693 -11.414 1.00 56.75 367 PRO A CA 1
ATOM 2809 C C . PRO A 1 367 ? 22.288 -14.078 -10.808 1.00 56.75 367 PRO A C 1
ATOM 2811 O O . PRO A 1 367 ? 22.258 -12.919 -10.399 1.00 56.75 367 PRO A O 1
ATOM 2814 N N . ALA A 1 368 ? 23.412 -14.800 -10.770 1.00 50.34 368 ALA A N 1
ATOM 2815 C CA . ALA A 1 368 ? 24.627 -14.356 -10.088 1.00 50.34 368 ALA A CA 1
ATOM 2816 C C . ALA A 1 368 ? 25.689 -13.789 -11.050 1.00 50.34 368 ALA A C 1
ATOM 2818 O O . ALA A 1 368 ? 26.488 -14.539 -11.606 1.00 50.34 368 ALA A O 1
ATOM 2819 N N . THR A 1 369 ? 25.679 -12.464 -11.233 1.00 43.91 369 THR A N 1
ATOM 2820 C CA . THR A 1 369 ? 26.816 -11.518 -11.393 1.00 43.91 369 THR A CA 1
ATOM 2821 C C . THR A 1 369 ? 26.423 -10.340 -12.287 1.00 43.91 369 THR A C 1
ATOM 2823 O O . THR A 1 369 ? 25.883 -10.504 -13.385 1.00 43.91 369 THR A O 1
ATOM 2826 N N . ASP A 1 370 ? 26.706 -9.125 -11.821 1.00 46.56 370 ASP A N 1
ATOM 2827 C CA . ASP A 1 370 ? 26.788 -7.962 -12.697 1.00 46.56 370 ASP A CA 1
ATOM 2828 C C . ASP A 1 370 ? 27.926 -8.187 -13.699 1.00 46.56 370 ASP A C 1
ATOM 2830 O O . ASP A 1 370 ? 29.091 -8.294 -13.326 1.00 46.56 370 ASP A O 1
ATOM 2834 N N . GLY A 1 371 ? 27.581 -8.297 -14.985 1.00 48.97 371 GLY A N 1
ATOM 2835 C CA . GLY A 1 371 ? 28.553 -8.263 -16.083 1.00 48.97 371 GLY A CA 1
ATOM 2836 C C . GLY A 1 371 ? 29.153 -9.596 -16.555 1.00 48.97 371 GLY A C 1
ATOM 2837 O O . GLY A 1 371 ? 30.051 -9.557 -17.393 1.00 48.97 371 GLY A O 1
ATOM 2838 N N . GLY A 1 372 ? 28.676 -10.761 -16.098 1.00 54.34 372 GLY A N 1
ATOM 2839 C CA . GLY A 1 372 ? 29.149 -12.078 -16.566 1.00 54.34 372 GLY A CA 1
ATOM 2840 C C . GLY A 1 372 ? 28.334 -12.687 -17.723 1.00 54.34 372 GLY A C 1
ATOM 2841 O O . GLY A 1 372 ? 27.121 -12.499 -17.804 1.00 54.34 372 GLY A O 1
ATOM 2842 N N . VAL A 1 373 ? 28.981 -13.463 -18.606 1.00 61.16 373 VAL A N 1
ATOM 2843 C CA . VAL A 1 373 ? 28.308 -14.330 -19.601 1.00 61.16 373 VAL A CA 1
ATOM 2844 C C . VAL A 1 373 ? 28.182 -15.754 -19.054 1.00 61.16 373 VAL A C 1
ATOM 2846 O O . VAL A 1 373 ? 29.170 -16.344 -18.622 1.00 61.16 373 VAL A O 1
ATOM 2849 N N . THR A 1 374 ? 26.974 -16.326 -19.065 1.00 69.94 374 THR A N 1
ATOM 2850 C CA . THR A 1 374 ? 26.743 -17.712 -18.609 1.00 69.94 374 THR A CA 1
ATOM 2851 C C . THR A 1 374 ? 26.886 -18.693 -19.777 1.00 69.94 374 THR A C 1
ATOM 2853 O O . THR A 1 374 ? 26.475 -18.399 -20.901 1.00 69.94 374 THR A O 1
ATOM 2856 N N . ALA A 1 375 ? 27.452 -19.881 -19.541 1.00 74.19 375 ALA A N 1
ATOM 2857 C CA . ALA A 1 375 ? 27.470 -20.941 -20.549 1.00 74.19 375 ALA A CA 1
ATOM 2858 C C . ALA A 1 375 ? 26.034 -21.310 -20.972 1.00 74.19 375 ALA A C 1
ATOM 2860 O O . ALA A 1 375 ? 25.186 -21.592 -20.130 1.00 74.19 375 ALA A O 1
ATOM 2861 N N . GLY A 1 376 ? 25.761 -21.304 -22.279 1.00 76.31 376 GLY A N 1
ATOM 2862 C CA . GLY A 1 376 ? 24.419 -21.553 -22.823 1.00 76.31 376 GLY A CA 1
ATOM 2863 C C . GLY A 1 376 ? 23.502 -20.326 -22.888 1.00 76.31 376 GLY A C 1
ATOM 2864 O O . GLY A 1 376 ? 22.394 -20.445 -23.405 1.00 76.31 376 GLY A O 1
ATOM 2865 N N . GLN A 1 377 ? 23.962 -19.154 -22.437 1.00 82.56 377 GLN A N 1
ATOM 2866 C CA . GLN A 1 377 ? 23.246 -17.894 -22.625 1.00 82.56 377 GLN A CA 1
ATOM 2867 C C . GLN A 1 377 ? 23.171 -17.534 -24.114 1.00 82.56 377 GLN A C 1
ATOM 2869 O O . GLN A 1 377 ? 24.185 -17.583 -24.815 1.00 82.56 377 GLN A O 1
ATOM 2874 N N . TRP A 1 378 ? 21.998 -17.111 -24.579 1.00 89.25 378 TRP A N 1
ATOM 2875 C CA . TRP A 1 378 ? 21.812 -16.502 -25.896 1.00 89.25 378 TRP A CA 1
ATOM 2876 C C . TRP A 1 378 ? 21.604 -14.997 -25.772 1.00 89.25 378 TRP A C 1
ATOM 2878 O O . TRP A 1 378 ? 20.863 -14.522 -24.913 1.00 89.25 378 TRP A O 1
ATOM 2888 N N . ASN A 1 379 ? 22.252 -14.256 -26.660 1.00 87.50 379 ASN A N 1
ATOM 2889 C CA . ASN A 1 379 ? 22.228 -12.807 -26.723 1.00 87.50 379 ASN A CA 1
ATOM 2890 C C . ASN A 1 379 ? 21.507 -12.370 -27.995 1.00 87.50 379 ASN A C 1
ATOM 2892 O O . ASN A 1 379 ? 21.856 -12.823 -29.085 1.00 87.50 379 ASN A O 1
ATOM 2896 N N . ILE A 1 380 ? 20.567 -11.441 -27.850 1.00 92.19 380 ILE A N 1
ATOM 2897 C CA . ILE A 1 380 ? 19.988 -10.648 -28.934 1.00 92.19 380 ILE A CA 1
ATOM 2898 C C . ILE A 1 380 ? 20.295 -9.194 -28.586 1.00 92.19 380 ILE A C 1
ATOM 2900 O O . ILE A 1 380 ? 19.677 -8.634 -27.680 1.00 92.19 380 ILE A O 1
ATOM 2904 N N . ILE A 1 381 ? 21.314 -8.618 -29.220 1.00 88.06 381 ILE A N 1
ATOM 2905 C CA . ILE A 1 381 ? 21.932 -7.366 -28.766 1.00 88.06 381 ILE A CA 1
ATOM 2906 C C . ILE A 1 381 ? 22.174 -6.385 -29.908 1.00 88.06 381 ILE A C 1
ATOM 2908 O O . ILE A 1 381 ? 22.457 -6.784 -31.037 1.00 88.06 381 ILE A O 1
ATOM 2912 N N . THR A 1 382 ? 22.142 -5.097 -29.581 1.00 88.88 382 THR A N 1
ATOM 2913 C CA . THR A 1 382 ? 22.867 -4.069 -30.328 1.00 88.88 382 THR A CA 1
ATOM 2914 C C . THR A 1 382 ? 24.207 -3.811 -29.658 1.00 88.88 382 THR A C 1
ATOM 2916 O O . THR A 1 382 ? 24.320 -3.807 -28.428 1.00 88.88 382 THR A O 1
ATOM 2919 N N . THR A 1 383 ? 25.245 -3.636 -30.461 1.00 84.44 383 THR A N 1
ATOM 2920 C CA . THR A 1 383 ? 26.601 -3.393 -29.966 1.00 84.44 383 THR A CA 1
ATOM 2921 C C . THR A 1 383 ? 26.903 -1.890 -29.933 1.00 84.44 383 THR A C 1
ATOM 2923 O O . THR A 1 383 ? 26.330 -1.112 -30.701 1.00 84.44 383 THR A O 1
ATOM 2926 N N . PRO A 1 384 ? 27.812 -1.448 -29.054 1.00 82.62 384 PRO A N 1
ATOM 2927 C CA . PRO A 1 384 ? 28.204 -0.047 -28.984 1.00 82.62 384 PRO A CA 1
ATOM 2928 C C . PRO A 1 384 ? 29.054 0.404 -30.173 1.00 82.62 384 PRO A C 1
ATOM 2930 O O . PRO A 1 384 ? 29.630 -0.410 -30.894 1.00 82.62 384 PRO A O 1
ATOM 2933 N N . THR A 1 385 ? 29.170 1.724 -30.352 1.00 85.50 385 THR A N 1
ATOM 2934 C CA . THR A 1 385 ? 30.013 2.357 -31.388 1.00 85.50 385 THR A CA 1
ATOM 2935 C C . THR A 1 385 ? 31.469 1.912 -31.330 1.00 85.50 385 THR A C 1
ATOM 2937 O O . THR A 1 385 ? 32.115 1.785 -32.362 1.00 85.50 385 THR A O 1
ATOM 2940 N N . ASN A 1 386 ? 31.979 1.664 -30.126 1.00 83.56 386 ASN A N 1
ATOM 2941 C CA . ASN A 1 386 ? 33.342 1.212 -29.876 1.00 83.56 386 ASN A CA 1
ATOM 2942 C C . ASN A 1 386 ? 33.476 -0.318 -29.838 1.00 83.56 386 ASN A C 1
ATOM 2944 O O . ASN A 1 386 ? 34.505 -0.821 -29.392 1.00 83.56 386 ASN A O 1
ATOM 2948 N N . SER A 1 387 ? 32.452 -1.072 -30.250 1.00 85.06 387 SER A N 1
ATOM 2949 C CA . SER A 1 387 ? 32.573 -2.524 -30.337 1.00 85.06 387 SER A CA 1
ATOM 2950 C C . SER A 1 387 ? 33.510 -2.907 -31.474 1.00 85.06 387 SER A C 1
ATOM 2952 O O . SER A 1 387 ? 33.302 -2.515 -32.618 1.00 85.06 387 SER A O 1
ATOM 2954 N N . GLU A 1 388 ? 34.499 -3.745 -31.179 1.00 85.31 388 GLU A N 1
ATOM 2955 C CA . GLU A 1 388 ? 35.342 -4.355 -32.213 1.00 85.31 388 GLU A CA 1
ATOM 2956 C C . GLU A 1 388 ? 34.521 -5.233 -33.169 1.00 85.31 388 GLU A C 1
ATOM 2958 O O . GLU A 1 388 ? 34.898 -5.441 -34.320 1.00 85.31 388 GLU A O 1
ATOM 2963 N N . GLN A 1 389 ? 33.387 -5.753 -32.691 1.00 87.62 389 GLN A N 1
ATOM 2964 C CA . GLN A 1 389 ? 32.538 -6.681 -33.417 1.00 87.62 389 GLN A CA 1
ATOM 2965 C C . GLN A 1 389 ? 31.224 -6.022 -33.808 1.00 87.62 389 GLN A C 1
ATOM 2967 O O . GLN A 1 389 ? 30.359 -5.795 -32.966 1.00 87.62 389 GLN A O 1
ATOM 2972 N N . ASN A 1 390 ? 31.04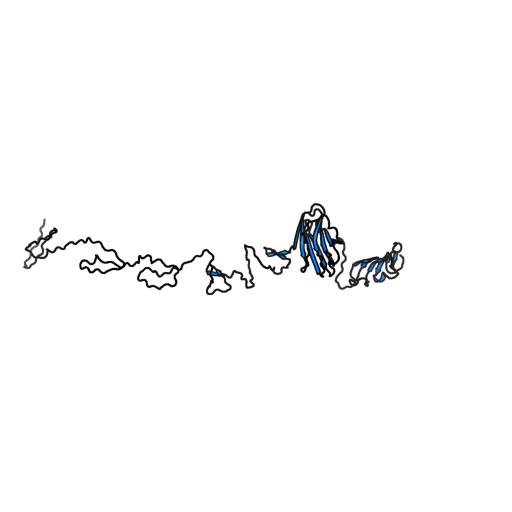7 -5.802 -35.112 1.00 89.50 390 ASN A N 1
ATOM 2973 C CA . ASN A 1 390 ? 29.804 -5.285 -35.685 1.00 89.50 390 ASN A CA 1
ATOM 2974 C C . ASN A 1 390 ? 29.325 -3.990 -34.996 1.00 89.50 390 ASN A C 1
ATOM 2976 O O . ASN A 1 390 ? 28.206 -3.994 -34.496 1.00 89.50 390 ASN A O 1
ATOM 2980 N N . PRO A 1 391 ? 30.150 -2.928 -34.890 1.00 90.25 391 PRO A N 1
ATOM 2981 C CA . PRO A 1 391 ? 29.813 -1.711 -34.142 1.00 90.25 391 PRO A CA 1
ATOM 2982 C C . PRO A 1 391 ? 28.483 -1.113 -34.600 1.00 90.25 391 PRO A C 1
ATOM 2984 O O . PRO A 1 391 ? 28.229 -1.041 -35.802 1.00 90.25 391 PRO A O 1
ATOM 2987 N N . LEU A 1 392 ? 27.644 -0.690 -33.646 1.00 90.00 392 LEU A N 1
ATOM 2988 C CA . LEU A 1 392 ? 26.264 -0.220 -33.872 1.00 90.00 392 LEU A CA 1
ATOM 2989 C C . LEU A 1 392 ? 25.324 -1.223 -34.569 1.00 90.00 392 LEU A C 1
ATOM 2991 O O . LEU A 1 392 ? 24.180 -0.887 -34.872 1.00 90.00 392 LEU A O 1
ATOM 2995 N N . GLY A 1 393 ? 25.779 -2.443 -34.832 1.00 90.62 393 GLY A N 1
ATOM 2996 C CA . GLY A 1 393 ? 25.019 -3.457 -35.541 1.00 90.62 393 GLY A CA 1
ATOM 2997 C C . GLY A 1 393 ? 24.176 -4.328 -34.614 1.00 90.62 393 GLY A C 1
ATOM 2998 O O . GLY A 1 393 ? 24.308 -4.321 -33.386 1.00 90.62 393 GLY A O 1
ATOM 2999 N N . PHE A 1 394 ? 23.306 -5.126 -35.226 1.00 93.38 394 PHE A N 1
ATOM 3000 C CA . PHE A 1 394 ? 22.449 -6.083 -34.533 1.00 93.38 394 PHE A CA 1
ATOM 3001 C C . PHE A 1 394 ? 23.071 -7.479 -34.567 1.00 93.38 394 PHE A C 1
ATOM 3003 O O . PHE A 1 394 ? 23.479 -7.955 -35.626 1.00 93.38 394 PHE A O 1
ATOM 3010 N N . THR A 1 395 ? 23.156 -8.140 -33.414 1.00 92.75 395 THR A N 1
ATOM 3011 C CA . THR A 1 395 ? 23.860 -9.418 -33.260 1.00 92.75 395 THR A CA 1
ATOM 3012 C C . THR A 1 395 ? 23.018 -10.432 -32.488 1.00 92.75 395 THR A C 1
ATOM 3014 O O . THR A 1 395 ? 22.552 -10.150 -31.383 1.00 92.75 395 THR A O 1
ATOM 3017 N N . ILE A 1 396 ? 22.892 -11.643 -33.040 1.00 95.25 396 ILE A N 1
ATOM 3018 C CA . ILE A 1 396 ? 22.330 -12.820 -32.368 1.00 95.25 396 ILE A CA 1
ATOM 3019 C C . ILE A 1 396 ? 23.418 -13.885 -32.242 1.00 95.25 396 ILE A C 1
ATOM 3021 O O . ILE A 1 396 ? 23.930 -14.396 -33.241 1.00 95.25 396 ILE A O 1
ATOM 3025 N N . CYS A 1 397 ? 23.796 -14.226 -31.014 1.00 92.44 397 CYS A N 1
ATOM 3026 C CA . CYS A 1 397 ? 24.889 -15.164 -30.757 1.00 92.44 397 CYS A CA 1
ATOM 3027 C C . CYS A 1 397 ? 24.789 -15.801 -29.368 1.00 92.44 397 CYS A C 1
ATOM 3029 O O . CYS A 1 397 ? 24.003 -15.370 -28.526 1.00 92.44 397 CYS A O 1
ATOM 3031 N N . LEU A 1 398 ? 25.623 -16.808 -29.107 1.00 91.50 398 LEU A N 1
ATOM 3032 C CA . LEU A 1 398 ? 25.887 -17.246 -27.738 1.00 91.50 398 LEU A CA 1
ATOM 3033 C C . LEU A 1 398 ? 26.596 -16.131 -26.961 1.00 91.50 398 LEU A C 1
ATOM 3035 O O . LEU A 1 398 ? 27.408 -15.398 -27.525 1.00 91.50 398 LEU A O 1
ATOM 3039 N N . GLY A 1 399 ? 26.348 -16.042 -25.655 1.00 83.94 399 GLY A N 1
ATOM 3040 C CA . GLY A 1 399 ? 26.900 -14.993 -24.797 1.00 83.94 399 GLY A CA 1
ATOM 3041 C C . GLY A 1 399 ? 28.417 -14.853 -24.909 1.00 83.94 399 GLY A C 1
ATOM 3042 O O . GLY A 1 399 ? 28.934 -13.750 -25.062 1.00 83.94 399 GLY A O 1
ATOM 3043 N N . THR A 1 400 ? 29.125 -15.981 -24.949 1.00 84.69 400 THR A N 1
ATOM 3044 C CA . THR A 1 400 ? 30.590 -16.052 -25.081 1.00 84.69 400 THR A CA 1
ATOM 3045 C C . THR A 1 400 ? 31.129 -15.670 -26.458 1.00 84.69 400 THR A C 1
ATOM 3047 O O . THR A 1 400 ? 32.341 -15.584 -26.635 1.00 84.69 400 THR A O 1
ATOM 3050 N N . ASP A 1 401 ? 30.262 -15.521 -27.452 1.00 88.75 401 ASP A N 1
ATOM 3051 C CA . ASP A 1 401 ? 30.632 -15.297 -28.847 1.00 88.75 401 ASP A CA 1
ATOM 3052 C C . ASP A 1 401 ? 30.387 -13.850 -29.300 1.00 88.75 401 ASP A C 1
ATOM 3054 O O . ASP A 1 401 ? 30.856 -13.460 -30.369 1.00 88.75 401 ASP A O 1
ATOM 3058 N N . ALA A 1 402 ? 29.727 -13.036 -28.470 1.00 82.19 402 ALA A N 1
ATOM 3059 C CA . ALA A 1 402 ? 29.409 -11.640 -28.765 1.00 82.19 402 ALA A CA 1
ATOM 3060 C C . ALA A 1 402 ? 30.647 -10.775 -29.064 1.00 82.19 402 ALA A C 1
ATOM 3062 O O . ALA A 1 402 ? 30.569 -9.848 -29.862 1.00 82.19 402 ALA A O 1
ATOM 3063 N N . THR A 1 403 ? 31.796 -11.100 -28.466 1.00 83.00 403 THR A N 1
ATOM 3064 C CA . THR A 1 403 ? 33.059 -10.361 -28.630 1.00 83.00 403 THR A CA 1
ATOM 3065 C C . THR A 1 403 ? 34.054 -11.036 -29.577 1.00 83.00 403 THR A C 1
ATOM 3067 O O . THR A 1 403 ? 35.144 -10.516 -29.790 1.00 83.00 403 THR A O 1
ATOM 3070 N N . LYS A 1 404 ? 33.713 -12.182 -30.181 1.00 88.19 404 LYS A N 1
ATOM 3071 C CA . LYS A 1 404 ? 34.627 -12.930 -31.064 1.00 88.19 404 LYS A CA 1
ATOM 3072 C C . LYS A 1 404 ? 34.399 -12.589 -32.532 1.00 88.19 404 LYS A C 1
ATOM 3074 O O . LYS A 1 404 ? 33.256 -12.455 -32.950 1.00 88.19 404 LYS A O 1
ATOM 3079 N N . ASN A 1 405 ? 35.453 -12.531 -33.343 1.00 87.06 405 ASN A N 1
ATOM 3080 C CA . ASN A 1 405 ? 35.326 -12.397 -34.801 1.00 87.06 405 ASN A CA 1
ATOM 3081 C C . ASN A 1 405 ? 34.508 -13.544 -35.405 1.00 87.06 405 ASN A C 1
ATOM 3083 O O . ASN A 1 405 ? 34.682 -14.696 -35.012 1.00 87.06 405 ASN A O 1
ATOM 3087 N N . ASN A 1 406 ? 33.677 -13.242 -36.409 1.00 90.12 406 ASN A N 1
ATOM 3088 C CA . ASN A 1 406 ? 33.015 -14.252 -37.243 1.00 90.12 406 ASN A CA 1
ATOM 3089 C C . ASN A 1 406 ? 32.156 -15.257 -36.455 1.00 90.12 406 ASN A C 1
ATOM 3091 O O . ASN A 1 406 ? 32.150 -16.448 -36.764 1.00 90.12 406 ASN A O 1
ATOM 3095 N N . ARG A 1 407 ? 31.425 -14.797 -35.431 1.00 93.62 407 ARG A N 1
ATOM 3096 C CA . ARG A 1 407 ? 30.505 -15.637 -34.650 1.00 93.62 407 ARG A CA 1
ATOM 3097 C C . ARG A 1 407 ? 29.103 -15.046 -34.569 1.00 93.62 407 ARG A C 1
ATOM 3099 O O . ARG A 1 407 ? 28.936 -13.855 -34.294 1.00 93.62 407 ARG A O 1
ATOM 3106 N N . GLY A 1 408 ? 28.112 -15.917 -34.743 1.00 94.44 408 GLY A N 1
ATOM 3107 C CA . GLY A 1 408 ? 26.692 -15.574 -34.686 1.00 94.44 408 GLY A CA 1
ATOM 3108 C C . GLY A 1 408 ? 26.155 -14.978 -35.984 1.00 94.44 408 GLY A C 1
ATOM 3109 O O . GLY A 1 408 ? 26.848 -14.941 -37.002 1.00 94.44 408 GLY A O 1
ATOM 3110 N N . LEU A 1 409 ? 24.900 -14.538 -35.926 1.00 96.81 409 LEU A N 1
ATOM 3111 C CA . LEU A 1 409 ? 24.221 -13.784 -36.974 1.00 96.81 409 LEU A CA 1
ATOM 3112 C C . LEU A 1 409 ? 24.403 -12.290 -36.702 1.00 96.81 409 LEU A C 1
ATOM 3114 O O . LEU A 1 409 ? 24.126 -11.837 -35.591 1.00 96.81 409 LEU A O 1
ATOM 3118 N N . ARG A 1 410 ? 24.867 -11.531 -37.691 1.00 94.50 410 ARG A N 1
ATOM 3119 C CA . ARG A 1 410 ? 25.166 -10.102 -37.553 1.00 94.50 410 ARG A CA 1
ATOM 3120 C C . ARG A 1 410 ? 24.603 -9.325 -38.728 1.00 94.50 410 ARG A C 1
ATOM 3122 O O . ARG A 1 410 ? 24.892 -9.675 -39.868 1.00 94.50 410 ARG A O 1
ATOM 3129 N N . ILE A 1 411 ? 23.853 -8.271 -38.433 1.00 96.31 411 ILE A N 1
ATOM 3130 C CA . ILE A 1 411 ? 23.433 -7.245 -39.391 1.00 96.31 411 ILE A CA 1
ATOM 3131 C C . ILE A 1 411 ? 24.264 -5.993 -39.100 1.00 96.31 411 ILE A C 1
ATOM 3133 O O . ILE A 1 411 ? 24.335 -5.570 -37.940 1.00 96.31 411 ILE A O 1
ATOM 3137 N N . SER A 1 412 ? 24.903 -5.433 -40.126 1.00 94.50 412 SER A N 1
ATOM 3138 C CA . SER A 1 412 ? 25.679 -4.191 -40.029 1.00 94.50 412 SER A CA 1
ATOM 3139 C C . SER A 1 412 ? 24.809 -2.992 -39.649 1.00 94.50 412 SER A C 1
ATOM 3141 O O . SER A 1 412 ? 23.596 -2.996 -39.847 1.00 94.50 412 SER A O 1
ATOM 3143 N N . ALA A 1 413 ? 25.430 -1.940 -39.114 1.00 94.06 413 ALA A N 1
ATOM 3144 C CA . ALA A 1 413 ? 24.728 -0.728 -38.683 1.00 94.06 413 ALA A CA 1
ATOM 3145 C C . ALA A 1 413 ? 23.939 -0.030 -39.808 1.00 94.06 413 ALA A C 1
ATOM 3147 O O . ALA A 1 413 ? 22.918 0.599 -39.546 1.00 94.06 413 ALA A O 1
ATOM 3148 N N . ASP A 1 414 ? 24.397 -0.153 -41.055 1.00 95.25 414 ASP A N 1
ATOM 3149 C CA . ASP A 1 414 ? 23.721 0.373 -42.247 1.00 95.25 414 ASP A CA 1
ATOM 3150 C C . ASP A 1 414 ? 22.642 -0.573 -42.809 1.00 95.25 414 ASP A C 1
ATOM 3152 O O . ASP A 1 414 ? 21.950 -0.219 -43.759 1.00 95.25 414 ASP A O 1
ATOM 3156 N N . GLY A 1 415 ? 22.503 -1.776 -42.244 1.00 94.19 415 GLY A N 1
ATOM 3157 C CA . GLY A 1 415 ? 21.558 -2.799 -42.690 1.00 94.19 415 GLY A CA 1
ATOM 3158 C C . GLY A 1 415 ? 21.932 -3.518 -43.991 1.00 94.19 415 GLY A C 1
ATOM 3159 O O . GLY A 1 415 ? 21.192 -4.410 -44.401 1.00 94.19 415 GLY A O 1
ATOM 3160 N N . ASN A 1 416 ? 23.055 -3.182 -44.635 1.00 96.44 416 ASN A N 1
ATOM 3161 C CA . ASN A 1 416 ? 23.401 -3.702 -45.965 1.00 96.44 416 ASN A CA 1
ATOM 3162 C C . ASN A 1 416 ? 24.096 -5.068 -45.934 1.00 96.44 416 ASN A C 1
ATOM 3164 O O . ASN A 1 416 ? 24.068 -5.796 -46.924 1.00 96.44 416 ASN A O 1
ATOM 3168 N N . THR A 1 417 ? 24.749 -5.415 -44.825 1.00 95.56 417 THR A N 1
ATOM 3169 C CA . THR A 1 417 ? 25.533 -6.647 -44.705 1.00 95.56 417 THR A CA 1
ATOM 3170 C C . THR A 1 417 ? 24.927 -7.555 -43.646 1.00 95.56 417 THR A C 1
ATOM 3172 O O . THR A 1 417 ? 24.900 -7.218 -42.462 1.00 95.56 417 THR A O 1
ATOM 3175 N N . LEU A 1 418 ? 24.504 -8.747 -44.066 1.00 96.88 418 LEU A N 1
ATOM 3176 C CA . LEU A 1 418 ? 24.155 -9.852 -43.182 1.00 96.88 418 LEU A CA 1
ATOM 3177 C C . LEU A 1 418 ? 25.281 -10.884 -43.206 1.00 96.88 418 LEU A C 1
ATOM 3179 O O . LEU A 1 418 ? 25.650 -11.382 -44.267 1.00 96.88 418 LEU A O 1
ATOM 3183 N N . THR A 1 419 ? 25.819 -11.235 -42.041 1.00 96.19 419 THR A N 1
ATOM 3184 C CA . THR A 1 419 ? 26.800 -12.320 -41.922 1.00 96.19 419 THR A CA 1
ATOM 3185 C C . THR A 1 419 ? 26.338 -13.382 -40.938 1.00 96.19 419 THR A C 1
ATOM 3187 O O . THR A 1 419 ? 25.732 -13.075 -39.911 1.00 96.19 419 THR A O 1
ATOM 3190 N N . PHE A 1 420 ? 26.659 -14.641 -41.227 1.00 96.75 420 PHE A N 1
ATOM 3191 C CA . PHE A 1 420 ? 26.528 -15.747 -40.287 1.00 96.75 420 PHE A CA 1
ATOM 3192 C C . PHE A 1 420 ? 27.859 -16.478 -40.158 1.00 96.75 420 PHE A C 1
ATOM 3194 O O . PHE A 1 420 ? 28.378 -17.034 -41.125 1.00 96.75 420 PHE A O 1
ATOM 3201 N N . ASN A 1 421 ? 28.430 -16.454 -38.954 1.00 95.19 421 ASN A N 1
ATOM 3202 C CA . ASN A 1 421 ? 29.741 -17.029 -38.649 1.00 95.19 421 ASN A CA 1
ATOM 3203 C C . ASN A 1 421 ? 30.857 -16.602 -39.632 1.00 95.19 421 ASN A C 1
ATOM 3205 O O . ASN A 1 421 ? 31.673 -17.414 -40.062 1.00 95.19 421 ASN A O 1
ATOM 3209 N N . GLY A 1 422 ? 30.867 -15.318 -40.013 1.00 91.00 422 GLY A N 1
ATOM 3210 C CA . GLY A 1 422 ? 31.859 -14.724 -40.923 1.00 91.00 422 GLY A CA 1
ATOM 3211 C C . GLY A 1 422 ? 31.569 -14.892 -42.413 1.00 91.00 422 GLY A C 1
ATOM 3212 O O . GLY A 1 422 ? 32.262 -14.295 -43.231 1.00 91.00 422 GLY A O 1
ATOM 3213 N N . ARG A 1 423 ? 30.542 -15.661 -42.786 1.00 95.56 423 ARG A N 1
ATOM 3214 C CA . ARG A 1 423 ? 30.072 -15.745 -44.170 1.00 95.56 423 ARG A CA 1
ATOM 3215 C C . ARG A 1 423 ? 29.024 -14.668 -44.423 1.00 95.56 423 ARG A C 1
ATOM 3217 O O . ARG A 1 423 ? 28.002 -14.666 -43.741 1.00 95.56 423 ARG A O 1
ATOM 3224 N N . THR A 1 424 ? 29.253 -13.804 -45.407 1.00 95.06 424 THR A N 1
ATOM 3225 C CA . THR A 1 424 ? 28.216 -12.906 -45.939 1.00 95.06 424 THR A CA 1
ATOM 3226 C C . THR A 1 424 ? 27.137 -13.734 -46.635 1.00 95.06 424 THR A C 1
ATOM 3228 O O . THR A 1 424 ? 27.470 -14.633 -47.415 1.00 95.06 424 THR A O 1
ATOM 3231 N N . LEU A 1 425 ? 25.876 -13.488 -46.280 1.00 93.19 425 LEU A N 1
ATOM 3232 C CA . LEU A 1 425 ? 24.703 -14.214 -46.775 1.00 93.19 425 LEU A CA 1
ATOM 3233 C C . LEU A 1 425 ? 24.020 -13.496 -47.934 1.00 93.19 425 LEU A C 1
ATOM 3235 O O . LEU A 1 425 ? 24.020 -12.245 -47.925 1.00 93.19 425 LEU A O 1
#

Radius of gyration: 67.01 Å; Cα contacts (8 Å, |Δi|>4): 695; chains: 1; bounding box: 168×74×179 Å

Sequence (425 aa):
MYETDWYNSGVVVPDQVTPASDAIPSNSIGNGSAGTSNEYARGDHQHPLQISTVLLAKDTANGTAGTANIYASAAHQHPLNVDPTTANVPLVNVTAAANGTSDFYSRNDHIHPQQLTYDGNITATKFIKTGGLATELLLANGNTTTDFVTKTTTQTITGVKTFYNSITADGYKIPNGTSQQMLLANGSTKPLVLAKKDFYITGSIQYIKLCMFSAFTEPNDVSVEFTCNCRTGFGVIQFNQVYTSDGIGTYQYKLQSNMLYGMDVCYIIYFGTGADRYGELWARVLMWSNYLTFQQTNQSWETIPLNDVLISEMQPQLPSGAYSSTALFANYFNSVVHISSNLNDNRAGLRIARQVNGAGIYLGTNPATDGGVTAGQWNIITTPTNSEQNPLGFTICLGTDATKNNRGLRISADGNTLTFNGRTL

Mean predicted aligned error: 20.68 Å